Protein AF-0000000084731916 (afdb_homodimer)

Nearest PDB structures (foldseek):
  2a6p-assembly1_B  TM=9.399E-01  e=3.608E-23  Mycobacterium tuberculosis H37Rv
  6e4b-assembly2_C  TM=8.642E-01  e=6.699E-19  Escherichia coli K-12
  6s2q-assembly2_D  TM=8.798E-01  e=7.312E-17  Mycobacterium tuberculosis H37Rv
  6s2q-assembly2_C  TM=8.637E-01  e=5.325E-17  Mycobacterium tuberculosis H37Rv
  6m1x-assembly1_B  TM=8.097E-01  e=1.379E-16  Entamoeba histolytica

Structure (mmCIF, N/CA/C/O backbone):
data_AF-0000000084731916-model_v1
#
loop_
_entity.id
_entity.type
_entity.pdbx_description
1 polymer 'Phosphoglycerate mutase'
#
loop_
_atom_site.group_PDB
_atom_site.id
_atom_site.type_symbol
_atom_site.label_atom_id
_atom_site.label_alt_id
_atom_site.label_comp_id
_atom_site.label_asym_id
_atom_site.label_entity_id
_atom_site.label_seq_id
_atom_site.pdbx_PDB_ins_code
_atom_site.Cartn_x
_atom_site.Cartn_y
_atom_site.Cartn_z
_atom_site.occupancy
_atom_site.B_iso_or_equiv
_atom_site.auth_seq_id
_atom_site.auth_comp_id
_atom_site.auth_asym_id
_atom_site.auth_atom_id
_atom_site.pdbx_PDB_model_num
ATOM 1 N N . MET A 1 1 ? 16.797 2.232 -1.563 1 70.31 1 MET A N 1
ATOM 2 C CA . MET A 1 1 ? 16.812 1.4 -2.762 1 70.31 1 MET A CA 1
ATOM 3 C C . MET A 1 1 ? 15.508 0.626 -2.91 1 70.31 1 MET A C 1
ATOM 5 O O . MET A 1 1 ? 15.117 -0.116 -2.008 1 70.31 1 MET A O 1
ATOM 9 N N . PRO A 1 2 ? 14.758 0.867 -3.924 1 88.5 2 PRO A N 1
ATOM 10 C CA . PRO A 1 2 ? 13.445 0.218 -3.895 1 88.5 2 PRO A CA 1
ATOM 11 C C . PRO A 1 2 ? 13.477 -1.208 -4.441 1 88.5 2 PRO A C 1
ATOM 13 O O . PRO A 1 2 ? 14.359 -1.546 -5.238 1 88.5 2 PRO A O 1
ATOM 16 N N . ILE A 1 3 ? 12.75 -2.066 -3.93 1 97 3 ILE A N 1
ATOM 17 C CA . ILE A 1 3 ? 12.367 -3.369 -4.461 1 97 3 ILE A CA 1
ATOM 18 C C . ILE A 1 3 ? 11.023 -3.258 -5.184 1 97 3 ILE A C 1
ATOM 20 O O . ILE A 1 3 ? 10.031 -2.809 -4.602 1 97 3 ILE A O 1
ATOM 24 N N . VAL A 1 4 ? 11.047 -3.637 -6.453 1 98.25 4 VAL A N 1
ATOM 25 C CA . VAL A 1 4 ? 9.812 -3.59 -7.23 1 98.25 4 VAL A CA 1
ATOM 26 C C . VAL A 1 4 ? 9.234 -4.996 -7.375 1 98.25 4 VAL A C 1
ATOM 28 O O . VAL A 1 4 ? 9.906 -5.898 -7.891 1 98.25 4 VAL A O 1
ATOM 31 N N . LEU A 1 5 ? 8.094 -5.18 -6.855 1 98.75 5 LEU A N 1
ATOM 32 C CA . LEU A 1 5 ? 7.34 -6.422 -7.008 1 98.75 5 LEU A CA 1
ATOM 33 C C . LEU A 1 5 ? 6.312 -6.305 -8.133 1 98.75 5 LEU A C 1
ATOM 35 O O . LEU A 1 5 ? 5.594 -5.305 -8.219 1 98.75 5 LEU A O 1
ATOM 39 N N . VAL A 1 6 ? 6.207 -7.363 -8.961 1 98.88 6 VAL A N 1
ATOM 40 C CA . VAL A 1 6 ? 5.238 -7.391 -10.047 1 98.88 6 VAL A CA 1
ATOM 41 C C . VAL A 1 6 ? 4.453 -8.703 -10.008 1 98.88 6 VAL A C 1
ATOM 43 O O . VAL A 1 6 ? 5.031 -9.781 -10.141 1 98.88 6 VAL A O 1
ATOM 46 N N . ARG A 1 7 ? 3.184 -8.594 -9.828 1 98.88 7 ARG A N 1
ATOM 47 C CA . ARG A 1 7 ? 2.34 -9.758 -10.078 1 98.88 7 ARG A CA 1
ATOM 48 C C . ARG A 1 7 ? 2.199 -10.023 -11.57 1 98.88 7 ARG A C 1
ATOM 50 O O . ARG A 1 7 ? 2.076 -9.086 -12.367 1 98.88 7 ARG A O 1
ATOM 57 N N . HIS A 1 8 ? 2.166 -11.188 -11.922 1 98.94 8 HIS A N 1
ATOM 58 C CA . HIS A 1 8 ? 2.051 -11.547 -13.336 1 98.94 8 HIS A CA 1
ATOM 59 C C . HIS A 1 8 ? 0.778 -10.969 -13.945 1 98.94 8 HIS A C 1
ATOM 61 O O . HIS A 1 8 ? -0.124 -10.547 -13.219 1 98.94 8 HIS A O 1
ATOM 67 N N . GLY A 1 9 ? 0.708 -11.023 -15.289 1 98.81 9 GLY A N 1
ATOM 68 C CA . GLY A 1 9 ? -0.481 -10.594 -16 1 98.81 9 GLY A CA 1
ATOM 69 C C . GLY A 1 9 ? -1.643 -11.562 -15.867 1 98.81 9 GLY A C 1
ATOM 70 O O . GLY A 1 9 ? -1.483 -12.656 -15.32 1 98.81 9 GLY A O 1
ATOM 71 N N . ALA A 1 10 ? -2.73 -11.148 -16.5 1 98.69 10 ALA A N 1
ATOM 72 C CA . ALA A 1 10 ? -3.979 -11.891 -16.328 1 98.69 10 ALA A CA 1
ATOM 73 C C . ALA A 1 10 ? -3.896 -13.266 -17 1 98.69 10 ALA A C 1
ATOM 75 O O . ALA A 1 10 ? -3.332 -13.398 -18.078 1 98.69 10 ALA A O 1
ATOM 76 N N . THR A 1 11 ? -4.375 -14.227 -16.328 1 98.5 11 THR A N 1
ATOM 77 C CA . THR A 1 11 ? -4.637 -15.562 -16.828 1 98.5 11 THR A CA 1
ATOM 78 C C . THR A 1 11 ? -6.129 -15.875 -16.797 1 98.5 11 THR A C 1
ATOM 80 O O . THR A 1 11 ? -6.91 -15.133 -16.203 1 98.5 11 THR A O 1
ATOM 83 N N . LEU A 1 12 ? -6.5 -16.969 -17.406 1 97.5 12 LEU A N 1
ATOM 84 C CA . LEU A 1 12 ? -7.906 -17.359 -17.375 1 97.5 12 LEU A CA 1
ATOM 85 C C . LEU A 1 12 ? -8.391 -17.516 -15.938 1 97.5 12 LEU A C 1
ATOM 87 O O . LEU A 1 12 ? -9.492 -17.078 -15.602 1 97.5 12 LEU A O 1
ATOM 91 N N . TRP A 1 13 ? -7.605 -18.031 -15.07 1 96.38 13 TRP A N 1
ATOM 92 C CA . TRP A 1 13 ? -8.031 -18.312 -13.711 1 96.38 13 TRP A CA 1
ATOM 93 C C . TRP A 1 13 ? -7.91 -17.078 -12.828 1 96.38 13 TRP A C 1
ATOM 95 O O . TRP A 1 13 ? -8.664 -16.906 -11.867 1 96.38 13 TRP A O 1
ATOM 105 N N . SER A 1 14 ? -6.914 -16.109 -13.062 1 95.62 14 SER A N 1
ATOM 106 C CA . SER A 1 14 ? -6.883 -14.859 -12.312 1 95.62 14 SER A CA 1
ATOM 107 C C . SER A 1 14 ? -8.117 -14.008 -12.602 1 95.62 14 SER A C 1
ATOM 109 O O . SER A 1 14 ? -8.602 -13.297 -11.719 1 95.62 14 SER A O 1
ATOM 111 N N . GLU A 1 15 ? -8.656 -14.109 -13.75 1 95.5 15 GLU A N 1
ATOM 112 C CA . GLU A 1 15 ? -9.844 -13.352 -14.141 1 95.5 15 GLU A CA 1
ATOM 113 C C . GLU A 1 15 ? -11.102 -13.938 -13.5 1 95.5 15 GLU A C 1
ATOM 115 O O . GLU A 1 15 ? -12.031 -13.195 -13.18 1 95.5 15 GLU A O 1
ATOM 120 N N . SER A 1 16 ? -11.094 -15.219 -13.281 1 95.81 16 SER A N 1
ATOM 121 C CA . SER A 1 16 ? -12.273 -15.859 -12.727 1 95.81 16 SER A CA 1
ATOM 122 C C . SER A 1 16 ? -12.148 -16.047 -11.219 1 95.81 16 SER A C 1
ATOM 124 O O . SER A 1 16 ? -13.047 -16.594 -10.578 1 95.81 16 SER A O 1
ATOM 126 N N . GLY A 1 17 ? -11.039 -15.648 -10.633 1 96.31 17 GLY A N 1
ATOM 127 C CA . GLY A 1 17 ? -10.859 -15.664 -9.188 1 96.31 17 GLY A CA 1
ATOM 128 C C . GLY A 1 17 ? -10.5 -17.031 -8.648 1 96.31 17 GLY A C 1
ATOM 129 O O . GLY A 1 17 ? -10.727 -17.328 -7.473 1 96.31 17 GLY A O 1
ATOM 130 N N . ARG A 1 18 ? -10.016 -17.969 -9.539 1 97.81 18 ARG A N 1
ATOM 131 C CA . ARG A 1 18 ? -9.602 -19.297 -9.117 1 97.81 18 ARG A CA 1
ATOM 132 C C . ARG A 1 18 ? -8.195 -19.266 -8.531 1 97.81 18 ARG A C 1
ATOM 134 O O . ARG A 1 18 ? -7.316 -18.578 -9.039 1 97.81 18 ARG A O 1
ATOM 141 N N . HIS A 1 19 ? -8.023 -20.047 -7.473 1 98.31 19 HIS A N 1
ATOM 142 C CA . HIS A 1 19 ? -6.688 -20.234 -6.914 1 98.31 19 HIS A CA 1
ATOM 143 C C . HIS A 1 19 ? -5.781 -20.984 -7.883 1 98.31 19 HIS A C 1
ATOM 145 O O . HIS A 1 19 ? -6.066 -22.125 -8.242 1 98.31 19 HIS A O 1
ATOM 151 N N . THR A 1 20 ? -4.754 -20.312 -8.297 1 97.62 20 THR A N 1
ATOM 152 C CA . THR A 1 20 ? -3.816 -20.875 -9.258 1 97.62 20 THR A CA 1
ATOM 153 C C . THR A 1 20 ? -2.414 -20.953 -8.664 1 97.62 20 THR A C 1
ATOM 155 O O . THR A 1 20 ? -1.644 -20 -8.742 1 97.62 20 THR A O 1
ATOM 158 N N . GLY A 1 21 ? -2.08 -22.141 -8.188 1 97.94 21 GLY A N 1
ATOM 159 C CA . GLY A 1 21 ? -0.788 -22.359 -7.559 1 97.94 21 GLY A CA 1
ATOM 160 C C . GLY A 1 21 ? 0.239 -22.953 -8.5 1 97.94 21 GLY A C 1
ATOM 161 O O . GLY A 1 21 ? 0.947 -22.219 -9.195 1 97.94 21 GLY A O 1
ATOM 162 N N . ARG A 1 22 ? 0.123 -24.234 -8.75 1 96.88 22 ARG A N 1
ATOM 163 C CA . ARG A 1 22 ? 1.144 -24.938 -9.523 1 96.88 22 ARG A CA 1
ATOM 164 C C . ARG A 1 22 ? 0.688 -25.172 -10.961 1 96.88 22 ARG A C 1
ATOM 166 O O . ARG A 1 22 ? 1.503 -25.469 -11.836 1 96.88 22 ARG A O 1
ATOM 173 N N . THR A 1 23 ? -0.604 -25.062 -11.211 1 97.81 23 THR A N 1
ATOM 174 C CA . THR A 1 23 ? -1.06 -25.125 -12.594 1 97.81 23 THR A CA 1
ATOM 175 C C . THR A 1 23 ? -0.413 -24.016 -13.43 1 97.81 23 THR A C 1
ATOM 177 O O . THR A 1 23 ? -0.525 -22.828 -13.094 1 97.81 23 THR A O 1
ATOM 180 N N . ASP A 1 24 ? 0.22 -24.406 -14.461 1 98.31 24 ASP A N 1
ATOM 181 C CA . ASP A 1 24 ? 1.093 -23.5 -15.195 1 98.31 24 ASP A CA 1
ATOM 182 C C . ASP A 1 24 ? 0.376 -22.906 -16.406 1 98.31 24 ASP A C 1
ATOM 184 O O . ASP A 1 24 ? 0.715 -23.219 -17.547 1 98.31 24 ASP A O 1
ATOM 188 N N . LEU A 1 25 ? -0.467 -22 -16.25 1 98.06 25 LEU A N 1
ATOM 189 C CA . LEU A 1 25 ? -1.324 -21.406 -17.281 1 98.06 25 LEU A CA 1
ATOM 190 C C . LEU A 1 25 ? -0.589 -20.297 -18.016 1 98.06 25 LEU A C 1
ATOM 192 O O . LEU A 1 25 ? 0.195 -19.562 -17.422 1 98.06 25 LEU A O 1
ATOM 196 N N . PRO A 1 26 ? -0.911 -20.125 -19.25 1 98.5 26 PRO A N 1
ATOM 197 C CA . PRO A 1 26 ? -0.39 -18.953 -19.984 1 98.5 26 PRO A CA 1
ATOM 198 C C . PRO A 1 26 ? -1.155 -17.672 -19.672 1 98.5 26 PRO A C 1
ATOM 200 O O . PRO A 1 26 ? -2.248 -17.719 -19.094 1 98.5 26 PRO A O 1
ATOM 203 N N . LEU A 1 27 ? -0.604 -16.562 -20 1 98.81 27 LEU A N 1
ATOM 204 C CA . LEU A 1 27 ? -1.312 -15.297 -19.969 1 98.81 27 LEU A CA 1
ATOM 205 C C . LEU A 1 27 ? -2.443 -15.281 -21 1 98.81 27 LEU A C 1
ATOM 207 O O . LEU A 1 27 ? -2.324 -15.883 -22.062 1 98.81 27 LEU A O 1
ATOM 211 N N . THR A 1 28 ? -3.527 -14.617 -20.703 1 98.69 28 THR A N 1
ATOM 212 C CA . THR A 1 28 ? -4.539 -14.289 -21.703 1 98.69 28 THR A CA 1
ATOM 213 C C . THR A 1 28 ? -4.07 -13.141 -22.594 1 98.69 28 THR A C 1
ATOM 215 O O . THR A 1 28 ? -2.994 -12.578 -22.375 1 98.69 28 THR A O 1
ATOM 218 N N . GLU A 1 29 ? -4.836 -12.797 -23.562 1 98.56 29 GLU A N 1
ATOM 219 C CA . GLU A 1 29 ? -4.527 -11.633 -24.375 1 98.56 29 GLU A CA 1
ATOM 220 C C . GLU A 1 29 ? -4.441 -10.367 -23.531 1 98.56 29 GLU A C 1
ATOM 222 O O . GLU A 1 29 ? -3.539 -9.547 -23.719 1 98.56 29 GLU A O 1
ATOM 227 N N . LEU A 1 30 ? -5.371 -10.25 -22.641 1 98.31 30 LEU A N 1
ATOM 228 C CA . LEU A 1 30 ? -5.332 -9.133 -21.719 1 98.31 30 LEU A CA 1
ATOM 229 C C . LEU A 1 30 ? -4.047 -9.148 -20.891 1 98.31 30 LEU A C 1
ATOM 231 O O . LEU A 1 30 ? -3.418 -8.102 -20.703 1 98.31 30 LEU A O 1
ATOM 235 N N . GLY A 1 31 ? -3.705 -10.312 -20.391 1 98.69 31 GLY A N 1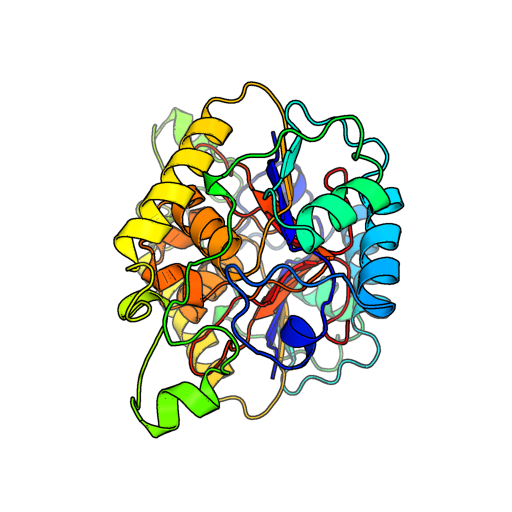
ATOM 236 C CA . GLY A 1 31 ? -2.479 -10.453 -19.625 1 98.69 31 GLY A CA 1
ATOM 237 C C . GLY A 1 31 ? -1.238 -10.047 -20.406 1 98.69 31 GLY A C 1
ATOM 238 O O . GLY A 1 31 ? -0.32 -9.445 -19.844 1 98.69 31 GLY A O 1
ATOM 239 N N . ILE A 1 32 ? -1.227 -10.414 -21.641 1 98.81 32 ILE A N 1
ATOM 240 C CA . ILE A 1 32 ? -0.112 -10.047 -22.5 1 98.81 32 ILE A CA 1
ATOM 241 C C . ILE A 1 32 ? -0.056 -8.531 -22.656 1 98.81 32 ILE A C 1
ATOM 243 O O . ILE A 1 32 ? 1.011 -7.926 -22.531 1 98.81 32 ILE A O 1
ATOM 247 N N . GLU A 1 33 ? -1.173 -7.941 -22.938 1 98.62 33 GLU A N 1
ATOM 248 C CA . GLU A 1 33 ? -1.242 -6.488 -23.078 1 98.62 33 GLU A CA 1
ATOM 249 C C . GLU A 1 33 ? -0.786 -5.793 -21.797 1 98.62 33 GLU A C 1
ATOM 251 O O . GLU A 1 33 ? -0.027 -4.824 -21.844 1 98.62 33 GLU A O 1
ATOM 256 N N . GLN A 1 34 ? -1.243 -6.277 -20.688 1 98.19 34 GLN A N 1
ATOM 257 C CA . GLN A 1 34 ? -0.871 -5.734 -19.391 1 98.19 34 GLN A CA 1
ATOM 258 C C . GLN A 1 34 ? 0.637 -5.816 -19.172 1 98.19 34 GLN A C 1
ATOM 260 O O . GLN A 1 34 ? 1.26 -4.844 -18.734 1 98.19 34 GLN A O 1
ATOM 265 N N . ALA A 1 35 ? 1.159 -6.957 -19.438 1 98.62 35 ALA A N 1
ATOM 266 C CA . ALA A 1 35 ? 2.588 -7.191 -19.234 1 98.62 35 ALA A CA 1
ATOM 267 C C . ALA A 1 35 ? 3.422 -6.27 -20.125 1 98.62 35 ALA A C 1
ATOM 269 O O . ALA A 1 35 ? 4.434 -5.719 -19.688 1 98.62 35 ALA A O 1
ATOM 270 N N . GLN A 1 36 ? 3.016 -6.133 -21.344 1 98.62 36 GLN A N 1
ATOM 271 C CA . GLN A 1 36 ? 3.721 -5.262 -22.281 1 98.62 36 GLN A CA 1
ATOM 272 C C . GLN A 1 36 ? 3.693 -3.812 -21.812 1 98.62 36 GLN A C 1
ATOM 274 O O . GLN A 1 36 ? 4.652 -3.064 -22.031 1 98.62 36 GLN A O 1
ATOM 279 N N . ALA A 1 37 ? 2.637 -3.445 -21.172 1 98 37 ALA A N 1
ATOM 280 C CA . ALA A 1 37 ? 2.465 -2.076 -20.703 1 98 37 ALA A CA 1
ATOM 281 C C . ALA A 1 37 ? 3.42 -1.771 -19.547 1 98 37 ALA A C 1
ATOM 283 O O . ALA A 1 37 ? 3.609 -0.609 -19.188 1 98 37 ALA A O 1
ATOM 284 N N . LEU A 1 38 ? 4.055 -2.785 -18.984 1 98.06 38 LEU A N 1
ATOM 285 C CA . LEU A 1 38 ? 4.992 -2.594 -17.891 1 98.06 38 LEU A CA 1
ATOM 286 C C . LEU A 1 38 ? 6.316 -2.037 -18.391 1 98.06 38 LEU A C 1
ATOM 288 O O . LEU A 1 38 ? 7.035 -1.358 -17.656 1 98.06 38 LEU A O 1
ATOM 292 N N . ALA A 1 39 ? 6.695 -2.352 -19.594 1 97.38 39 ALA A N 1
ATOM 293 C CA . ALA A 1 39 ? 8.008 -2.012 -20.141 1 97.38 39 ALA A CA 1
ATOM 294 C C . ALA A 1 39 ? 8.258 -0.509 -20.062 1 97.38 39 ALA A C 1
ATOM 296 O O . ALA A 1 39 ? 9.281 -0.074 -19.531 1 97.38 39 ALA A O 1
ATOM 297 N N . PRO A 1 40 ? 7.297 0.316 -20.547 1 96.5 40 PRO A N 1
ATOM 298 C CA . PRO A 1 40 ? 7.559 1.754 -20.453 1 96.5 40 PRO A CA 1
ATOM 299 C C . PRO A 1 40 ? 7.629 2.24 -19 1 96.5 40 PRO A C 1
ATOM 301 O O . PRO A 1 40 ? 8.352 3.197 -18.703 1 96.5 40 PRO A O 1
ATOM 304 N N . LEU A 1 41 ? 6.891 1.654 -18.062 1 95.19 41 LEU A N 1
ATOM 305 C CA . LEU A 1 41 ? 6.922 2.039 -16.656 1 95.19 41 LEU A CA 1
ATOM 306 C C . LEU A 1 41 ? 8.289 1.755 -16.047 1 95.19 41 LEU A C 1
ATOM 308 O O . LEU A 1 41 ? 8.734 2.465 -15.148 1 95.19 41 LEU A O 1
ATOM 312 N N . LEU A 1 42 ? 8.867 0.704 -16.516 1 96.12 42 LEU A N 1
ATOM 313 C CA . LEU A 1 42 ? 10.125 0.241 -15.938 1 96.12 42 LEU A CA 1
ATOM 314 C C . LEU A 1 42 ? 11.312 0.706 -16.766 1 96.12 42 LEU A C 1
ATOM 316 O O . LEU A 1 42 ? 12.445 0.269 -16.531 1 96.12 42 LEU A O 1
ATOM 320 N N . LYS A 1 43 ? 10.977 1.532 -17.688 1 92.19 43 LYS A N 1
ATOM 321 C CA . LYS A 1 43 ? 12.039 2.062 -18.531 1 92.19 43 LYS A CA 1
ATOM 322 C C . LYS A 1 43 ? 13.062 2.836 -17.703 1 92.19 43 LYS A C 1
ATOM 324 O O . LYS A 1 43 ? 12.695 3.672 -16.875 1 92.19 43 LYS A O 1
ATOM 329 N N . GLY A 1 44 ? 14.297 2.58 -17.781 1 88.94 44 GLY A N 1
ATOM 330 C CA . GLY A 1 44 ? 15.352 3.285 -17.078 1 88.94 44 GLY A CA 1
ATOM 331 C C . GLY A 1 44 ? 15.656 2.693 -15.719 1 88.94 44 GLY A C 1
ATOM 332 O O . GLY A 1 44 ? 16.641 3.062 -15.078 1 88.94 44 GLY A O 1
ATOM 333 N N . PHE A 1 45 ? 14.719 1.87 -15.266 1 91.06 45 PHE A N 1
ATOM 334 C CA . PHE A 1 45 ? 14.984 1.159 -14.023 1 91.06 45 PHE A CA 1
ATOM 335 C C . PHE A 1 45 ? 16.031 0.077 -14.234 1 91.06 45 PHE A C 1
ATOM 337 O O . PHE A 1 45 ? 15.891 -0.781 -15.109 1 91.06 45 PHE A O 1
ATOM 344 N N . SER A 1 46 ? 17.156 0.187 -13.508 1 90.38 46 SER A N 1
ATOM 345 C CA . SER A 1 46 ? 18.25 -0.768 -13.656 1 90.38 46 SER A CA 1
ATOM 346 C C . SER A 1 46 ? 18.484 -1.55 -12.367 1 90.38 46 SER A C 1
ATOM 348 O O . SER A 1 46 ? 19.453 -1.298 -11.641 1 90.38 46 SER A O 1
ATOM 350 N N . PRO A 1 47 ? 17.656 -2.492 -12.156 1 92.69 47 PRO A N 1
ATOM 351 C CA . PRO A 1 47 ? 17.797 -3.311 -10.953 1 92.69 47 PRO A CA 1
ATOM 352 C C . PRO A 1 47 ? 19.016 -4.23 -11 1 92.69 47 PRO A C 1
ATOM 354 O O . PRO A 1 47 ? 19.5 -4.574 -12.086 1 92.69 47 PRO A O 1
ATOM 357 N N . GLY A 1 48 ? 19.516 -4.492 -9.82 1 92.5 48 GLY A N 1
ATOM 358 C CA . GLY A 1 48 ? 20.484 -5.578 -9.758 1 92.5 48 GLY A CA 1
ATOM 359 C C . GLY A 1 48 ? 19.875 -6.926 -10.109 1 92.5 48 GLY A C 1
ATOM 360 O O . GLY A 1 48 ? 19.703 -7.242 -11.289 1 92.5 48 GLY A O 1
ATOM 361 N N . PRO A 1 49 ? 19.422 -7.582 -9.133 1 94.5 49 PRO A N 1
ATOM 362 C CA . PRO A 1 49 ? 18.797 -8.867 -9.461 1 94.5 49 PRO A CA 1
ATOM 363 C C . PRO A 1 49 ? 17.406 -8.703 -10.055 1 94.5 49 PRO A C 1
ATOM 365 O O . PRO A 1 49 ? 16.641 -7.828 -9.625 1 94.5 49 PRO A O 1
ATOM 368 N N . VAL A 1 50 ? 17.125 -9.477 -11.055 1 97.38 50 VAL A N 1
ATOM 369 C CA . VAL A 1 50 ? 15.789 -9.688 -11.586 1 97.38 50 VAL A CA 1
ATOM 370 C C . VAL A 1 50 ? 15.352 -11.125 -11.336 1 97.38 50 VAL A C 1
ATOM 372 O O . VAL A 1 50 ? 15.891 -12.062 -11.93 1 97.38 50 VAL A O 1
ATOM 375 N N . LEU A 1 51 ? 14.406 -11.242 -10.43 1 98.5 51 LEU A N 1
ATOM 376 C CA . LEU A 1 51 ? 13.961 -12.562 -10 1 98.5 51 LEU A CA 1
ATOM 377 C C . LEU A 1 51 ? 12.562 -12.859 -10.523 1 98.5 51 LEU A C 1
ATOM 379 O O . LEU A 1 51 ? 11.734 -11.953 -10.641 1 98.5 51 LEU A O 1
ATOM 383 N N . SER A 1 52 ? 12.32 -14.148 -10.805 1 98.81 52 SER A N 1
ATOM 384 C CA . SER A 1 52 ? 10.977 -14.547 -11.219 1 98.81 52 SER A CA 1
ATOM 385 C C . SER A 1 52 ? 10.617 -15.93 -10.688 1 98.81 52 SER A C 1
ATOM 387 O O . SER A 1 52 ? 11.484 -16.781 -10.523 1 98.81 52 SER A O 1
ATOM 389 N N . SER A 1 53 ? 9.344 -16.047 -10.406 1 98.88 53 SER A N 1
ATOM 390 C CA . SER A 1 53 ? 8.812 -17.391 -10.305 1 98.88 53 SER A CA 1
ATOM 391 C C . SER A 1 53 ? 9.102 -18.203 -11.57 1 98.88 53 SER A C 1
ATOM 393 O O . SER A 1 53 ? 9.086 -17.656 -12.68 1 98.88 53 SER A O 1
ATOM 395 N N . PRO A 1 54 ? 9.312 -19.5 -11.453 1 98.69 54 PRO A N 1
ATOM 396 C CA . PRO A 1 54 ? 9.578 -20.312 -12.641 1 98.69 54 PRO A CA 1
ATOM 397 C C . PRO A 1 54 ? 8.32 -20.562 -13.469 1 98.69 54 PRO A C 1
ATOM 399 O O . PRO A 1 54 ? 8.414 -21.078 -14.586 1 98.69 54 PRO A O 1
ATOM 402 N N . LEU A 1 55 ? 7.176 -20.297 -12.992 1 98.81 55 LEU A N 1
ATOM 403 C CA . LEU A 1 55 ? 5.949 -20.594 -13.719 1 98.81 55 LEU A CA 1
ATOM 404 C C . LEU A 1 55 ? 5.812 -19.688 -14.938 1 98.81 55 LEU A C 1
ATOM 406 O O . LEU A 1 55 ? 6.219 -18.516 -14.898 1 98.81 55 LEU A O 1
ATOM 410 N N . LEU A 1 56 ? 5.152 -20.109 -15.898 1 98.69 56 LEU A N 1
ATOM 411 C CA . LEU A 1 56 ? 5.066 -19.5 -17.219 1 98.69 56 LEU A CA 1
ATOM 412 C C . LEU A 1 56 ? 4.508 -18.078 -17.125 1 98.69 56 LEU A C 1
ATOM 414 O O . LEU A 1 56 ? 5.035 -17.172 -17.766 1 98.69 56 LEU A O 1
ATOM 418 N N . ARG A 1 57 ? 3.463 -17.891 -16.453 1 98.81 57 ARG A N 1
ATOM 419 C CA . ARG A 1 57 ? 2.775 -16.594 -16.406 1 98.81 57 ARG A CA 1
ATOM 420 C C . ARG A 1 57 ? 3.688 -15.516 -15.859 1 98.81 57 ARG A C 1
ATOM 422 O O . ARG A 1 57 ? 3.668 -14.375 -16.328 1 98.81 57 ARG A O 1
ATOM 429 N N . ALA A 1 58 ? 4.508 -15.852 -14.867 1 98.88 58 ALA A N 1
ATOM 430 C CA . ALA A 1 58 ? 5.438 -14.875 -14.297 1 98.88 58 ALA A CA 1
ATOM 431 C C . ALA A 1 58 ? 6.621 -14.641 -15.227 1 98.88 58 ALA A C 1
ATOM 433 O O . ALA A 1 58 ? 6.996 -13.492 -15.484 1 98.88 58 ALA A O 1
ATOM 434 N N . ARG A 1 59 ? 7.199 -15.688 -15.789 1 98.62 59 ARG A N 1
ATOM 435 C CA . ARG A 1 59 ? 8.336 -15.578 -16.703 1 98.62 59 ARG A CA 1
ATOM 436 C C . ARG A 1 59 ? 7.961 -14.773 -17.938 1 98.62 59 ARG A C 1
ATOM 438 O O . ARG A 1 59 ? 8.727 -13.922 -18.391 1 98.62 59 ARG A O 1
ATOM 445 N N . LYS A 1 60 ? 6.82 -15.094 -18.469 1 98.81 60 LYS A N 1
ATOM 446 C CA . LYS A 1 60 ? 6.375 -14.406 -19.672 1 98.81 60 LYS A CA 1
ATOM 447 C C . LYS A 1 60 ? 6.117 -12.922 -19.391 1 98.81 60 LYS A C 1
ATOM 449 O O . LYS A 1 60 ? 6.387 -12.07 -20.234 1 98.81 60 LYS A O 1
ATOM 454 N N . THR A 1 61 ? 5.578 -12.641 -18.219 1 98.94 61 THR A N 1
ATOM 455 C CA . THR A 1 61 ? 5.398 -11.25 -17.828 1 98.94 61 THR A CA 1
ATOM 456 C C . THR A 1 61 ? 6.738 -10.523 -17.781 1 98.94 61 THR A C 1
ATOM 458 O O . THR A 1 61 ? 6.867 -9.406 -18.297 1 98.94 61 THR A O 1
ATOM 461 N N . ALA A 1 62 ? 7.715 -11.156 -17.188 1 98.75 62 ALA A N 1
ATOM 462 C CA . ALA A 1 62 ? 9.047 -10.562 -17.094 1 98.75 62 ALA A CA 1
ATOM 463 C C . ALA A 1 62 ? 9.633 -10.32 -18.484 1 98.75 62 ALA A C 1
ATOM 465 O O . ALA A 1 62 ? 10.227 -9.266 -18.734 1 98.75 62 ALA A O 1
ATOM 466 N N . GLU A 1 63 ? 9.484 -11.281 -19.344 1 98.62 63 GLU A N 1
ATOM 467 C CA . GLU A 1 63 ? 9.977 -11.172 -20.719 1 98.62 63 GLU A CA 1
ATOM 468 C C . GLU A 1 63 ? 9.328 -10.008 -21.453 1 98.62 63 GLU A C 1
ATOM 470 O O . GLU A 1 63 ? 10.016 -9.188 -22.062 1 98.62 63 GLU A O 1
ATOM 475 N N . LEU A 1 64 ? 8.008 -9.953 -21.391 1 98.69 64 LEU A N 1
ATOM 476 C CA . LEU A 1 64 ? 7.258 -8.922 -22.094 1 98.69 64 LEU A CA 1
ATOM 477 C C . LEU A 1 64 ? 7.531 -7.543 -21.5 1 98.69 64 LEU A C 1
ATOM 479 O O . LEU A 1 64 ? 7.414 -6.531 -22.203 1 98.69 64 LEU A O 1
ATOM 483 N N . ALA A 1 65 ? 7.918 -7.535 -20.234 1 98.25 65 ALA A N 1
ATOM 484 C CA . ALA A 1 65 ? 8.281 -6.281 -19.578 1 98.25 65 ALA A CA 1
ATOM 485 C C . ALA A 1 65 ? 9.688 -5.844 -19.969 1 98.25 65 ALA A C 1
ATOM 487 O O . ALA A 1 65 ? 10.125 -4.746 -19.625 1 98.25 65 ALA A O 1
ATOM 488 N N . GLY A 1 66 ? 10.43 -6.719 -20.609 1 97.38 66 GLY A N 1
ATOM 489 C CA . GLY A 1 66 ? 11.727 -6.332 -21.156 1 97.38 66 GLY A CA 1
ATOM 490 C C . GLY A 1 66 ? 12.898 -6.902 -20.391 1 97.38 66 GLY A C 1
ATOM 491 O O . GLY A 1 66 ? 14.031 -6.461 -20.562 1 97.38 66 GLY A O 1
ATOM 492 N N . PHE A 1 67 ? 12.617 -7.953 -19.578 1 97.69 67 PHE A N 1
ATOM 493 C CA . PHE A 1 67 ? 13.695 -8.398 -18.703 1 97.69 67 PHE A CA 1
ATOM 494 C C . PHE A 1 67 ? 13.969 -9.891 -18.906 1 97.69 67 PHE A C 1
ATOM 496 O O . PHE A 1 67 ? 14.602 -10.523 -18.062 1 97.69 67 PHE A O 1
ATOM 503 N N . GLY A 1 68 ? 13.531 -10.453 -19.938 1 95.81 68 GLY A N 1
ATOM 504 C CA . GLY A 1 68 ? 13.625 -11.875 -20.203 1 95.81 68 GLY A CA 1
ATOM 505 C C . GLY A 1 68 ? 15.047 -12.398 -20.141 1 95.81 68 GLY A C 1
ATOM 506 O O . GLY A 1 68 ? 15.289 -13.5 -19.641 1 95.81 68 GLY A O 1
ATOM 507 N N . ASP A 1 69 ? 16.031 -11.609 -20.531 1 94.56 69 ASP A N 1
ATOM 508 C CA . ASP A 1 69 ? 17.422 -12.062 -20.641 1 94.56 69 ASP A CA 1
ATOM 509 C C . ASP A 1 69 ? 18.141 -11.945 -19.312 1 94.56 69 ASP A C 1
ATOM 511 O O . ASP A 1 69 ? 19.25 -12.453 -19.156 1 94.56 69 ASP A O 1
ATOM 515 N N . ARG A 1 70 ? 17.5 -11.359 -18.391 1 95.62 70 ARG A N 1
ATOM 516 C CA . ARG A 1 70 ? 18.188 -11.062 -17.141 1 95.62 70 ARG A CA 1
ATOM 517 C C . ARG A 1 70 ? 17.562 -11.844 -15.977 1 95.62 70 ARG A C 1
ATOM 519 O O . ARG A 1 70 ? 18.094 -11.828 -14.867 1 95.62 70 ARG A O 1
ATOM 526 N N . ILE A 1 71 ? 16.5 -12.586 -16.25 1 97.25 71 ILE A N 1
ATOM 527 C CA . ILE A 1 71 ? 15.711 -13.148 -15.156 1 97.25 71 ILE A CA 1
ATOM 528 C C . ILE A 1 71 ? 16.453 -14.336 -14.555 1 97.25 71 ILE A C 1
ATOM 530 O O . ILE A 1 71 ? 17.047 -15.133 -15.273 1 97.25 71 ILE A O 1
ATOM 534 N N . THR A 1 72 ? 16.531 -14.398 -13.266 1 97.81 72 THR A N 1
ATOM 535 C CA . THR A 1 72 ? 16.875 -15.586 -12.5 1 97.81 72 THR A CA 1
ATOM 536 C C . THR A 1 72 ? 15.625 -16.219 -11.898 1 97.81 72 THR A C 1
ATOM 538 O O . THR A 1 72 ? 14.883 -15.57 -11.156 1 97.81 72 THR A O 1
ATOM 541 N N . LEU A 1 73 ? 15.422 -17.484 -12.242 1 98.44 73 LEU A N 1
ATOM 542 C CA . LEU A 1 73 ? 14.266 -18.188 -11.719 1 98.44 73 LEU A CA 1
ATOM 543 C C . LEU A 1 73 ? 14.5 -18.625 -10.273 1 98.44 73 LEU A C 1
ATOM 545 O O . LEU A 1 73 ? 15.555 -19.188 -9.953 1 98.44 73 LEU A O 1
ATOM 549 N N . ASP A 1 74 ? 13.586 -18.359 -9.398 1 98.38 74 ASP A N 1
ATOM 550 C CA . ASP A 1 74 ? 13.695 -18.672 -7.973 1 98.38 74 ASP A CA 1
ATOM 551 C C . ASP A 1 74 ? 12.492 -19.484 -7.496 1 98.38 74 ASP A C 1
ATOM 553 O O . ASP A 1 74 ? 11.375 -18.969 -7.426 1 98.38 74 ASP A O 1
ATOM 557 N N . PRO A 1 75 ? 12.664 -20.703 -7.051 1 98.5 75 PRO A N 1
ATOM 558 C CA . PRO A 1 75 ? 11.547 -21.562 -6.637 1 98.5 75 PRO A CA 1
ATOM 559 C C . PRO A 1 75 ? 10.82 -21.016 -5.402 1 98.5 75 PRO A C 1
ATOM 561 O O . PRO A 1 75 ? 9.672 -21.391 -5.152 1 98.5 75 PRO A O 1
ATOM 564 N N . ASP A 1 76 ? 11.453 -20.172 -4.59 1 98.75 76 ASP A N 1
ATOM 565 C CA . ASP A 1 76 ? 10.781 -19.594 -3.428 1 98.75 76 ASP A CA 1
ATOM 566 C C . ASP A 1 76 ? 9.688 -18.625 -3.857 1 98.75 76 ASP A C 1
ATOM 568 O O . ASP A 1 76 ? 8.836 -18.25 -3.051 1 98.75 76 ASP A O 1
ATOM 572 N N . LEU A 1 77 ? 9.664 -18.25 -5.137 1 98.81 77 LEU A N 1
ATOM 573 C CA . LEU A 1 77 ? 8.695 -17.297 -5.648 1 98.81 77 LEU A CA 1
ATOM 574 C C . LEU A 1 77 ? 7.496 -18.016 -6.27 1 98.81 77 LEU A C 1
ATOM 576 O O . LEU A 1 77 ? 6.574 -17.375 -6.77 1 98.81 77 LEU A O 1
ATOM 580 N N . LEU A 1 78 ? 7.516 -19.328 -6.211 1 98.88 78 LEU A N 1
ATOM 581 C CA . LEU A 1 78 ? 6.324 -20.047 -6.648 1 98.88 78 LEU A CA 1
ATOM 582 C C . LEU A 1 78 ? 5.094 -19.578 -5.883 1 98.88 78 LEU A C 1
ATOM 584 O O . LEU A 1 78 ? 5.191 -19.188 -4.715 1 98.88 78 LEU A O 1
ATOM 588 N N . GLU A 1 79 ? 3.971 -19.625 -6.551 1 98.88 79 GLU A N 1
ATOM 589 C CA . GLU A 1 79 ? 2.729 -19.312 -5.848 1 98.88 79 GLU A CA 1
ATOM 590 C C . GLU A 1 79 ? 2.426 -20.359 -4.777 1 98.88 79 GLU A C 1
ATOM 592 O O . GLU A 1 79 ? 2.992 -21.453 -4.789 1 98.88 79 GLU A O 1
ATOM 597 N N . TRP A 1 80 ? 1.585 -19.906 -3.842 1 98.81 80 TRP A N 1
ATOM 598 C CA . TRP A 1 80 ? 1.088 -20.812 -2.805 1 98.81 80 TRP A CA 1
ATOM 599 C C . TRP A 1 80 ? 0.661 -22.141 -3.398 1 98.81 80 TRP A C 1
ATOM 601 O O . TRP A 1 80 ? 0.015 -22.188 -4.449 1 98.81 80 TRP A O 1
ATOM 611 N N . ASN A 1 81 ? 1.161 -23.219 -2.836 1 98.75 81 ASN A N 1
ATOM 612 C CA . ASN A 1 81 ? 0.609 -24.516 -3.188 1 98.75 81 ASN A CA 1
ATOM 613 C C . ASN A 1 81 ? -0.779 -24.719 -2.588 1 98.75 81 ASN A C 1
ATOM 615 O O . ASN A 1 81 ? -0.912 -24.969 -1.389 1 98.75 81 ASN A O 1
ATOM 619 N N . TYR A 1 82 ? -1.799 -24.703 -3.41 1 98.69 82 TYR A N 1
ATOM 620 C CA . TYR A 1 82 ? -3.172 -24.719 -2.918 1 98.69 82 TYR A CA 1
ATOM 621 C C . TYR A 1 82 ? -3.648 -26.141 -2.688 1 98.69 82 TYR A C 1
ATOM 623 O O . TYR A 1 82 ? -4.754 -26.359 -2.188 1 98.69 82 TYR A O 1
ATOM 631 N N . GLY A 1 83 ? -2.852 -27.141 -3.156 1 98.44 83 GLY A N 1
ATOM 632 C CA . GLY A 1 83 ? -3.244 -28.531 -2.947 1 98.44 83 GLY A CA 1
ATOM 633 C C . GLY A 1 83 ? -4.629 -28.844 -3.475 1 98.44 83 GLY A C 1
ATOM 634 O O . GLY A 1 83 ? -4.93 -28.578 -4.641 1 98.44 83 GLY A O 1
ATOM 635 N N . ASP A 1 84 ? -5.5 -29.219 -2.602 1 98.19 84 ASP A N 1
ATOM 636 C CA . ASP A 1 84 ? -6.84 -29.672 -2.963 1 98.19 84 ASP A CA 1
ATOM 637 C C . ASP A 1 84 ? -7.691 -28.516 -3.465 1 98.19 84 ASP A C 1
ATOM 639 O O . ASP A 1 84 ? -8.758 -28.719 -4.047 1 98.19 84 ASP A O 1
ATOM 643 N N . TYR A 1 85 ? -7.277 -27.328 -3.248 1 98.5 85 TYR A N 1
ATOM 644 C CA . TYR A 1 85 ? -8.094 -26.156 -3.586 1 98.5 85 TYR A CA 1
ATOM 645 C C . TYR A 1 85 ? -7.664 -25.562 -4.922 1 98.5 85 TYR A C 1
ATOM 647 O O . TYR A 1 85 ? -8.242 -24.578 -5.379 1 98.5 85 TYR A O 1
ATOM 655 N N . GLU A 1 86 ? -6.605 -26.172 -5.574 1 98.5 86 GLU A N 1
ATOM 656 C CA . GLU A 1 86 ? -6.176 -25.734 -6.895 1 98.5 86 GLU A CA 1
ATOM 657 C C . GLU A 1 86 ? -7.355 -25.641 -7.859 1 98.5 86 GLU A C 1
ATOM 659 O O . GLU A 1 86 ? -8.133 -26.594 -7.988 1 98.5 86 GLU A O 1
ATOM 664 N N . GLY A 1 87 ? -7.539 -24.453 -8.406 1 98.38 87 GLY A N 1
ATOM 665 C CA . GLY A 1 87 ? -8.562 -24.281 -9.422 1 98.38 87 GLY A CA 1
ATOM 666 C C . GLY A 1 87 ? -9.914 -23.891 -8.859 1 98.38 87 GLY A C 1
ATOM 667 O O . GLY A 1 87 ? -10.852 -23.625 -9.602 1 98.38 87 GLY A O 1
ATOM 668 N N . LEU A 1 88 ? -10.031 -23.828 -7.559 1 98.5 88 LEU A N 1
ATOM 669 C CA . LEU A 1 88 ? -11.305 -23.469 -6.934 1 98.5 88 LEU A CA 1
ATOM 670 C C . LEU A 1 88 ? -11.32 -22 -6.52 1 98.5 88 LEU A C 1
ATOM 672 O O . LEU A 1 88 ? -10.273 -21.438 -6.203 1 98.5 88 LEU A O 1
ATOM 676 N N . THR A 1 89 ? -12.477 -21.438 -6.52 1 98 89 THR A N 1
ATOM 677 C CA . THR A 1 89 ? -12.656 -20.094 -5.977 1 98 89 THR A CA 1
ATOM 678 C C . THR A 1 89 ? -12.875 -20.141 -4.465 1 98 89 THR A C 1
ATOM 680 O O . THR A 1 89 ? -13.219 -21.188 -3.92 1 98 89 THR A O 1
ATOM 683 N N . THR A 1 90 ? -12.672 -19.047 -3.807 1 97.56 90 THR A N 1
ATOM 684 C CA . THR A 1 90 ? -12.953 -18.938 -2.379 1 97.56 90 THR A CA 1
ATOM 685 C C . THR A 1 90 ? -14.406 -19.312 -2.086 1 97.56 90 THR A C 1
ATOM 687 O O . THR A 1 90 ? -14.68 -20.031 -1.127 1 97.56 90 THR A O 1
ATOM 690 N N . ALA A 1 91 ? -15.312 -18.844 -2.92 1 97.12 91 ALA A N 1
ATOM 691 C CA . ALA A 1 91 ? -16.734 -19.125 -2.732 1 97.12 91 ALA A CA 1
ATOM 692 C C . ALA A 1 91 ? -17 -20.625 -2.787 1 97.12 91 ALA A C 1
ATOM 694 O O . ALA A 1 91 ? -17.75 -21.156 -1.968 1 97.12 91 ALA A O 1
ATOM 695 N N . GLU A 1 92 ? -16.391 -21.312 -3.738 1 98.19 92 GLU A N 1
ATOM 696 C CA . GLU A 1 92 ? -16.562 -22.766 -3.865 1 98.19 92 GLU A CA 1
ATOM 697 C C . GLU A 1 92 ? -16 -23.5 -2.648 1 98.19 92 GLU A C 1
ATOM 699 O O . GLU A 1 92 ? -16.609 -24.438 -2.143 1 98.19 92 GLU A O 1
ATOM 704 N N . ILE A 1 93 ? -14.82 -23.094 -2.189 1 98.25 93 ILE A N 1
ATOM 705 C CA . ILE A 1 93 ? -14.164 -23.703 -1.044 1 98.25 93 ILE A CA 1
ATOM 706 C C . ILE A 1 93 ? -15.039 -23.547 0.199 1 98.25 93 ILE A C 1
ATOM 708 O O . ILE A 1 93 ? -15.211 -24.5 0.967 1 98.25 93 ILE A O 1
ATOM 712 N N . ARG A 1 94 ? -15.594 -22.375 0.336 1 97.69 94 ARG A N 1
ATOM 713 C CA . ARG A 1 94 ? -16.312 -22.031 1.556 1 97.69 94 ARG A CA 1
ATOM 714 C C . ARG A 1 94 ? -17.672 -22.719 1.595 1 97.69 94 ARG A C 1
ATOM 716 O O . ARG A 1 94 ? -18.344 -22.734 2.635 1 97.69 94 ARG A O 1
ATOM 723 N N . LYS A 1 95 ? -18.188 -23.281 0.498 1 98.06 95 LYS A N 1
ATOM 724 C CA . LYS A 1 95 ? -19.391 -24.109 0.534 1 98.06 95 LYS A CA 1
ATOM 725 C C . LYS A 1 95 ? -19.219 -25.281 1.503 1 98.06 95 LYS A C 1
ATOM 727 O O . LYS A 1 95 ? -20.172 -25.672 2.186 1 98.06 95 LYS A O 1
ATOM 732 N N . ASN A 1 96 ? -18.016 -25.781 1.593 1 96.69 96 ASN A N 1
ATOM 733 C CA . ASN A 1 96 ? -17.766 -26.953 2.438 1 96.69 96 ASN A CA 1
ATOM 734 C C . ASN A 1 96 ? -16.938 -26.578 3.666 1 96.69 96 ASN A C 1
ATOM 736 O O . ASN A 1 96 ? -16.828 -27.375 4.602 1 96.69 96 ASN A O 1
ATOM 740 N N . ARG A 1 97 ? -16.359 -25.422 3.635 1 96.94 97 ARG A N 1
ATOM 741 C CA . ARG A 1 97 ? -15.57 -24.938 4.762 1 96.94 97 ARG A CA 1
ATOM 742 C C . ARG A 1 97 ? -15.875 -23.469 5.051 1 96.94 97 ARG A C 1
ATOM 744 O O . ARG A 1 97 ? -15.031 -22.609 4.828 1 96.94 97 ARG A O 1
ATOM 751 N N . PRO A 1 98 ? -17 -23.234 5.586 1 96.44 98 PRO A N 1
ATOM 752 C CA . PRO A 1 98 ? -17.359 -21.844 5.895 1 96.44 98 PRO A CA 1
ATOM 753 C C . PRO A 1 98 ? -16.312 -21.141 6.754 1 96.44 98 PRO A C 1
ATOM 755 O O . PRO A 1 98 ? -15.773 -21.734 7.695 1 96.44 98 PRO A O 1
ATOM 758 N N . GLY A 1 99 ? -15.906 -19.969 6.367 1 96 99 GLY A N 1
ATOM 759 C CA . GLY A 1 99 ? -14.977 -19.188 7.148 1 96 99 GLY A CA 1
ATOM 760 C C . GLY A 1 99 ? -13.523 -19.438 6.789 1 96 99 GLY A C 1
ATOM 761 O O . GLY A 1 99 ? -12.617 -18.875 7.398 1 96 99 GLY A O 1
ATOM 762 N N . TRP A 1 100 ? -13.336 -20.328 5.797 1 97.81 100 TRP A N 1
ATOM 763 C CA . TRP A 1 100 ? -11.977 -20.641 5.363 1 97.81 100 TRP A CA 1
ATOM 764 C C . TRP A 1 100 ? -11.25 -19.375 4.914 1 97.81 100 TRP A C 1
ATOM 766 O O . TRP A 1 100 ? -11.812 -18.547 4.195 1 97.81 100 TRP A O 1
ATOM 776 N N . ASP A 1 101 ? -10.07 -19.25 5.352 1 97.69 101 ASP A N 1
ATOM 777 C CA . ASP A 1 101 ? -9.156 -18.172 4.957 1 97.69 101 ASP A CA 1
ATOM 778 C C . ASP A 1 101 ? -7.762 -18.734 4.66 1 97.69 101 ASP A C 1
ATOM 780 O O . ASP A 1 101 ? -7.16 -19.406 5.5 1 97.69 101 ASP A O 1
ATOM 784 N N . LEU A 1 102 ? -7.2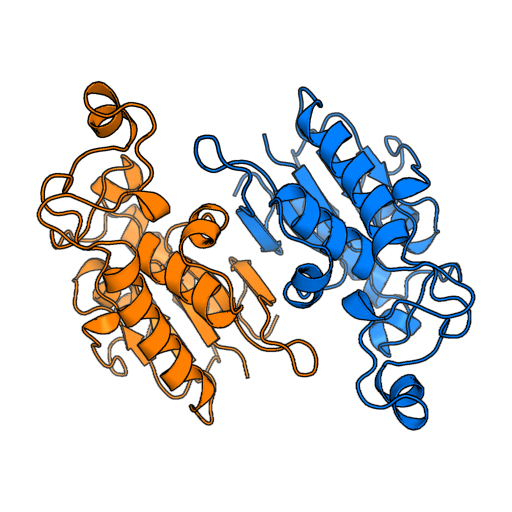62 -18.453 3.551 1 98.31 102 LEU A N 1
ATOM 785 C CA . LEU A 1 102 ? -6 -19.031 3.104 1 98.31 102 LEU A CA 1
ATOM 786 C C . LEU A 1 102 ? -4.879 -18.703 4.09 1 98.31 102 LEU A C 1
ATOM 788 O O . LEU A 1 102 ? -4.074 -19.578 4.426 1 98.31 102 LEU A O 1
ATOM 792 N N . PHE A 1 103 ? -4.848 -17.531 4.59 1 98.56 103 PHE A N 1
ATOM 793 C CA . PHE A 1 103 ? -3.713 -17.031 5.359 1 98.56 103 PHE A CA 1
ATOM 794 C C . PHE A 1 103 ? -3.75 -17.562 6.789 1 98.56 103 PHE A C 1
ATOM 796 O O . PHE A 1 103 ? -2.758 -17.469 7.516 1 98.56 103 PHE A O 1
ATOM 803 N N . THR A 1 104 ? -4.824 -18.047 7.215 1 97.88 104 THR A N 1
ATOM 804 C CA . THR A 1 104 ? -4.922 -18.625 8.547 1 97.88 104 THR A CA 1
ATOM 805 C C . THR A 1 104 ? -5.031 -20.141 8.469 1 97.88 104 THR A C 1
ATOM 807 O O . THR A 1 104 ? -4.461 -20.859 9.297 1 97.88 104 THR A O 1
ATOM 810 N N . ASP A 1 105 ? -5.672 -20.641 7.375 1 98.12 105 ASP A N 1
ATOM 811 C CA . ASP A 1 105 ? -6.035 -22.062 7.344 1 98.12 105 ASP A CA 1
ATOM 812 C C . ASP A 1 105 ? -5.145 -22.828 6.375 1 98.12 105 ASP A C 1
ATOM 814 O O . ASP A 1 105 ? -5.004 -24.047 6.492 1 98.12 105 ASP A O 1
ATOM 818 N N . GLY A 1 106 ? -4.59 -22.141 5.41 1 98.44 106 GLY A N 1
ATOM 819 C CA . GLY A 1 106 ? -3.818 -22.828 4.379 1 98.44 106 GLY A CA 1
ATOM 820 C C . GLY A 1 106 ? -4.668 -23.672 3.449 1 98.44 106 GLY A C 1
ATOM 821 O O . GLY A 1 106 ? -5.836 -23.344 3.215 1 98.44 106 GLY A O 1
ATOM 822 N N . ALA A 1 107 ? -4.027 -24.594 2.809 1 98.06 107 ALA A N 1
ATOM 823 C CA . ALA A 1 107 ? -4.719 -25.453 1.85 1 98.06 107 ALA A CA 1
ATOM 824 C C . ALA A 1 107 ? -4.383 -26.922 2.086 1 98.06 107 ALA A C 1
ATOM 826 O O . ALA A 1 107 ? -3.213 -27.297 2.059 1 98.06 107 ALA A O 1
ATOM 827 N N . PRO A 1 108 ? -5.402 -27.734 2.271 1 97.81 108 PRO A N 1
ATOM 828 C CA . PRO A 1 108 ? -5.137 -29.172 2.41 1 97.81 108 PRO A CA 1
ATOM 829 C C . PRO A 1 108 ? -4.402 -29.75 1.204 1 97.81 108 PRO A C 1
ATOM 831 O O . PRO A 1 108 ? -4.723 -29.422 0.061 1 97.81 108 PRO A O 1
ATOM 834 N N . GLY A 1 109 ? -3.406 -30.609 1.547 1 98.19 109 GLY A N 1
ATOM 835 C CA . GLY A 1 109 ? -2.633 -31.188 0.466 1 98.19 109 GLY A CA 1
ATOM 836 C C . GLY A 1 109 ? -1.638 -30.234 -0.152 1 98.19 109 GLY A C 1
ATOM 837 O O . GLY A 1 109 ? -0.925 -30.594 -1.093 1 98.19 109 GLY A O 1
ATOM 838 N N . GLY A 1 110 ? -1.606 -29.031 0.303 1 98.56 110 GLY A N 1
ATOM 839 C CA . GLY A 1 110 ? -0.687 -27.984 -0.145 1 98.56 110 GLY A CA 1
ATOM 840 C C . GLY A 1 110 ? 0.185 -27.453 0.97 1 98.56 110 GLY A C 1
ATOM 841 O O . GLY A 1 110 ? 0.822 -28.203 1.698 1 98.56 110 GLY A O 1
ATOM 842 N N . GLU A 1 111 ? 0.236 -26.141 1.038 1 98.75 111 GLU A N 1
ATOM 843 C CA . GLU A 1 111 ? 1.093 -25.484 2.021 1 98.75 111 GLU A CA 1
ATOM 844 C C . GLU A 1 111 ? 0.27 -24.875 3.158 1 98.75 111 GLU A C 1
ATOM 846 O O . GLU A 1 111 ? -0.814 -24.344 2.928 1 98.75 111 GLU A O 1
ATOM 851 N N . SER A 1 112 ? 0.829 -24.953 4.309 1 98.69 112 SER A N 1
ATOM 852 C CA . SER A 1 112 ? 0.337 -24.172 5.434 1 98.69 112 SER A CA 1
ATOM 853 C C . SER A 1 112 ? 0.772 -22.719 5.32 1 98.69 112 SER A C 1
ATOM 855 O O . SER A 1 112 ? 1.702 -22.391 4.578 1 98.69 112 SER A O 1
ATOM 857 N N . PRO A 1 113 ? 0.089 -21.859 6.047 1 98.69 113 PRO A N 1
ATOM 858 C CA . PRO A 1 113 ? 0.53 -20.469 6.059 1 98.69 113 PRO A CA 1
ATOM 859 C C . PRO A 1 113 ? 1.988 -20.312 6.484 1 98.69 113 PRO A C 1
ATOM 861 O O . PRO A 1 113 ? 2.725 -19.516 5.898 1 98.69 113 PRO A O 1
ATOM 864 N N . ALA A 1 114 ? 2.414 -21.094 7.434 1 98.69 114 ALA A N 1
ATOM 865 C CA . ALA A 1 114 ? 3.787 -21.016 7.926 1 98.69 114 ALA A CA 1
ATOM 866 C C . ALA A 1 114 ? 4.785 -21.406 6.84 1 98.69 114 ALA A C 1
ATOM 868 O O . ALA A 1 114 ? 5.828 -20.766 6.684 1 98.69 114 ALA A O 1
ATOM 869 N N . GLN A 1 115 ? 4.469 -22.438 6.113 1 98.75 115 GLN A N 1
ATOM 870 C CA . GLN A 1 115 ? 5.352 -22.922 5.055 1 98.75 115 GLN A CA 1
ATOM 871 C C . GLN A 1 115 ? 5.492 -21.875 3.943 1 98.75 115 GLN A C 1
ATOM 873 O O . GLN A 1 115 ? 6.605 -21.578 3.502 1 98.75 115 GLN A O 1
ATOM 878 N N . ALA A 1 116 ? 4.391 -21.391 3.494 1 98.81 116 ALA A N 1
ATOM 879 C CA . ALA A 1 116 ? 4.414 -20.375 2.449 1 98.81 116 ALA A CA 1
ATOM 880 C C . ALA A 1 116 ? 5.121 -19.109 2.934 1 98.81 116 ALA A C 1
ATOM 882 O O . ALA A 1 116 ? 5.891 -18.5 2.188 1 98.81 116 ALA A O 1
ATOM 883 N N . PHE A 1 117 ? 4.852 -18.75 4.215 1 98.94 117 PHE A N 1
ATOM 884 C CA . PHE A 1 117 ? 5.453 -17.547 4.773 1 98.94 117 PHE A CA 1
ATOM 885 C C . PHE A 1 117 ? 6.965 -17.703 4.902 1 98.94 117 PHE A C 1
ATOM 887 O O . PHE A 1 117 ? 7.711 -16.75 4.723 1 98.94 117 PHE A O 1
ATOM 894 N N . ASP A 1 118 ? 7.391 -18.859 5.203 1 98.81 118 ASP A N 1
ATOM 895 C CA . ASP A 1 118 ? 8.82 -19.141 5.305 1 98.81 118 ASP A CA 1
ATOM 896 C C . ASP A 1 118 ? 9.531 -18.859 3.982 1 98.81 118 ASP A C 1
ATOM 898 O O . ASP A 1 118 ? 10.633 -18.297 3.967 1 98.81 118 ASP A O 1
ATOM 902 N N . ARG A 1 119 ? 8.938 -19.234 2.91 1 98.69 119 ARG A N 1
ATOM 903 C CA . ARG A 1 119 ? 9.516 -18.953 1.604 1 98.69 119 ARG A CA 1
ATOM 904 C C . ARG A 1 119 ? 9.57 -17.453 1.348 1 98.69 119 ARG A C 1
ATOM 906 O O . ARG A 1 119 ? 10.594 -16.922 0.906 1 98.69 119 ARG A O 1
ATOM 913 N N . ALA A 1 120 ? 8.484 -16.781 1.639 1 98.75 120 ALA A N 1
ATOM 914 C CA . ALA A 1 120 ? 8.438 -15.336 1.461 1 98.75 120 ALA A CA 1
ATOM 915 C C . ALA A 1 120 ? 9.492 -14.641 2.324 1 98.75 120 ALA A C 1
ATOM 917 O O . ALA A 1 120 ? 10.133 -13.688 1.884 1 98.75 120 ALA A O 1
ATOM 918 N N . ASN A 1 121 ? 9.633 -15.141 3.514 1 98.62 121 ASN A N 1
ATOM 919 C CA . ASN A 1 121 ? 10.609 -14.57 4.438 1 98.62 121 ASN A CA 1
ATOM 920 C C . ASN A 1 121 ? 12.039 -14.75 3.92 1 98.62 121 ASN A C 1
ATOM 922 O O . ASN A 1 121 ? 12.867 -13.852 4.07 1 98.62 121 ASN A O 1
ATOM 926 N N . ARG A 1 122 ? 12.32 -15.867 3.342 1 98.5 122 ARG A N 1
ATOM 927 C CA . ARG A 1 122 ? 13.641 -16.094 2.758 1 98.5 122 ARG A CA 1
ATOM 928 C C . ARG A 1 122 ? 13.922 -15.086 1.646 1 98.5 122 ARG A C 1
ATOM 930 O O . ARG A 1 122 ? 15.023 -14.547 1.561 1 98.5 122 ARG A O 1
ATOM 937 N N . ILE A 1 123 ? 12.945 -14.852 0.827 1 98.19 123 ILE A N 1
ATOM 938 C CA . ILE A 1 123 ? 13.102 -13.875 -0.252 1 98.19 123 ILE A CA 1
ATOM 939 C C . ILE A 1 123 ? 13.328 -12.484 0.334 1 98.19 123 ILE A C 1
ATOM 941 O O . ILE A 1 123 ? 14.234 -11.766 -0.093 1 98.19 123 ILE A O 1
ATOM 945 N N . ALA A 1 124 ? 12.523 -12.102 1.32 1 98.12 124 ALA A N 1
ATOM 946 C CA . ALA A 1 124 ? 12.641 -10.789 1.949 1 98.12 124 ALA A CA 1
ATOM 947 C C . ALA A 1 124 ? 14.031 -10.578 2.535 1 98.12 124 ALA A C 1
ATOM 949 O O . ALA A 1 124 ? 14.625 -9.508 2.379 1 98.12 124 ALA A O 1
ATOM 950 N N . GLU A 1 125 ? 14.531 -11.609 3.172 1 97.31 125 GLU A N 1
ATOM 951 C CA . GLU A 1 125 ? 15.852 -11.531 3.785 1 97.31 125 GLU A CA 1
ATOM 952 C C . GLU A 1 125 ? 16.938 -11.352 2.729 1 97.31 125 GLU A C 1
ATOM 954 O O . GLU A 1 125 ? 17.875 -10.57 2.922 1 97.31 125 GLU A O 1
ATOM 959 N N . ARG A 1 126 ? 16.797 -12.047 1.68 1 96.38 126 ARG A N 1
ATOM 960 C CA . ARG A 1 126 ? 17.75 -11.914 0.583 1 96.38 126 ARG A CA 1
ATOM 961 C C . ARG A 1 126 ? 17.719 -10.508 -0.007 1 96.38 126 ARG A C 1
ATOM 963 O O . ARG A 1 126 ? 18.766 -9.922 -0.288 1 96.38 126 ARG A O 1
ATOM 970 N N . LEU A 1 127 ? 16.562 -10.023 -0.176 1 96.56 127 LEU A N 1
ATOM 971 C CA . LEU A 1 127 ? 16.406 -8.695 -0.766 1 96.56 127 LEU A CA 1
ATOM 972 C C . LEU A 1 127 ? 16.938 -7.617 0.164 1 96.56 127 LEU A C 1
ATOM 974 O O . LEU A 1 127 ? 17.484 -6.613 -0.297 1 96.56 127 LEU A O 1
ATOM 978 N N . ARG A 1 128 ? 16.844 -7.773 1.447 1 94.62 128 ARG A N 1
ATOM 979 C CA . ARG A 1 128 ? 17.359 -6.824 2.426 1 94.62 128 ARG A CA 1
ATOM 980 C C . ARG A 1 128 ? 18.891 -6.742 2.352 1 94.62 128 ARG A C 1
ATOM 982 O O . ARG A 1 128 ? 19.469 -5.691 2.623 1 94.62 128 ARG A O 1
ATOM 989 N N . ARG A 1 129 ? 19.469 -7.809 1.96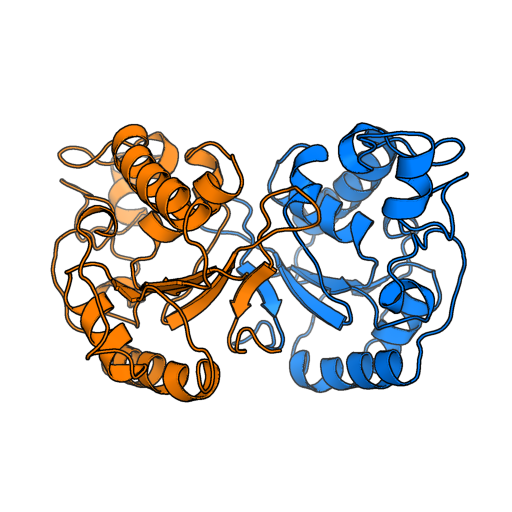1 1 91.38 129 ARG A N 1
ATOM 990 C CA . ARG A 1 129 ? 20.922 -7.898 1.926 1 91.38 129 ARG A CA 1
ATOM 991 C C . ARG A 1 129 ? 21.469 -7.469 0.565 1 91.38 129 ARG A C 1
ATOM 993 O O . ARG A 1 129 ? 22.672 -7.312 0.395 1 91.38 129 ARG A O 1
ATOM 1000 N N . ALA A 1 130 ? 20.531 -7.336 -0.355 1 85.69 130 ALA A N 1
ATOM 1001 C CA . ALA A 1 130 ? 20.984 -6.98 -1.696 1 85.69 130 ALA A CA 1
ATOM 1002 C C . ALA A 1 130 ? 21.5 -5.547 -1.733 1 85.69 130 ALA A C 1
ATOM 1004 O O . ALA A 1 130 ? 20.891 -4.637 -1.17 1 85.69 130 ALA A O 1
ATOM 1005 N N . PRO A 1 131 ? 22.594 -5.344 -2.277 1 82.25 131 PRO A N 1
ATOM 1006 C CA . PRO A 1 131 ? 23.219 -4.02 -2.301 1 82.25 131 PRO A CA 1
ATOM 1007 C C . PRO A 1 131 ? 22.594 -3.09 -3.342 1 82.25 131 PRO A C 1
ATOM 1009 O O . PRO A 1 131 ? 23.141 -2.023 -3.627 1 82.25 131 PRO A O 1
ATOM 1012 N N . SER A 1 132 ? 21.625 -3.576 -4.016 1 84.31 132 SER A N 1
ATOM 1013 C CA . SER A 1 132 ? 21.047 -2.824 -5.125 1 84.31 132 SER A CA 1
ATOM 1014 C C . SER A 1 132 ? 19.531 -2.977 -5.164 1 84.31 132 SER A C 1
ATOM 1016 O O . SER A 1 132 ? 18.953 -3.777 -4.422 1 84.31 132 SER A O 1
ATOM 1018 N N . ASP A 1 133 ? 18.906 -2.121 -6.047 1 92.62 133 ASP A N 1
ATOM 1019 C CA . ASP A 1 133 ? 17.5 -2.283 -6.375 1 92.62 133 ASP A CA 1
ATOM 1020 C C . ASP A 1 133 ? 17.219 -3.674 -6.945 1 92.62 133 ASP A C 1
ATOM 1022 O O . ASP A 1 133 ? 18.125 -4.328 -7.461 1 92.62 133 ASP A O 1
ATOM 1026 N N . ALA A 1 134 ? 16.062 -4.129 -6.789 1 97.06 134 ALA A N 1
ATOM 1027 C CA . ALA A 1 134 ? 15.68 -5.441 -7.305 1 97.06 134 ALA A CA 1
ATOM 1028 C C . ALA A 1 134 ? 14.312 -5.387 -7.977 1 97.06 134 ALA A C 1
ATOM 1030 O O . ALA A 1 134 ? 13.508 -4.496 -7.688 1 97.06 134 ALA A O 1
ATOM 1031 N N . LEU A 1 135 ? 14.125 -6.281 -8.883 1 97.81 135 LEU A N 1
ATOM 1032 C CA . LEU A 1 135 ? 12.859 -6.488 -9.586 1 97.81 135 LEU A CA 1
ATOM 1033 C C . LEU A 1 135 ? 12.398 -7.934 -9.453 1 97.81 135 LEU A C 1
ATOM 1035 O O . LEU A 1 135 ? 13.156 -8.859 -9.75 1 97.81 135 LEU A O 1
ATOM 1039 N N . VAL A 1 136 ? 11.156 -8.148 -8.945 1 98.81 136 VAL A N 1
ATOM 1040 C CA . VAL A 1 136 ? 10.656 -9.484 -8.633 1 98.81 136 VAL A CA 1
ATOM 1041 C C . VAL A 1 136 ? 9.32 -9.719 -9.336 1 98.81 136 VAL A C 1
ATOM 1043 O O . VAL A 1 136 ? 8.375 -8.953 -9.156 1 98.81 136 VAL A O 1
ATOM 1046 N N . PHE A 1 137 ? 9.211 -10.742 -10.156 1 98.94 137 PHE A N 1
ATOM 1047 C CA . PHE A 1 137 ? 7.98 -11.164 -10.812 1 98.94 137 PHE A CA 1
ATOM 1048 C C . PHE A 1 137 ? 7.426 -12.43 -10.172 1 98.94 137 PHE A C 1
ATOM 1050 O O . PHE A 1 137 ? 8.109 -13.453 -10.125 1 98.94 137 PHE A O 1
ATOM 1057 N N . ALA A 1 138 ? 6.191 -12.383 -9.734 1 98.88 138 ALA A N 1
ATOM 1058 C CA . ALA A 1 138 ? 5.625 -13.555 -9.078 1 98.88 138 ALA A CA 1
ATOM 1059 C C . ALA A 1 138 ? 4.098 -13.523 -9.117 1 98.88 138 ALA A C 1
ATOM 1061 O O . ALA A 1 138 ? 3.504 -13.242 -10.164 1 98.88 138 ALA A O 1
ATOM 1062 N N . HIS A 1 139 ? 3.482 -13.93 -7.984 1 98.88 139 HIS A N 1
ATOM 1063 C CA . HIS A 1 139 ? 2.055 -14.219 -8.008 1 98.88 139 HIS A CA 1
ATOM 1064 C C . HIS A 1 139 ? 1.322 -13.492 -6.887 1 98.88 139 HIS A C 1
ATOM 1066 O O . HIS A 1 139 ? 1.94 -12.766 -6.109 1 98.88 139 HIS A O 1
ATOM 1072 N N . GLY A 1 140 ? 0.04 -13.594 -6.91 1 98.62 140 GLY A N 1
ATOM 1073 C CA . GLY A 1 140 ? -0.815 -12.797 -6.043 1 98.62 140 GLY A CA 1
ATOM 1074 C C . GLY A 1 140 ? -0.594 -13.07 -4.57 1 98.62 140 GLY A C 1
ATOM 1075 O O . GLY A 1 140 ? -0.302 -12.148 -3.799 1 98.62 140 GLY A O 1
ATOM 1076 N N . HIS A 1 141 ? -0.662 -14.312 -4.164 1 98.81 141 HIS A N 1
ATOM 1077 C CA . HIS A 1 141 ? -0.638 -14.602 -2.734 1 98.81 141 HIS A CA 1
ATOM 1078 C C . HIS A 1 141 ? 0.789 -14.602 -2.195 1 98.81 141 HIS A C 1
ATOM 1080 O O . HIS A 1 141 ? 1.04 -14.109 -1.092 1 98.81 141 HIS A O 1
ATOM 1086 N N . ILE A 1 142 ? 1.763 -15.109 -2.943 1 98.94 142 ILE A N 1
ATOM 1087 C CA . ILE A 1 142 ? 3.131 -15.141 -2.441 1 98.94 142 ILE A CA 1
ATOM 1088 C C . ILE A 1 142 ? 3.664 -13.719 -2.309 1 98.94 142 ILE A C 1
ATOM 1090 O O . ILE A 1 142 ? 4.41 -13.414 -1.375 1 98.94 142 ILE A O 1
ATOM 1094 N N . LEU A 1 143 ? 3.295 -12.805 -3.213 1 98.94 143 LEU A N 1
ATOM 1095 C CA . LEU A 1 143 ? 3.758 -11.422 -3.119 1 98.94 143 LEU A CA 1
ATOM 1096 C C . LEU A 1 143 ? 3.107 -10.711 -1.936 1 98.94 143 LEU A C 1
ATOM 1098 O O . LEU A 1 143 ? 3.73 -9.859 -1.303 1 98.94 143 LEU A O 1
ATOM 1102 N N . ARG A 1 144 ? 1.85 -11.07 -1.651 1 98.94 144 ARG A N 1
ATOM 1103 C CA . ARG A 1 144 ? 1.212 -10.516 -0.46 1 98.94 144 ARG A CA 1
ATOM 1104 C C . ARG A 1 144 ? 1.947 -10.953 0.804 1 98.94 144 ARG A C 1
ATOM 1106 O O . ARG A 1 144 ? 2.143 -10.148 1.721 1 98.94 144 ARG A O 1
ATOM 1113 N N . LEU A 1 145 ? 2.375 -12.188 0.84 1 98.94 145 LEU A N 1
ATOM 1114 C CA . LEU A 1 145 ? 3.176 -12.68 1.956 1 98.94 145 LEU A CA 1
ATOM 1115 C C . LEU A 1 145 ? 4.523 -11.969 2.012 1 98.94 145 LEU A C 1
ATOM 1117 O O . LEU A 1 145 ? 5.035 -11.68 3.096 1 98.94 145 LEU A O 1
ATOM 1121 N N . LEU A 1 146 ? 5.098 -11.727 0.855 1 98.94 146 LEU A N 1
ATOM 1122 C CA . LEU A 1 146 ? 6.379 -11.031 0.793 1 98.94 146 LEU A CA 1
ATOM 1123 C C . LEU A 1 146 ? 6.254 -9.617 1.341 1 98.94 146 LEU A C 1
ATOM 1125 O O . LEU A 1 146 ? 7.137 -9.148 2.066 1 98.94 146 LEU A O 1
ATOM 1129 N N . VAL A 1 147 ? 5.176 -8.922 1.013 1 98.88 147 VAL A N 1
ATOM 1130 C CA . VAL A 1 147 ? 4.922 -7.598 1.562 1 98.88 147 VAL A CA 1
ATOM 1131 C C . VAL A 1 147 ? 4.836 -7.676 3.086 1 98.88 147 VAL A C 1
ATOM 1133 O O . VAL A 1 147 ? 5.48 -6.891 3.789 1 98.88 147 VAL A O 1
ATOM 1136 N N . ALA A 1 148 ? 4.059 -8.641 3.604 1 98.88 148 ALA A N 1
ATOM 1137 C CA . ALA A 1 148 ? 3.928 -8.805 5.047 1 98.88 148 ALA A CA 1
ATOM 1138 C C . ALA A 1 148 ? 5.285 -9.078 5.691 1 98.88 148 ALA A C 1
ATOM 1140 O O . ALA A 1 148 ? 5.633 -8.469 6.707 1 98.88 148 ALA A O 1
ATOM 1141 N N . ALA A 1 149 ? 6.023 -9.953 5.086 1 98.81 149 ALA A N 1
ATOM 1142 C CA . ALA A 1 149 ? 7.344 -10.305 5.602 1 98.81 149 ALA A CA 1
ATOM 1143 C C . ALA A 1 149 ? 8.266 -9.086 5.629 1 98.81 149 ALA A C 1
ATOM 1145 O O . ALA A 1 149 ? 8.969 -8.859 6.609 1 98.81 149 ALA A O 1
ATOM 1146 N N . TRP A 1 150 ? 8.25 -8.352 4.543 1 98.56 150 TRP A N 1
ATOM 1147 C CA . TRP A 1 150 ? 9.086 -7.156 4.449 1 98.56 150 TRP A CA 1
ATOM 1148 C C . TRP A 1 150 ? 8.758 -6.18 5.57 1 98.56 150 TRP A C 1
ATOM 1150 O O . TRP A 1 150 ? 9.664 -5.59 6.172 1 98.56 150 TRP A O 1
ATOM 1160 N N . LEU A 1 151 ? 7.508 -6.062 5.898 1 98.5 151 LEU A N 1
ATOM 1161 C CA . LEU A 1 151 ? 7.043 -5.074 6.863 1 98.5 151 LEU A CA 1
ATOM 1162 C C . LEU A 1 151 ? 7.105 -5.633 8.281 1 98.5 151 LEU A C 1
ATOM 1164 O O . LEU A 1 151 ? 6.754 -4.941 9.242 1 98.5 151 LEU A O 1
ATOM 1168 N N . GLY A 1 152 ? 7.457 -6.895 8.453 1 97.81 152 GLY A N 1
ATOM 1169 C CA . GLY A 1 152 ? 7.527 -7.523 9.766 1 97.81 152 GLY A CA 1
ATOM 1170 C C . GLY A 1 152 ? 6.164 -7.879 10.328 1 97.81 152 GLY A C 1
ATOM 1171 O O . GLY A 1 152 ? 5.969 -7.859 11.547 1 97.81 152 GLY A O 1
ATOM 1172 N N . LEU A 1 153 ? 5.23 -8.117 9.531 1 98.38 153 LEU A N 1
ATOM 1173 C CA . LEU A 1 153 ? 3.883 -8.508 9.93 1 98.38 153 LEU A CA 1
ATOM 1174 C C . LEU A 1 153 ? 3.725 -10.023 9.898 1 98.38 153 LEU A C 1
ATOM 1176 O O . LEU A 1 153 ? 4.414 -10.711 9.141 1 98.38 153 LEU A O 1
ATOM 1180 N N . PRO A 1 154 ? 2.848 -10.57 10.688 1 98 154 PRO A N 1
ATOM 1181 C CA . PRO A 1 154 ? 2.557 -12 10.578 1 98 154 PRO A CA 1
ATOM 1182 C C . PRO A 1 154 ? 1.824 -12.352 9.281 1 98 154 PRO A C 1
ATOM 1184 O O . PRO A 1 154 ? 1.251 -11.477 8.633 1 98 154 PRO A O 1
ATOM 1187 N N . PRO A 1 155 ? 1.826 -13.609 8.875 1 98.31 155 PRO A N 1
ATOM 1188 C CA . PRO A 1 155 ? 1.313 -14.008 7.562 1 98.31 155 PRO A CA 1
ATOM 1189 C C . PRO A 1 155 ? -0.171 -13.695 7.391 1 98.31 155 PRO A C 1
ATOM 1191 O O . PRO A 1 155 ? -0.619 -13.414 6.273 1 98.31 155 PRO A O 1
ATOM 1194 N N . GLU A 1 156 ? -0.935 -13.688 8.484 1 98.12 156 GLU A N 1
ATOM 1195 C CA . GLU A 1 156 ? -2.371 -13.469 8.352 1 98.12 156 GLU A CA 1
ATOM 1196 C C . GLU A 1 156 ? -2.676 -12.055 7.879 1 98.12 156 GLU A C 1
ATOM 1198 O O . GLU A 1 156 ? -3.723 -11.805 7.281 1 98.12 156 GLU A O 1
ATOM 1203 N N . ARG A 1 157 ? -1.736 -11.117 8.094 1 98.38 157 ARG A N 1
ATOM 1204 C CA . ARG A 1 157 ? -1.955 -9.727 7.715 1 98.38 157 ARG A CA 1
ATOM 1205 C C . ARG A 1 157 ? -1.801 -9.547 6.207 1 98.38 157 ARG A C 1
ATOM 1207 O O . ARG A 1 157 ? -2.223 -8.523 5.656 1 98.38 157 ARG A O 1
ATOM 1214 N N . ALA A 1 158 ? -1.273 -10.57 5.543 1 98.75 158 ALA A N 1
ATOM 1215 C CA . ALA A 1 158 ? -1.138 -10.508 4.09 1 98.75 158 ALA A CA 1
ATOM 1216 C C . ALA A 1 158 ? -2.502 -10.414 3.416 1 98.75 158 ALA A C 1
ATOM 1218 O O . ALA A 1 158 ? -2.607 -9.945 2.277 1 98.75 158 ALA A O 1
ATOM 1219 N N . ARG A 1 159 ? -3.564 -10.789 4.145 1 98.31 159 ARG A N 1
ATOM 1220 C CA . ARG A 1 159 ? -4.914 -10.789 3.592 1 98.31 159 ARG A CA 1
ATOM 1221 C C . ARG A 1 159 ? -5.383 -9.367 3.297 1 98.31 159 ARG A C 1
ATOM 1223 O O . ARG A 1 159 ? -6.367 -9.172 2.58 1 98.31 159 ARG A O 1
ATOM 1230 N N . HIS A 1 160 ? -4.656 -8.336 3.803 1 98.5 160 HIS A N 1
ATOM 1231 C CA . HIS A 1 160 ? -5.09 -6.949 3.707 1 98.5 160 HIS A CA 1
ATOM 1232 C C . HIS A 1 160 ? -4.5 -6.27 2.477 1 98.5 160 HIS A C 1
ATOM 1234 O O . HIS A 1 160 ? -4.879 -5.145 2.139 1 98.5 160 HIS A O 1
ATOM 1240 N N . PHE A 1 161 ? -3.578 -6.871 1.784 1 98.75 161 PHE A N 1
ATOM 1241 C CA . PHE A 1 161 ? -2.932 -6.277 0.618 1 98.75 161 PHE A CA 1
ATOM 1242 C C . PHE A 1 161 ? -3.479 -6.887 -0.669 1 98.75 161 PHE A C 1
ATOM 1244 O O . PHE A 1 161 ? -3.049 -7.965 -1.083 1 98.75 161 PHE A O 1
ATOM 1251 N N . ALA A 1 162 ? -4.387 -6.215 -1.317 1 98 162 ALA A N 1
ATOM 1252 C CA . ALA A 1 162 ? -4.996 -6.711 -2.549 1 98 162 ALA A CA 1
ATOM 1253 C C . ALA A 1 162 ? -4.172 -6.312 -3.77 1 98 162 ALA A C 1
ATOM 1255 O O . ALA A 1 162 ? -4.207 -5.156 -4.199 1 98 162 ALA A O 1
ATOM 1256 N N . LEU A 1 163 ? -3.51 -7.277 -4.355 1 98.25 163 LEU A N 1
ATOM 1257 C CA . LEU A 1 163 ? -2.625 -6.977 -5.477 1 98.25 163 LEU A CA 1
ATOM 1258 C C . LEU A 1 163 ? -3.303 -7.297 -6.805 1 98.25 163 LEU A C 1
ATOM 1260 O O . LEU A 1 163 ? -3.867 -8.383 -6.973 1 98.25 163 LEU A O 1
ATOM 1264 N N . LYS A 1 164 ? -3.213 -6.398 -7.707 1 97.44 164 LYS A N 1
ATOM 1265 C CA . LYS A 1 164 ? -3.77 -6.582 -9.047 1 97.44 164 LYS A CA 1
ATOM 1266 C C . LYS A 1 164 ? -2.723 -7.148 -10 1 97.44 164 LYS A C 1
ATOM 1268 O O . LYS A 1 164 ? -1.521 -6.992 -9.773 1 97.44 164 LYS A O 1
ATOM 1273 N N . THR A 1 165 ? -3.227 -7.785 -11.008 1 98.25 165 THR A N 1
ATOM 1274 C CA . THR A 1 165 ? -2.318 -8.328 -12.016 1 98.25 165 THR A CA 1
ATOM 1275 C C . THR A 1 165 ? -1.58 -7.203 -12.742 1 98.25 165 THR A C 1
ATOM 1277 O O . THR A 1 165 ? -2.146 -6.137 -12.984 1 98.25 165 THR A O 1
ATOM 1280 N N . ALA A 1 166 ? -0.312 -7.426 -13.008 1 98.06 166 ALA A N 1
ATOM 1281 C CA . ALA A 1 166 ? 0.563 -6.59 -13.82 1 98.06 166 ALA A CA 1
ATOM 1282 C C . ALA A 1 166 ? 0.611 -5.16 -13.289 1 98.06 166 ALA A C 1
ATOM 1284 O O . ALA A 1 166 ? 0.458 -4.199 -14.047 1 98.06 166 ALA A O 1
ATOM 1285 N N . THR A 1 167 ? 0.742 -4.957 -12.047 1 96.94 167 THR A N 1
ATOM 1286 C CA . THR A 1 167 ? 0.98 -3.68 -11.391 1 96.94 167 THR A CA 1
ATOM 1287 C C . THR A 1 167 ? 2.26 -3.727 -10.562 1 96.94 167 THR A C 1
ATOM 1289 O O . THR A 1 167 ? 2.799 -4.805 -10.305 1 96.94 167 THR A O 1
ATOM 1292 N N . LEU A 1 168 ? 2.713 -2.541 -10.25 1 97.88 168 LEU A N 1
ATOM 1293 C CA . LEU A 1 168 ? 3.957 -2.434 -9.492 1 97.88 168 LEU A CA 1
ATOM 1294 C C . LEU A 1 168 ? 3.674 -2.178 -8.016 1 97.88 168 LEU A C 1
ATOM 1296 O O . LEU A 1 168 ? 2.842 -1.335 -7.676 1 97.88 168 LEU A O 1
ATOM 1300 N N . THR A 1 169 ? 4.281 -2.939 -7.188 1 98.5 169 THR A N 1
ATOM 1301 C CA . THR A 1 169 ? 4.359 -2.662 -5.758 1 98.5 169 THR A CA 1
ATOM 1302 C C . THR A 1 169 ? 5.801 -2.393 -5.336 1 98.5 169 THR A C 1
ATOM 1304 O O . THR A 1 169 ? 6.699 -3.178 -5.648 1 98.5 169 THR A O 1
ATOM 1307 N N . LEU A 1 170 ? 6.02 -1.266 -4.695 1 97.81 170 LEU A N 1
ATOM 1308 C CA . LEU A 1 170 ? 7.371 -0.838 -4.348 1 97.81 170 LEU A CA 1
ATOM 1309 C C . LEU A 1 170 ? 7.609 -0.956 -2.846 1 97.81 170 LEU A C 1
ATOM 1311 O O . LEU A 1 170 ? 6.836 -0.421 -2.047 1 97.81 170 LEU A O 1
ATOM 1315 N N . LEU A 1 171 ? 8.672 -1.664 -2.49 1 97.94 171 LEU A N 1
ATOM 1316 C CA . LEU A 1 171 ? 9.148 -1.777 -1.113 1 97.94 171 LEU A CA 1
ATOM 1317 C C . LEU A 1 171 ? 10.438 -0.998 -0.916 1 97.94 171 LEU A C 1
ATOM 1319 O O . LEU A 1 171 ? 11.227 -0.842 -1.854 1 97.94 171 LEU A O 1
ATOM 1323 N N . GLY A 1 172 ? 10.672 -0.547 0.244 1 96.69 172 GLY A N 1
ATOM 1324 C CA . GLY A 1 172 ? 11.875 0.161 0.641 1 96.69 172 GLY A CA 1
ATOM 1325 C C . GLY A 1 172 ? 11.93 0.464 2.125 1 96.69 172 GLY A C 1
ATOM 1326 O O . GLY A 1 172 ? 11.672 -0.414 2.953 1 96.69 172 GLY A O 1
ATOM 1327 N N . SER A 1 173 ? 12.359 1.663 2.359 1 95.69 173 SER A N 1
ATOM 1328 C CA . SER A 1 173 ? 12.453 2.068 3.758 1 95.69 173 SER A CA 1
ATOM 1329 C C . SER A 1 173 ? 11.922 3.482 3.961 1 95.69 173 SER A C 1
ATOM 1331 O O . SER A 1 173 ? 11.93 4.293 3.031 1 95.69 173 SER A O 1
ATOM 1333 N N . GLU A 1 174 ? 11.367 3.75 5.035 1 94.81 174 GLU A N 1
ATOM 1334 C CA . GLU A 1 174 ? 11.094 5.059 5.617 1 94.81 174 GLU A CA 1
ATOM 1335 C C . GLU A 1 174 ? 11.906 5.277 6.895 1 94.81 174 GLU A C 1
ATOM 1337 O O . GLU A 1 174 ? 11.617 4.668 7.926 1 94.81 174 G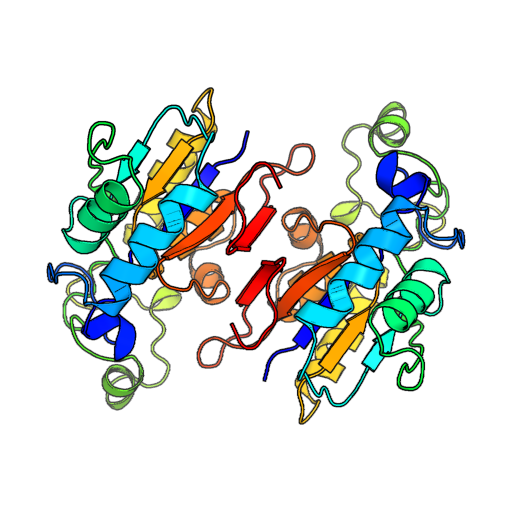LU A O 1
ATOM 1342 N N . HIS A 1 175 ? 12.859 6.117 6.777 1 92.25 175 HIS A N 1
ATOM 1343 C CA . HIS A 1 175 ? 13.906 6.164 7.793 1 92.25 175 HIS A CA 1
ATOM 1344 C C . HIS A 1 175 ? 14.539 4.789 7.992 1 92.25 175 HIS A C 1
ATOM 1346 O O . HIS A 1 175 ? 15.055 4.195 7.047 1 92.25 175 HIS A O 1
ATOM 1352 N N . GLU A 1 176 ? 14.555 4.223 9.148 1 93.81 176 GLU A N 1
ATOM 1353 C CA . GLU A 1 176 ? 15.211 2.941 9.398 1 93.81 176 GLU A CA 1
ATOM 1354 C C . GLU A 1 176 ? 14.219 1.787 9.289 1 93.81 176 GLU A C 1
ATOM 1356 O O . GLU A 1 176 ? 14.594 0.624 9.445 1 93.81 176 GLU A O 1
ATOM 1361 N N . TRP A 1 177 ? 13 2.072 8.984 1 96.12 177 TRP A N 1
ATOM 1362 C CA . TRP A 1 177 ? 11.961 1.049 9.023 1 96.12 177 TRP A CA 1
ATOM 1363 C C . TRP A 1 177 ? 11.633 0.553 7.617 1 96.12 177 TRP A C 1
ATOM 1365 O O . TRP A 1 177 ? 11.516 1.35 6.684 1 96.12 177 TRP A O 1
ATOM 1375 N N . PRO A 1 178 ? 11.492 -0.812 7.469 1 97.5 178 PRO A N 1
ATOM 1376 C CA . PRO A 1 178 ? 10.938 -1.294 6.203 1 97.5 178 PRO A CA 1
ATOM 1377 C C . PRO A 1 178 ? 9.586 -0.671 5.879 1 97.5 178 PRO A C 1
ATOM 1379 O O . PRO A 1 178 ? 8.766 -0.458 6.777 1 97.5 178 PRO A O 1
ATOM 1382 N N . ALA A 1 179 ? 9.359 -0.36 4.574 1 98.25 179 ALA A N 1
ATOM 1383 C CA . ALA A 1 179 ? 8.156 0.399 4.246 1 98.25 179 ALA A CA 1
ATOM 1384 C C . ALA A 1 179 ? 7.578 -0.04 2.906 1 98.25 179 ALA A C 1
ATOM 1386 O O . ALA A 1 179 ? 8.305 -0.513 2.033 1 98.25 179 ALA A O 1
ATOM 1387 N N . LEU A 1 180 ? 6.285 0.022 2.812 1 98.69 180 LEU A N 1
ATOM 1388 C CA . LEU A 1 180 ? 5.574 0.028 1.54 1 98.69 180 LEU A CA 1
ATOM 1389 C C . LEU A 1 180 ? 5.555 1.428 0.934 1 98.69 180 LEU A C 1
ATOM 1391 O O . LEU A 1 180 ? 5.062 2.371 1.556 1 98.69 180 LEU A O 1
ATOM 1395 N N . LEU A 1 181 ? 6.051 1.571 -0.273 1 97.88 181 LEU A N 1
ATOM 1396 C CA . LEU A 1 181 ? 6.234 2.885 -0.881 1 97.88 181 LEU A CA 1
ATOM 1397 C C . LEU A 1 181 ? 5.137 3.17 -1.9 1 97.88 181 LEU A C 1
ATOM 1399 O O . LEU A 1 181 ? 4.789 4.332 -2.133 1 97.88 181 LEU A O 1
ATOM 1403 N N . ALA A 1 182 ? 4.648 2.143 -2.506 1 98 182 ALA A N 1
ATOM 1404 C CA . ALA A 1 182 ? 3.541 2.188 -3.459 1 98 182 ALA A CA 1
ATOM 1405 C C . ALA A 1 182 ? 2.932 0.803 -3.658 1 98 182 ALA A C 1
ATOM 1407 O O . ALA A 1 182 ? 3.611 -0.212 -3.484 1 98 182 ALA A O 1
ATOM 1408 N N . MET A 1 183 ? 1.724 0.75 -3.957 1 98.31 183 MET A N 1
ATOM 1409 C CA . MET A 1 183 ? 1.05 -0.521 -4.211 1 98.31 183 MET A CA 1
ATOM 1410 C C . MET A 1 183 ? 0.06 -0.391 -5.363 1 98.31 183 MET A C 1
ATOM 1412 O O . MET A 1 183 ? -0.715 0.566 -5.418 1 98.31 183 MET A O 1
ATOM 14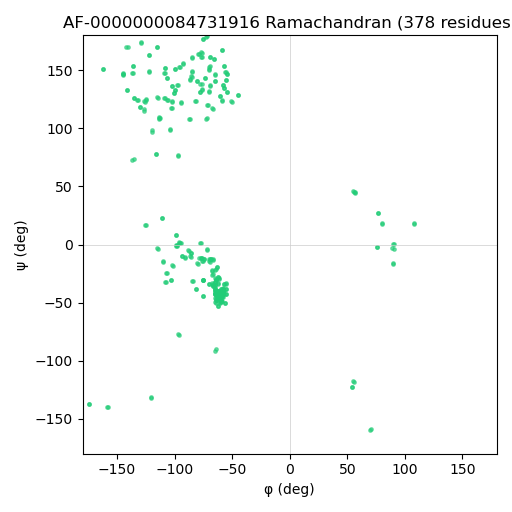16 N N . ASN A 1 184 ? 0.118 -1.39 -6.305 1 98 184 ASN A N 1
ATOM 1417 C CA . ASN A 1 184 ? -0.711 -1.409 -7.504 1 98 184 ASN A CA 1
ATOM 1418 C C . ASN A 1 184 ? -0.551 -0.128 -8.32 1 98 184 ASN A C 1
ATOM 1420 O O . ASN A 1 184 ? -1.541 0.486 -8.719 1 98 184 ASN A O 1
ATOM 1424 N N . SER A 1 185 ? 0.686 0.223 -8.469 1 95.88 185 SER A N 1
ATOM 1425 C CA . SER A 1 185 ? 1.049 1.439 -9.188 1 95.88 185 SER A CA 1
ATOM 1426 C C . SER A 1 185 ? 1.175 1.181 -10.688 1 95.88 185 SER A C 1
ATOM 1428 O O . SER A 1 185 ? 1.706 0.148 -11.102 1 95.88 185 SER A O 1
ATOM 1430 N N . LEU A 1 186 ? 0.747 2.111 -11.414 1 93.38 186 LEU A N 1
ATOM 1431 C CA . LEU A 1 186 ? 0.959 2.098 -12.859 1 93.38 186 LEU A CA 1
ATOM 1432 C C . LEU A 1 186 ? 1.938 3.193 -13.273 1 93.38 186 LEU A C 1
ATOM 1434 O O . LEU A 1 186 ? 1.876 3.691 -14.398 1 93.38 186 LEU A O 1
ATOM 1438 N N . SER A 1 187 ? 2.738 3.58 -12.273 1 89.44 187 SER A N 1
ATOM 1439 C CA . SER A 1 187 ? 3.861 4.488 -12.477 1 89.44 187 SER A CA 1
ATOM 1440 C C . SER A 1 187 ? 5.176 3.848 -12.031 1 89.44 187 SER A C 1
ATOM 1442 O O . SER A 1 187 ? 5.215 3.119 -11.039 1 89.44 187 SER A O 1
ATOM 1444 N N . GLY A 1 188 ? 6.207 4.203 -12.664 1 88.31 188 GLY A N 1
ATOM 1445 C CA . GLY A 1 188 ? 7.5 3.607 -12.383 1 88.31 188 GLY A CA 1
ATOM 1446 C C . GLY A 1 188 ? 8.141 4.133 -11.109 1 88.31 188 GLY A C 1
ATOM 1447 O O . GLY A 1 188 ? 7.613 5.051 -10.484 1 88.31 188 GLY A O 1
ATOM 1448 N N . PRO A 1 189 ? 9.156 3.461 -10.586 1 86.06 189 PRO A N 1
ATOM 1449 C CA . PRO A 1 189 ? 9.805 3.85 -9.336 1 86.06 189 PRO A CA 1
ATOM 1450 C C . PRO A 1 189 ? 10.453 5.23 -9.406 1 86.06 189 PRO A C 1
ATOM 1452 O O . PRO A 1 189 ? 10.812 5.809 -8.383 1 86.06 189 PRO A O 1
ATOM 1455 N N . ALA A 1 190 ? 10.891 5.785 -10.422 1 67.44 190 ALA A N 1
ATOM 1456 C CA . ALA A 1 190 ? 11.523 7.098 -10.547 1 67.44 190 ALA A CA 1
ATOM 1457 C C . ALA A 1 190 ? 10.5 8.219 -10.367 1 67.44 190 ALA A C 1
ATOM 1459 O O . ALA A 1 190 ? 10.875 9.383 -10.203 1 67.44 190 ALA A O 1
ATOM 1460 N N . HIS A 1 191 ? 9.195 7.895 -10.211 1 57.28 191 HIS A N 1
ATOM 1461 C CA . HIS A 1 191 ? 8.203 8.961 -10.203 1 57.28 191 HIS A CA 1
ATOM 1462 C C . HIS A 1 191 ? 7.504 9.055 -8.852 1 57.28 191 HIS A C 1
ATOM 1464 O O . HIS A 1 191 ? 7.379 8.055 -8.141 1 57.28 191 HIS A O 1
ATOM 1470 N N . MET B 1 1 ? -16.719 -0.8 -2.164 1 69.88 1 MET B N 1
ATOM 1471 C CA . MET B 1 1 ? -16.766 0.655 -2.275 1 69.88 1 MET B CA 1
ATOM 1472 C C . MET B 1 1 ? -15.445 1.278 -1.831 1 69.88 1 MET B C 1
ATOM 1474 O O . MET B 1 1 ? -14.992 1.055 -0.706 1 69.88 1 MET B O 1
ATOM 1478 N N . PRO B 1 2 ? -14.758 1.937 -2.688 1 88.38 2 PRO B N 1
ATOM 1479 C CA . PRO B 1 2 ? -13.43 2.346 -2.219 1 88.38 2 PRO B CA 1
ATOM 1480 C C . PRO B 1 2 ? -13.461 3.666 -1.451 1 88.38 2 PRO B C 1
ATOM 1482 O O . PRO B 1 2 ? -14.367 4.48 -1.649 1 88.38 2 PRO B O 1
ATOM 1485 N N . ILE B 1 3 ? -12.688 3.83 -0.485 1 96.94 3 ILE B N 1
ATOM 1486 C CA . ILE B 1 3 ? -12.297 5.066 0.182 1 96.94 3 ILE B CA 1
ATOM 1487 C C . ILE B 1 3 ? -10.992 5.586 -0.413 1 96.94 3 ILE B C 1
ATOM 1489 O O . ILE B 1 3 ? -9.984 4.871 -0.444 1 96.94 3 ILE B O 1
ATOM 1493 N N . VAL B 1 4 ? -11.055 6.809 -0.915 1 98.25 4 VAL B N 1
ATOM 1494 C CA . VAL B 1 4 ? -9.859 7.41 -1.489 1 98.25 4 VAL B CA 1
ATOM 1495 C C . VAL B 1 4 ? -9.258 8.414 -0.508 1 98.25 4 VAL B C 1
ATOM 1497 O O . VAL B 1 4 ? -9.93 9.367 -0.102 1 98.25 4 VAL B O 1
ATOM 1500 N N . LEU B 1 5 ? -8.086 8.156 -0.087 1 98.75 5 LEU B N 1
ATOM 1501 C CA . LEU B 1 5 ? -7.32 9.062 0.755 1 98.75 5 LEU B CA 1
ATOM 1502 C C . LEU B 1 5 ? -6.34 9.883 -0.081 1 98.75 5 LEU B C 1
ATOM 1504 O O . LEU B 1 5 ? -5.648 9.336 -0.944 1 98.75 5 LEU B O 1
ATOM 1508 N N . VAL B 1 6 ? -6.25 11.188 0.218 1 98.88 6 VAL B N 1
ATOM 1509 C CA . VAL B 1 6 ? -5.324 12.078 -0.482 1 98.88 6 VAL B CA 1
ATOM 1510 C C . VAL B 1 6 ? -4.516 12.883 0.53 1 98.88 6 VAL B C 1
ATOM 1512 O O . VAL B 1 6 ? -5.074 13.648 1.314 1 98.88 6 VAL B O 1
ATOM 1515 N N . ARG B 1 7 ? -3.244 12.703 0.513 1 98.88 7 ARG B N 1
ATOM 1516 C CA . ARG B 1 7 ? -2.391 13.648 1.229 1 98.88 7 ARG B CA 1
ATOM 1517 C C . ARG B 1 7 ? -2.305 14.977 0.49 1 98.88 7 ARG B C 1
ATOM 1519 O O . ARG B 1 7 ? -2.232 15.008 -0.74 1 98.88 7 ARG B O 1
ATOM 1526 N N . HIS B 1 8 ? -2.262 15.977 1.186 1 98.94 8 HIS B N 1
ATOM 1527 C CA . HIS B 1 8 ? -2.197 17.297 0.574 1 98.94 8 HIS B CA 1
ATOM 1528 C C . HIS B 1 8 ? -0.964 17.438 -0.311 1 98.94 8 HIS B C 1
ATOM 1530 O O . HIS B 1 8 ? -0.041 16.625 -0.228 1 98.94 8 HIS B O 1
ATOM 1536 N N . GLY B 1 9 ? -0.946 18.516 -1.121 1 98.81 9 GLY B N 1
ATOM 1537 C CA . GLY B 1 9 ? 0.204 18.828 -1.954 1 98.81 9 GLY B CA 1
ATOM 1538 C C . GLY B 1 9 ? 1.389 19.344 -1.161 1 98.81 9 GLY B C 1
ATOM 1539 O O . GLY B 1 9 ? 1.274 19.609 0.037 1 98.81 9 GLY B O 1
ATOM 1540 N N . ALA B 1 10 ? 2.443 19.609 -1.924 1 98.69 10 ALA B N 1
ATOM 1541 C CA . ALA B 1 10 ? 3.711 19.969 -1.296 1 98.69 10 ALA B CA 1
ATOM 1542 C C . ALA B 1 10 ? 3.629 21.344 -0.642 1 98.69 10 ALA B C 1
ATOM 1544 O O . ALA B 1 10 ? 3.021 22.266 -1.193 1 98.69 10 ALA B O 1
ATOM 1545 N N . THR B 1 11 ? 4.152 21.438 0.508 1 98.5 11 THR B N 1
ATOM 1546 C CA . THR B 1 11 ? 4.418 22.672 1.227 1 98.5 11 THR B CA 1
ATOM 1547 C C . THR B 1 11 ? 5.918 22.875 1.424 1 98.5 11 THR B C 1
ATOM 1549 O O . THR B 1 11 ? 6.707 21.953 1.183 1 98.5 11 THR B O 1
ATOM 1552 N N . LEU B 1 12 ? 6.285 24.047 1.877 1 97.44 12 LEU B N 1
ATOM 1553 C CA . LEU B 1 12 ? 7.703 24.297 2.135 1 97.44 12 LEU B CA 1
ATOM 1554 C C . LEU B 1 12 ? 8.25 23.281 3.139 1 97.44 12 LEU B C 1
ATOM 1556 O O . LEU B 1 12 ? 9.352 22.766 2.967 1 97.44 12 LEU B O 1
ATOM 1560 N N . TRP B 1 13 ? 7.504 22.906 4.117 1 96.38 13 TRP B N 1
ATOM 1561 C CA . TRP B 1 13 ? 7.992 22.047 5.176 1 96.38 13 TRP B CA 1
ATOM 1562 C C . TRP B 1 13 ? 7.883 20.578 4.773 1 96.38 13 TRP B C 1
ATOM 1564 O O . TRP B 1 13 ? 8.672 19.734 5.211 1 96.38 13 TRP B O 1
ATOM 1574 N N . SER B 1 14 ? 6.859 20.125 3.914 1 95.62 14 SER B N 1
ATOM 1575 C CA . SER B 1 14 ? 6.836 18.75 3.416 1 95.62 14 SER B CA 1
ATOM 1576 C C . SER B 1 14 ? 8.039 18.469 2.525 1 95.62 14 SER B C 1
ATOM 1578 O O . SER B 1 14 ? 8.547 17.344 2.504 1 95.62 14 SER B O 1
ATOM 1580 N N . GLU B 1 15 ? 8.523 19.438 1.854 1 95.5 15 GLU B N 1
ATOM 1581 C CA . GLU B 1 15 ? 9.68 19.281 0.975 1 95.5 15 GLU B CA 1
ATOM 1582 C C . GLU B 1 15 ? 10.977 19.172 1.776 1 95.5 15 GLU B C 1
ATOM 1584 O O . GLU B 1 15 ? 11.914 18.484 1.366 1 95.5 15 GLU B O 1
ATOM 1589 N N . SER B 1 16 ? 11 19.812 2.912 1 95.75 16 SER B N 1
ATOM 1590 C CA . SER B 1 16 ? 12.219 19.812 3.715 1 95.75 16 SER B CA 1
ATOM 1591 C C . SER B 1 16 ? 12.148 18.75 4.812 1 95.75 16 SER B C 1
ATOM 1593 O O . SER B 1 16 ? 13.086 18.625 5.613 1 95.75 16 SER B O 1
ATOM 1595 N N . GLY B 1 17 ? 11.07 18.016 4.914 1 96.31 17 GLY B N 1
ATOM 1596 C CA . GLY B 1 17 ? 10.945 16.906 5.844 1 96.31 17 GLY B CA 1
ATOM 1597 C C . GLY B 1 17 ? 10.633 17.344 7.262 1 96.31 17 GLY B C 1
ATOM 1598 O O . GLY B 1 17 ? 10.898 16.609 8.219 1 96.31 17 GLY B O 1
ATOM 1599 N N . ARG B 1 18 ? 10.141 18.609 7.449 1 97.88 18 ARG B N 1
ATOM 1600 C CA . ARG B 1 18 ? 9.766 19.109 8.766 1 97.88 18 ARG B CA 1
ATOM 1601 C C . ARG B 1 18 ? 8.383 18.609 9.172 1 97.88 18 ARG B C 1
ATOM 1603 O O . ARG B 1 18 ? 7.473 18.547 8.344 1 97.88 18 ARG B O 1
ATOM 1610 N N . HIS B 1 19 ? 8.266 18.281 10.438 1 98.38 19 HIS B N 1
ATOM 1611 C CA . HIS B 1 19 ? 6.957 17.922 10.984 1 98.38 19 HIS B CA 1
ATOM 1612 C C . HIS B 1 19 ? 6.027 19.141 10.992 1 98.38 19 HIS B C 1
ATOM 1614 O O . HIS B 1 19 ? 6.316 20.141 11.648 1 98.38 19 HIS B O 1
ATOM 1620 N N . THR B 1 20 ? 4.969 19.016 10.258 1 97.62 20 THR B N 1
ATOM 1621 C CA . THR B 1 20 ? 4.008 20.094 10.125 1 97.62 20 THR B CA 1
ATOM 1622 C C . THR B 1 20 ? 2.629 19.672 10.617 1 97.62 20 THR B C 1
ATOM 1624 O O . THR B 1 20 ? 1.836 19.109 9.852 1 97.62 20 THR B O 1
ATOM 1627 N N . GLY B 1 21 ? 2.355 20.031 11.852 1 97.94 21 GLY B N 1
ATOM 1628 C CA . GLY B 1 21 ? 1.097 19.656 12.477 1 97.94 21 GLY B CA 1
ATOM 1629 C C . GLY B 1 21 ? 0.043 20.75 12.391 1 97.94 21 GLY B C 1
ATOM 1630 O O . GLY B 1 21 ? -0.711 20.812 11.414 1 97.94 21 GLY B O 1
ATOM 1631 N N . ARG B 1 22 ? 0.161 21.75 13.234 1 96.81 22 ARG B N 1
ATOM 1632 C CA . ARG B 1 22 ? -0.873 22.766 13.344 1 96.81 22 ARG B CA 1
ATOM 1633 C C . ARG B 1 22 ? -0.47 24.031 12.594 1 96.81 22 ARG B C 1
ATOM 1635 O O . ARG B 1 22 ? -1.312 24.891 12.305 1 96.81 22 ARG B O 1
ATOM 1642 N N . THR B 1 23 ? 0.812 24.188 12.305 1 97.81 23 THR B N 1
ATOM 1643 C CA . THR B 1 23 ? 1.215 25.312 11.461 1 97.81 23 THR B CA 1
ATOM 1644 C C . THR B 1 23 ? 0.513 25.25 10.109 1 97.81 23 THR B C 1
ATOM 1646 O O . THR B 1 23 ? 0.62 24.25 9.391 1 97.81 23 THR B O 1
ATOM 1649 N N . ASP B 1 24 ? -0.165 26.281 9.805 1 98.31 24 ASP B N 1
ATOM 1650 C CA . ASP B 1 24 ? -1.081 26.266 8.664 1 98.31 24 ASP B CA 1
ATOM 1651 C C . ASP B 1 24 ? -0.422 26.859 7.418 1 98.31 24 ASP B C 1
ATOM 1653 O O . ASP B 1 24 ? -0.79 27.938 6.969 1 98.31 24 ASP B O 1
ATOM 1657 N N . LEU B 1 25 ? 0.402 26.172 6.777 1 98.06 25 LEU B N 1
ATOM 1658 C CA . LEU B 1 25 ? 1.205 26.609 5.637 1 98.06 25 LEU B CA 1
ATOM 1659 C C . LEU B 1 25 ? 0.418 26.484 4.34 1 98.06 25 LEU B C 1
ATOM 1661 O O . LEU B 1 25 ? -0.353 25.531 4.168 1 98.06 25 LEU B O 1
ATOM 1665 N N . PRO B 1 26 ? 0.683 27.344 3.418 1 98.5 26 PRO B N 1
ATOM 1666 C CA . PRO B 1 26 ? 0.11 27.172 2.08 1 98.5 26 PRO B CA 1
ATOM 1667 C C . PRO B 1 26 ? 0.863 26.141 1.24 1 98.5 26 PRO B C 1
ATOM 1669 O O . PRO B 1 26 ? 1.981 25.75 1.59 1 98.5 26 PRO B O 1
ATOM 1672 N N . LEU B 1 27 ? 0.273 25.688 0.187 1 98.81 27 LEU B N 1
ATOM 1673 C CA . LEU B 1 27 ? 0.956 24.891 -0.819 1 98.81 27 LEU B CA 1
ATOM 1674 C C . LEU B 1 27 ? 2.043 25.703 -1.518 1 98.81 27 LEU B C 1
ATOM 1676 O O . LEU B 1 27 ? 1.893 26.906 -1.718 1 98.81 27 LEU B O 1
ATOM 1680 N N . THR B 1 28 ? 3.131 25.078 -1.887 1 98.69 28 THR B N 1
ATOM 1681 C CA . THR B 1 28 ? 4.094 25.672 -2.807 1 98.69 28 THR B CA 1
ATOM 1682 C C . THR B 1 28 ? 3.568 25.625 -4.238 1 98.69 28 THR B C 1
ATOM 1684 O O . THR B 1 28 ? 2.496 25.078 -4.496 1 98.69 28 THR B O 1
ATOM 1687 N N . GLU B 1 29 ? 4.289 26.172 -5.145 1 98.56 29 GLU B N 1
ATOM 1688 C CA . GLU B 1 29 ? 3.924 26.078 -6.555 1 98.56 29 GLU B CA 1
ATOM 1689 C C . GLU B 1 29 ? 3.852 24.625 -7.004 1 98.56 29 GLU B C 1
ATOM 1691 O O . GLU B 1 29 ? 2.926 24.234 -7.719 1 98.56 29 GLU B O 1
ATOM 1696 N N . LEU B 1 30 ? 4.812 23.891 -6.578 1 98.31 30 LEU B N 1
ATOM 1697 C CA . LEU B 1 30 ? 4.789 22.453 -6.867 1 98.31 30 LEU B CA 1
ATOM 1698 C C . LEU B 1 30 ? 3.539 21.797 -6.289 1 98.31 30 LEU B C 1
ATOM 1700 O O . LEU B 1 30 ? 2.9 20.984 -6.953 1 98.31 30 LEU B O 1
ATOM 1704 N N . GLY B 1 31 ? 3.238 22.141 -5.059 1 98.69 31 GLY B N 1
ATOM 1705 C CA . GLY B 1 31 ? 2.047 21.609 -4.418 1 98.69 31 GLY B CA 1
ATOM 1706 C C . GLY B 1 31 ? 0.769 21.938 -5.168 1 98.69 31 GLY B C 1
ATOM 1707 O O . GLY B 1 31 ? -0.138 21.109 -5.25 1 98.69 31 GLY B O 1
ATOM 1708 N N . ILE B 1 32 ? 0.719 23.109 -5.652 1 98.81 32 ILE B N 1
ATOM 1709 C CA . ILE B 1 32 ? -0.436 23.547 -6.438 1 98.81 32 ILE B CA 1
ATOM 1710 C C . ILE B 1 32 ? -0.528 22.719 -7.715 1 98.81 32 ILE B C 1
ATOM 1712 O O . ILE B 1 32 ? -1.6 22.203 -8.062 1 98.81 32 ILE B O 1
ATOM 1716 N N . GLU B 1 33 ? 0.56 22.578 -8.383 1 98.62 33 GLU B N 1
ATOM 1717 C CA . GLU B 1 33 ? 0.596 21.766 -9.602 1 98.62 33 GLU B CA 1
ATOM 1718 C C . GLU B 1 33 ? 0.18 20.328 -9.32 1 98.62 33 GLU B C 1
ATOM 1720 O O . GLU B 1 33 ? -0.598 19.75 -10.078 1 98.62 33 GLU B O 1
ATOM 1725 N N . GLN B 1 34 ? 0.692 19.781 -8.281 1 98.25 34 GLN B N 1
ATOM 1726 C CA . GLN B 1 34 ? 0.365 18.422 -7.875 1 98.25 34 GLN B CA 1
ATOM 1727 C C . GLN B 1 34 ? -1.13 18.281 -7.609 1 98.25 34 GLN B C 1
ATOM 1729 O O . GLN B 1 34 ? -1.752 17.312 -8.062 1 98.25 34 GLN B O 1
ATOM 1734 N N . ALA B 1 35 ? -1.648 19.188 -6.867 1 98.62 35 ALA B N 1
ATOM 1735 C CA . ALA B 1 35 ? -3.062 19.156 -6.504 1 98.62 35 ALA B CA 1
ATOM 1736 C C . ALA B 1 35 ? -3.949 19.25 -7.742 1 98.62 35 ALA B C 1
ATOM 1738 O O . ALA B 1 35 ? -4.949 18.531 -7.852 1 98.62 35 ALA B O 1
ATOM 1739 N N . GLN B 1 36 ? -3.596 20.125 -8.633 1 98.62 36 GLN B N 1
ATOM 1740 C CA . GLN B 1 36 ? -4.352 20.281 -9.867 1 98.62 36 GLN B CA 1
ATOM 1741 C C . GLN B 1 36 ? -4.332 19 -10.703 1 98.62 36 GLN B C 1
ATOM 1743 O O . GLN B 1 36 ? -5.309 18.688 -11.383 1 98.62 36 GLN B O 1
ATOM 1748 N N . ALA B 1 37 ? -3.254 18.312 -10.641 1 98 37 ALA B N 1
ATOM 1749 C CA . ALA B 1 37 ? -3.084 17.094 -11.414 1 98 37 ALA B CA 1
ATOM 1750 C C . ALA B 1 37 ? -3.996 15.977 -10.891 1 98 37 ALA B C 1
ATOM 1752 O O . ALA B 1 37 ? -4.195 14.961 -11.562 1 98 37 ALA B O 1
ATOM 1753 N N . LEU B 1 38 ? -4.586 16.156 -9.719 1 98.06 38 LEU B N 1
ATOM 1754 C CA . LEU B 1 38 ? -5.484 15.156 -9.141 1 98.06 38 LEU B CA 1
ATOM 1755 C C . LEU B 1 38 ? -6.836 15.18 -9.844 1 98.06 38 LEU B C 1
ATOM 1757 O O . LEU B 1 38 ? -7.539 14.164 -9.875 1 98.06 38 LEU B O 1
ATOM 1761 N N . ALA B 1 39 ? -7.258 16.312 -10.336 1 97.44 39 ALA B N 1
ATOM 1762 C CA . ALA B 1 39 ? -8.594 16.5 -10.891 1 97.44 39 ALA B CA 1
ATOM 1763 C C . ALA B 1 39 ? -8.875 15.5 -12 1 97.44 39 ALA B C 1
ATOM 1765 O O . ALA B 1 39 ? -9.883 14.789 -11.961 1 97.44 39 ALA B O 1
ATOM 1766 N N . PRO B 1 40 ? -7.957 15.375 -12.992 1 96.5 40 PRO B N 1
ATOM 1767 C CA . PRO B 1 40 ? -8.242 14.391 -14.039 1 96.5 40 PRO B CA 1
ATOM 1768 C C . PRO B 1 40 ? -8.266 12.961 -13.508 1 96.5 40 PRO B C 1
ATOM 1770 O O . PRO B 1 40 ? -8.992 12.117 -14.031 1 96.5 40 PRO B O 1
ATOM 1773 N N . LEU B 1 41 ? -7.477 12.602 -12.492 1 95.25 41 LEU B N 1
ATOM 1774 C CA . LEU B 1 41 ? -7.457 11.266 -11.906 1 95.25 41 LEU B CA 1
ATOM 1775 C C . LEU B 1 41 ? -8.797 10.945 -11.242 1 95.25 41 LEU B C 1
ATOM 1777 O O . LEU B 1 41 ? -9.211 9.789 -11.211 1 95.25 41 LEU B O 1
ATOM 1781 N N . LEU B 1 42 ? -9.375 11.961 -10.695 1 96.06 42 LEU B N 1
ATOM 1782 C CA . LEU B 1 42 ? -10.594 11.773 -9.914 1 96.06 42 LEU B CA 1
ATOM 1783 C C . LEU B 1 42 ? -11.828 12.109 -10.75 1 96.06 42 LEU B C 1
ATOM 1785 O O . LEU B 1 42 ? -12.938 12.18 -10.219 1 96.06 42 LEU B O 1
ATOM 1789 N N . LYS B 1 43 ? -11.547 12.32 -11.984 1 92.19 43 LYS B N 1
ATOM 1790 C CA . LYS B 1 43 ? -12.664 12.625 -12.883 1 92.19 43 LYS B CA 1
ATOM 1791 C C . LYS B 1 43 ? -13.664 11.477 -12.922 1 92.19 43 LYS B C 1
ATOM 1793 O O . LYS B 1 43 ? -13.289 10.312 -13.07 1 92.19 43 LYS B O 1
ATOM 1798 N N . GLY B 1 44 ? -14.906 11.688 -12.711 1 89 44 GLY B N 1
ATOM 1799 C CA . GLY B 1 44 ? -15.945 10.68 -12.773 1 89 44 GLY B CA 1
ATOM 1800 C C . GLY B 1 44 ? -16.188 9.984 -11.445 1 89 44 GLY B C 1
ATOM 1801 O O . GLY B 1 44 ? -17.156 9.242 -11.289 1 89 44 GLY B O 1
ATOM 1802 N N . PHE B 1 45 ? -15.203 10.156 -10.57 1 91.12 45 PHE B N 1
ATOM 1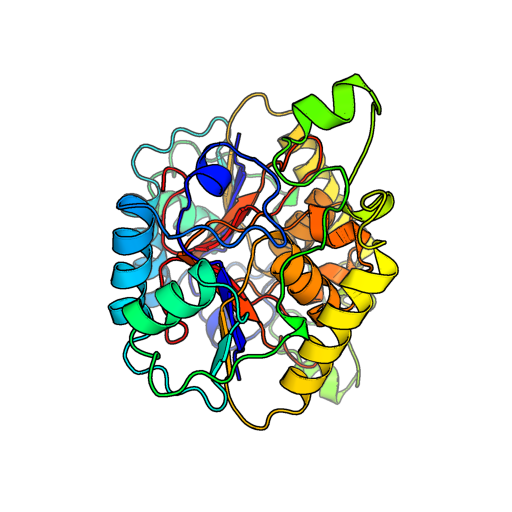803 C CA . PHE B 1 45 ? -15.406 9.633 -9.227 1 91.12 45 PHE B CA 1
ATOM 1804 C C . PH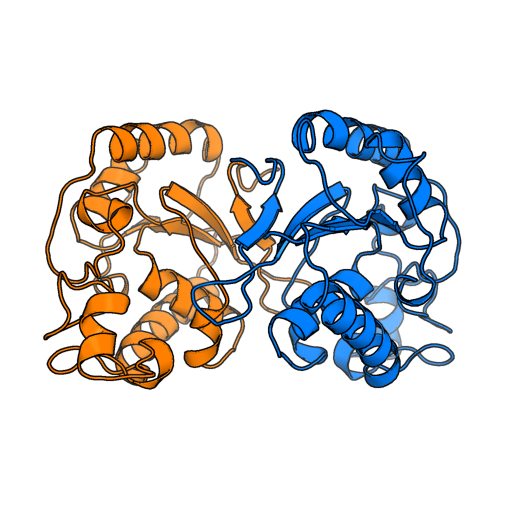E B 1 45 ? -16.438 10.453 -8.469 1 91.12 45 PHE B C 1
ATOM 1806 O O . PHE B 1 45 ? -16.297 11.672 -8.352 1 91.12 45 PHE B O 1
ATOM 1813 N N . SER B 1 46 ? -17.531 9.789 -8.047 1 90.31 46 SER B N 1
ATOM 1814 C CA . SER B 1 46 ? -18.609 10.484 -7.352 1 90.31 46 SER B CA 1
ATOM 1815 C C . SER B 1 46 ? -18.766 9.969 -5.926 1 90.31 46 SER B C 1
ATOM 1817 O O . SER B 1 46 ? -19.719 9.227 -5.629 1 90.31 46 SER B O 1
ATOM 1819 N N . PRO B 1 47 ? -17.922 10.398 -5.109 1 92.56 47 PRO B N 1
ATOM 1820 C CA . PRO B 1 47 ? -17.984 9.977 -3.709 1 92.56 47 PRO B CA 1
ATOM 1821 C C . PRO B 1 47 ? -19.188 10.562 -2.971 1 92.56 47 PRO B C 1
ATOM 1823 O O . PRO B 1 47 ? -19.703 11.617 -3.361 1 92.56 47 PRO B O 1
ATOM 1826 N N . GLY B 1 48 ? -19.641 9.797 -2.01 1 92.38 48 GLY B N 1
ATOM 1827 C CA . GLY B 1 48 ? -20.578 10.406 -1.084 1 92.38 48 GLY B CA 1
ATOM 1828 C C . GLY B 1 48 ? -19.984 11.539 -0.281 1 92.38 48 GLY B C 1
ATOM 1829 O O . GLY B 1 48 ? -19.859 12.664 -0.777 1 92.38 48 GLY B O 1
ATOM 1830 N N . PRO B 1 49 ? -19.453 11.195 0.814 1 94.44 49 PRO B N 1
ATOM 1831 C CA . PRO B 1 49 ? -18.828 12.273 1.578 1 94.44 49 PRO B CA 1
ATOM 1832 C C . PRO B 1 49 ? -17.453 12.664 1.027 1 94.44 49 PRO B C 1
ATOM 1834 O O . PRO B 1 49 ? -16.688 11.797 0.582 1 94.44 49 PRO B O 1
ATOM 1837 N N . VAL B 1 50 ? -17.203 13.93 0.986 1 97.31 50 VAL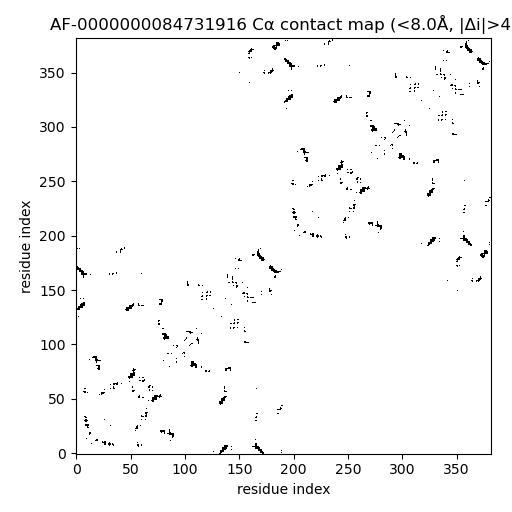 B N 1
ATOM 1838 C CA . VAL B 1 50 ? -15.891 14.508 0.761 1 97.31 50 VAL B CA 1
ATOM 1839 C C . VAL B 1 50 ? -15.414 15.227 2.025 1 97.31 50 VAL B C 1
ATOM 1841 O O . VAL B 1 50 ? -15.961 16.266 2.4 1 97.31 50 VAL B O 1
ATOM 1844 N N . LEU B 1 51 ? -14.438 14.609 2.65 1 98.5 51 LEU B N 1
ATOM 1845 C CA . LEU B 1 51 ? -13.945 15.125 3.928 1 98.5 51 LEU B CA 1
ATOM 1846 C C . LEU B 1 51 ? -12.562 15.742 3.775 1 98.5 51 LEU B C 1
ATOM 1848 O O . LEU B 1 51 ? -11.758 15.289 2.959 1 98.5 51 LEU B O 1
ATOM 1852 N N . SER B 1 52 ? -12.305 16.766 4.59 1 98.81 52 SER B N 1
ATOM 1853 C CA . SER B 1 52 ? -10.977 17.359 4.578 1 98.81 52 SER B CA 1
ATOM 1854 C C . SER B 1 52 ? -10.562 17.828 5.973 1 98.81 52 SER B C 1
ATOM 1856 O O . SER B 1 52 ? -11.414 18.219 6.777 1 98.81 52 SER B O 1
ATOM 1858 N N . SER B 1 53 ? -9.281 17.703 6.195 1 98.88 53 SER B N 1
ATOM 1859 C CA . SER B 1 53 ? -8.719 18.484 7.289 1 98.88 53 SER B CA 1
ATOM 1860 C C . SER B 1 53 ? -9.047 19.969 7.137 1 98.88 53 SER B C 1
ATOM 1862 O O . SER B 1 53 ? -9.086 20.484 6.02 1 98.88 53 SER B O 1
ATOM 1864 N N . PRO B 1 54 ? -9.234 20.688 8.227 1 98.69 54 PRO B N 1
ATOM 1865 C CA . PRO B 1 54 ? -9.523 22.125 8.133 1 98.69 54 PRO B CA 1
ATOM 1866 C C . PRO B 1 54 ? -8.305 22.953 7.762 1 98.69 54 PRO B C 1
ATOM 1868 O O . PRO B 1 54 ? -8.43 24.141 7.469 1 98.69 54 PRO B O 1
ATOM 1871 N N . LEU B 1 55 ? -7.137 22.422 7.801 1 98.81 55 LEU B N 1
ATOM 1872 C CA . LEU B 1 55 ? -5.934 23.203 7.523 1 98.81 55 LEU B CA 1
ATOM 1873 C C . LEU B 1 55 ? -5.863 23.578 6.047 1 98.81 55 LEU B C 1
ATOM 1875 O O . LEU B 1 55 ? -6.293 22.812 5.184 1 98.81 55 LEU B O 1
ATOM 1879 N N . LEU B 1 56 ? -5.242 24.625 5.754 1 98.69 56 LEU B N 1
ATOM 1880 C CA . LEU B 1 56 ? -5.223 25.266 4.449 1 98.69 56 LEU B CA 1
ATOM 1881 C C . LEU B 1 56 ? -4.688 24.312 3.381 1 98.69 56 LEU B C 1
ATOM 1883 O O . LEU B 1 56 ? -5.258 24.219 2.291 1 98.69 56 LEU B O 1
ATOM 1887 N N . ARG B 1 57 ? -3.617 23.688 3.604 1 98.81 57 ARG B N 1
ATOM 1888 C CA . ARG B 1 57 ? -2.953 22.859 2.602 1 98.81 57 ARG B CA 1
ATOM 1889 C C . ARG B 1 57 ? -3.863 21.734 2.143 1 98.81 57 ARG B C 1
ATOM 1891 O O . ARG B 1 57 ? -3.887 21.391 0.959 1 98.81 57 ARG B O 1
ATOM 1898 N N . ALA B 1 58 ? -4.629 21.156 3.055 1 98.88 58 ALA B N 1
ATOM 1899 C CA . ALA B 1 58 ? -5.551 20.078 2.693 1 98.88 58 ALA B CA 1
ATOM 1900 C C . ALA B 1 58 ? -6.777 20.625 1.973 1 98.88 58 ALA B C 1
ATOM 1902 O O . ALA B 1 58 ? -7.184 20.094 0.934 1 98.88 58 ALA B O 1
ATOM 1903 N N . ARG B 1 59 ? -7.363 21.719 2.465 1 98.62 59 ARG B N 1
ATOM 1904 C CA . ARG B 1 59 ? -8.539 22.328 1.854 1 98.62 59 ARG B CA 1
ATOM 1905 C C . ARG B 1 59 ? -8.234 22.797 0.436 1 98.62 59 ARG B C 1
ATOM 1907 O O . ARG B 1 59 ? -9.031 22.594 -0.478 1 98.62 59 ARG B O 1
ATOM 1914 N N . LYS B 1 60 ? -7.105 23.438 0.312 1 98.81 60 LYS B N 1
ATOM 1915 C CA . LYS B 1 60 ? -6.723 23.938 -1.001 1 98.81 60 LYS B CA 1
ATOM 1916 C C . LYS B 1 60 ? -6.484 22.797 -1.987 1 98.81 60 LYS B C 1
ATOM 1918 O O . LYS B 1 60 ? -6.801 22.922 -3.172 1 98.81 60 LYS B O 1
ATOM 1923 N N . THR B 1 61 ? -5.902 21.719 -1.503 1 98.94 61 THR B N 1
ATOM 1924 C CA . THR B 1 61 ? -5.73 20.547 -2.352 1 98.94 61 THR B CA 1
ATOM 1925 C C . THR B 1 61 ? -7.082 20.016 -2.83 1 98.94 61 THR B C 1
ATOM 1927 O O . THR B 1 61 ? -7.254 19.719 -4.012 1 98.94 61 THR B O 1
ATOM 1930 N N . ALA B 1 62 ? -8.023 19.953 -1.928 1 98.75 62 ALA B N 1
ATOM 1931 C CA . ALA B 1 62 ? -9.359 19.484 -2.275 1 98.75 62 ALA B CA 1
ATOM 1932 C C . ALA B 1 62 ? -10.008 20.391 -3.311 1 98.75 62 ALA B C 1
ATOM 1934 O O . ALA B 1 62 ? -10.625 19.922 -4.27 1 98.75 62 ALA B O 1
ATOM 1935 N N . GLU B 1 63 ? -9.883 21.672 -3.111 1 98.62 63 GLU B N 1
ATOM 1936 C CA . GLU B 1 63 ? -10.438 22.656 -4.031 1 98.62 63 GLU B CA 1
ATOM 1937 C C . GLU B 1 63 ? -9.836 22.516 -5.426 1 98.62 63 GLU B C 1
ATOM 1939 O O . GLU B 1 63 ? -10.562 22.453 -6.418 1 98.62 63 GLU B O 1
ATOM 1944 N N . LEU B 1 64 ? -8.516 22.453 -5.488 1 98.69 64 LEU B N 1
ATOM 1945 C CA . LEU B 1 64 ? -7.812 22.375 -6.766 1 98.69 64 LEU B CA 1
ATOM 1946 C C . LEU B 1 64 ? -8.086 21.047 -7.457 1 98.69 64 LEU B C 1
ATOM 1948 O O . LEU B 1 64 ? -8.023 20.953 -8.688 1 98.69 64 LEU B O 1
ATOM 1952 N N . ALA B 1 65 ? -8.406 20.031 -6.645 1 98.25 65 ALA B N 1
ATOM 1953 C CA . ALA B 1 65 ? -8.766 18.734 -7.199 1 98.25 65 ALA B CA 1
ATOM 1954 C C . ALA B 1 65 ? -10.195 18.734 -7.738 1 98.25 65 ALA B C 1
ATOM 1956 O O . ALA B 1 65 ? -10.641 17.766 -8.352 1 98.25 65 ALA B O 1
ATOM 1957 N N . GLY B 1 66 ? -10.953 19.766 -7.426 1 97.38 66 GLY B N 1
ATOM 1958 C CA . GLY B 1 66 ? -12.273 19.922 -8.023 1 97.38 66 GLY B CA 1
ATOM 1959 C C . GLY B 1 66 ? -13.406 19.656 -7.051 1 97.38 66 GLY B C 1
ATOM 1960 O O . GLY B 1 66 ? -14.555 19.5 -7.457 1 97.38 66 GLY B O 1
ATOM 1961 N N . PHE B 1 67 ? -13.078 19.703 -5.738 1 97.69 67 PHE B N 1
ATOM 1962 C CA . PHE B 1 67 ? -14.109 19.281 -4.797 1 97.69 67 PHE B CA 1
ATOM 1963 C C . PHE B 1 67 ? -14.359 20.375 -3.754 1 97.69 67 PHE B C 1
ATOM 1965 O O . PHE B 1 67 ? -14.938 20.094 -2.699 1 97.69 67 PHE B O 1
ATOM 1972 N N . GLY B 1 68 ? -13.953 21.531 -3.977 1 95.69 68 GLY B N 1
ATOM 1973 C CA . GLY B 1 68 ? -14.031 22.625 -3.031 1 95.69 68 GLY B CA 1
ATOM 1974 C C . GLY B 1 68 ? -15.438 22.891 -2.525 1 95.69 68 GLY B C 1
ATOM 1975 O O . GLY B 1 68 ? -15.633 23.188 -1.347 1 95.69 68 GLY B O 1
ATOM 1976 N N . ASP B 1 69 ? -16.453 22.688 -3.346 1 94.56 69 ASP B N 1
ATOM 1977 C CA . ASP B 1 69 ? -17.828 23.031 -3.002 1 94.56 69 ASP B CA 1
ATOM 1978 C C . ASP B 1 69 ? -18.5 21.891 -2.221 1 94.56 69 ASP B C 1
ATOM 1980 O O . ASP B 1 69 ? -19.594 22.078 -1.686 1 94.56 69 ASP B O 1
ATOM 1984 N N . ARG B 1 70 ? -17.844 20.828 -2.133 1 95.62 70 ARG B N 1
ATOM 1985 C CA . ARG B 1 70 ? -18.484 19.656 -1.551 1 95.62 70 ARG B CA 1
ATOM 1986 C C . ARG B 1 70 ? -17.812 19.25 -0.241 1 95.62 70 ARG B C 1
ATOM 1988 O O . ARG B 1 70 ? -18.281 18.359 0.464 1 95.62 70 ARG B O 1
ATOM 1995 N N . ILE B 1 71 ? -16.734 19.953 0.122 1 97.25 71 ILE B N 1
ATOM 1996 C CA . ILE B 1 71 ? -15.891 19.469 1.214 1 97.25 71 ILE B CA 1
ATOM 1997 C C . ILE B 1 71 ? -16.578 19.734 2.549 1 97.25 71 ILE B C 1
ATOM 1999 O O . ILE B 1 71 ? -17.188 20.797 2.744 1 97.25 71 ILE B O 1
ATOM 2003 N N . THR B 1 72 ? -16.609 18.766 3.404 1 97.81 72 THR B N 1
ATOM 2004 C CA . THR B 1 72 ? -16.906 18.922 4.828 1 97.81 72 THR B CA 1
ATOM 2005 C C . THR B 1 72 ? -15.617 18.875 5.652 1 97.81 72 THR B C 1
ATOM 2007 O O . THR B 1 72 ? -14.859 17.906 5.574 1 97.81 72 THR B O 1
ATOM 2010 N N . LEU B 1 73 ? -15.406 19.922 6.406 1 98.44 73 LEU B N 1
ATOM 2011 C CA . LEU B 1 73 ? -14.211 19.984 7.238 1 98.44 73 LEU B CA 1
ATOM 2012 C C . LEU B 1 73 ? -14.383 19.125 8.492 1 98.44 73 LEU B C 1
ATOM 2014 O O . LEU B 1 73 ? -15.414 19.203 9.164 1 98.44 73 LEU B O 1
ATOM 2018 N N . ASP B 1 74 ? -13.43 18.297 8.805 1 98.38 74 ASP B N 1
ATOM 2019 C CA . ASP B 1 74 ? -13.477 17.375 9.938 1 98.38 74 ASP B CA 1
ATOM 2020 C C . ASP B 1 74 ? -12.242 17.531 10.828 1 98.38 74 ASP B C 1
ATOM 2022 O O . ASP B 1 74 ? -11.133 17.188 10.422 1 98.38 74 ASP B O 1
ATOM 2026 N N . PRO B 1 75 ? -12.375 17.969 12.07 1 98.5 75 PRO B N 1
ATOM 2027 C CA . PRO B 1 75 ? -11.219 18.188 12.945 1 98.5 75 PRO B CA 1
ATOM 2028 C C . PRO B 1 75 ? -10.453 16.906 13.266 1 98.5 75 PRO B C 1
ATOM 2030 O O . PRO B 1 75 ? -9.289 16.969 13.664 1 98.5 75 PRO B O 1
ATOM 2033 N N . ASP B 1 76 ? -11.062 15.734 13.141 1 98.75 76 ASP B N 1
ATOM 2034 C CA . ASP B 1 76 ? -10.359 14.484 13.391 1 98.75 76 ASP B CA 1
ATOM 2035 C C . ASP B 1 76 ? -9.305 14.227 12.32 1 98.75 76 ASP B C 1
ATOM 2037 O O . ASP B 1 76 ? -8.43 13.375 12.492 1 98.75 76 ASP B O 1
ATOM 2041 N N . LEU B 1 77 ? -9.344 14.984 11.234 1 98.81 77 LEU B N 1
ATOM 2042 C CA . LEU B 1 77 ? -8.414 14.805 10.125 1 98.81 77 LEU B CA 1
ATOM 2043 C C . LEU B 1 77 ? -7.234 15.758 10.242 1 98.81 77 LEU B C 1
ATOM 2045 O O . LEU B 1 77 ? -6.344 15.766 9.391 1 98.81 77 LEU B O 1
ATOM 2049 N N . LEU B 1 78 ? -7.219 16.547 11.305 1 98.88 78 LEU B N 1
ATOM 2050 C CA . LEU B 1 78 ? -6.031 17.359 11.539 1 98.88 78 LEU B CA 1
ATOM 2051 C C . LEU B 1 78 ? -4.781 16.484 11.609 1 98.88 78 LEU B C 1
ATOM 2053 O O . LEU B 1 78 ? -4.84 15.336 12.055 1 98.88 78 LEU B O 1
ATOM 2057 N N . GLU B 1 79 ? -3.684 17.047 11.188 1 98.88 79 GLU B N 1
ATOM 2058 C CA . GLU B 1 79 ? -2.422 16.328 11.336 1 98.88 79 GLU B CA 1
ATOM 2059 C C . GLU B 1 79 ? -2.055 16.156 12.805 1 98.88 79 GLU B C 1
ATOM 2061 O O . GLU B 1 79 ? -2.598 16.844 13.672 1 98.88 79 GLU B O 1
ATOM 2066 N N . TRP B 1 80 ? -1.189 15.164 13.008 1 98.81 80 TRP B N 1
ATOM 2067 C CA . TRP B 1 80 ? -0.632 14.93 14.336 1 98.81 80 TRP B CA 1
ATOM 2068 C C . TRP B 1 80 ? -0.204 16.25 14.984 1 98.81 80 TRP B C 1
ATOM 2070 O O . TRP B 1 80 ? 0.397 17.094 14.336 1 98.81 80 TRP B O 1
ATOM 2080 N N . ASN B 1 81 ? -0.659 16.469 16.188 1 98.75 81 ASN B N 1
ATOM 2081 C CA . ASN B 1 81 ? -0.095 17.562 16.953 1 98.75 81 ASN B CA 1
ATOM 2082 C C . ASN B 1 81 ? 1.321 17.25 17.438 1 98.75 81 ASN B C 1
ATOM 2084 O O . ASN B 1 81 ? 1.508 16.484 18.375 1 98.75 81 ASN B O 1
ATOM 2088 N N . TYR B 1 82 ? 2.301 17.891 16.859 1 98.69 82 TYR B N 1
ATOM 2089 C CA . TYR B 1 82 ? 3.693 17.547 17.125 1 98.69 82 TYR B CA 1
ATOM 2090 C C . TYR B 1 82 ? 4.207 18.266 18.359 1 98.69 82 TYR B C 1
ATOM 2092 O O . TYR B 1 82 ? 5.34 18.047 18.797 1 98.69 82 TYR B O 1
ATOM 2100 N N . GLY B 1 83 ? 3.418 19.25 18.875 1 98.44 83 GLY B N 1
ATOM 2101 C CA . GLY B 1 83 ? 3.844 19.969 20.078 1 98.44 83 GLY B CA 1
ATOM 2102 C C . GLY B 1 83 ? 5.215 20.609 19.922 1 98.44 83 GLY B C 1
ATOM 2103 O O . GLY B 1 83 ? 5.461 21.359 18.984 1 98.44 83 GLY B O 1
ATOM 2104 N N . ASP B 1 84 ? 6.117 20.172 20.75 1 98.19 84 ASP B N 1
ATOM 2105 C CA . ASP B 1 84 ? 7.449 20.766 20.812 1 98.19 84 ASP B CA 1
ATOM 2106 C C . ASP B 1 84 ? 8.258 20.453 19.562 1 98.19 84 ASP B C 1
ATOM 2108 O O . ASP B 1 84 ? 9.305 21.062 19.312 1 98.19 84 ASP B O 1
ATOM 2112 N N . TYR B 1 85 ? 7.832 19.516 18.781 1 98.5 85 TYR B N 1
ATOM 2113 C CA . TYR B 1 85 ? 8.609 19.078 17.641 1 98.5 85 TYR B CA 1
ATOM 2114 C C . TYR B 1 85 ? 8.117 19.734 16.359 1 98.5 85 TYR B C 1
ATOM 2116 O O . TYR B 1 85 ? 8.648 19.469 15.273 1 98.5 85 TYR B O 1
ATOM 2124 N N . GLU B 1 86 ? 7.043 20.609 16.453 1 98.5 86 GLU B N 1
ATOM 2125 C CA . GLU B 1 86 ? 6.547 21.344 15.305 1 98.5 86 GLU B CA 1
ATOM 2126 C C . GLU B 1 86 ? 7.684 22.062 14.586 1 98.5 86 GLU B C 1
ATOM 2128 O O . GLU B 1 86 ? 8.477 22.766 15.211 1 98.5 86 GLU B O 1
ATOM 2133 N N . GLY B 1 87 ? 7.832 21.766 13.305 1 98.38 87 GLY B N 1
ATOM 2134 C CA . GLY B 1 87 ? 8.805 22.453 12.484 1 98.38 87 GLY B CA 1
ATOM 2135 C C . GLY B 1 87 ? 10.172 21.797 12.492 1 98.38 87 GLY B C 1
ATOM 2136 O O . GLY B 1 87 ? 11.078 22.234 11.773 1 98.38 87 GLY B O 1
ATOM 2137 N N . LEU B 1 88 ? 10.344 20.75 13.25 1 98.5 88 LEU B N 1
ATOM 2138 C CA . LEU B 1 88 ? 11.625 20.078 13.32 1 98.5 88 LEU B CA 1
ATOM 2139 C C . LEU B 1 88 ? 11.633 18.828 12.43 1 98.5 88 LEU B C 1
ATOM 2141 O O . LEU B 1 88 ? 10.586 18.203 12.227 1 98.5 88 LEU B O 1
ATOM 2145 N N . THR B 1 89 ? 12.773 18.484 11.938 1 98 89 THR B N 1
ATOM 2146 C CA . THR B 1 89 ? 12.953 17.219 11.227 1 98 89 THR B CA 1
ATOM 2147 C C . THR B 1 89 ? 13.234 16.094 12.203 1 98 89 THR B C 1
ATOM 2149 O O . THR B 1 89 ? 13.625 16.328 13.352 1 98 89 THR B O 1
ATOM 2152 N N . THR B 1 90 ? 13.031 14.875 11.773 1 97.56 90 THR B N 1
ATOM 2153 C CA . THR B 1 90 ? 13.375 13.711 12.578 1 97.56 90 THR B CA 1
ATOM 2154 C C . THR B 1 90 ? 14.844 13.742 12.992 1 97.56 90 THR B C 1
ATOM 2156 O O . THR B 1 90 ? 15.18 13.453 14.141 1 97.56 90 THR B O 1
ATOM 2159 N N . ALA B 1 91 ? 15.703 14.109 12.055 1 97.12 91 ALA B N 1
ATOM 2160 C CA . ALA B 1 91 ? 17.125 14.172 12.336 1 97.12 91 ALA B CA 1
ATOM 2161 C C . ALA B 1 91 ? 17.422 15.164 13.453 1 97.12 91 ALA B C 1
ATOM 2163 O O . ALA B 1 91 ? 18.234 14.875 14.352 1 97.12 91 ALA B O 1
ATOM 2164 N N . GLU B 1 92 ? 16.797 16.328 13.43 1 98.19 92 GLU B N 1
ATOM 2165 C CA . GLU B 1 92 ? 17 17.328 14.469 1 98.19 92 GLU B CA 1
ATOM 2166 C C . GLU B 1 92 ? 16.5 16.828 15.82 1 98.19 92 GLU B C 1
ATOM 2168 O O . GLU B 1 92 ? 17.156 17.047 16.844 1 98.19 92 GLU B O 1
ATOM 2173 N N . ILE B 1 93 ? 15.336 16.188 15.844 1 98.25 93 ILE B N 1
ATOM 2174 C CA . ILE B 1 93 ? 14.742 15.68 17.078 1 98.25 93 ILE B CA 1
ATOM 2175 C C . ILE B 1 93 ? 15.656 14.625 17.688 1 98.25 93 ILE B C 1
ATOM 2177 O O . ILE B 1 93 ? 15.891 14.625 18.906 1 98.25 93 ILE B O 1
ATOM 2181 N N . ARG B 1 94 ? 16.203 13.805 16.844 1 97.69 94 ARG B N 1
ATOM 2182 C CA . ARG B 1 94 ? 16.969 12.648 17.297 1 97.69 94 ARG B CA 1
ATOM 2183 C C . ARG B 1 94 ? 18.344 13.078 17.797 1 97.69 94 ARG B C 1
ATOM 2185 O O . ARG B 1 94 ? 19.047 12.289 18.438 1 97.69 94 ARG B O 1
ATOM 2192 N N . LYS B 1 95 ? 18.812 14.289 17.531 1 98.06 95 LYS B N 1
ATOM 2193 C CA . LYS B 1 95 ? 20.031 14.812 18.156 1 98.06 95 LYS B CA 1
ATOM 2194 C C . LYS B 1 95 ? 19.922 14.789 19.672 1 98.06 95 LYS B C 1
ATOM 2196 O O . LYS B 1 95 ? 20.906 14.523 20.375 1 98.06 95 LYS B O 1
ATOM 2201 N N . ASN B 1 96 ? 18.734 15.008 20.172 1 96.69 96 ASN B N 1
ATOM 2202 C CA . ASN B 1 96 ? 18.547 15.078 21.625 1 96.69 96 ASN B CA 1
ATOM 2203 C C . ASN B 1 96 ? 17.766 13.875 22.141 1 96.69 96 ASN B C 1
ATOM 2205 O O . ASN B 1 96 ? 17.703 13.641 23.359 1 96.69 96 ASN B O 1
ATOM 2209 N N . ARG B 1 97 ? 17.141 13.164 21.25 1 96.94 97 ARG B N 1
ATOM 2210 C CA . ARG B 1 97 ? 16.391 11.961 21.609 1 96.94 97 ARG B CA 1
ATOM 2211 C C . ARG B 1 97 ? 16.688 10.828 20.625 1 96.94 97 ARG B C 1
ATOM 2213 O O . ARG B 1 97 ? 15.805 10.438 19.859 1 96.94 97 ARG B O 1
ATOM 2220 N N . PRO B 1 98 ? 17.828 10.273 20.734 1 96.38 98 PRO B N 1
ATOM 2221 C CA . PRO B 1 98 ? 18.172 9.172 19.844 1 96.38 98 PRO B CA 1
ATOM 2222 C C . PRO B 1 98 ? 17.141 8.039 19.875 1 96.38 98 PRO B C 1
ATOM 2224 O O . PRO B 1 98 ? 16.672 7.676 20.953 1 96.38 98 PRO B O 1
ATOM 2227 N N . GLY B 1 99 ? 16.719 7.598 18.75 1 96 99 GLY B N 1
ATOM 2228 C CA . GLY B 1 99 ? 15.797 6.473 18.672 1 96 99 GLY B CA 1
ATOM 2229 C C . GLY B 1 99 ? 14.336 6.887 18.703 1 96 99 GLY B C 1
ATOM 2230 O O . GLY B 1 99 ? 13.445 6.035 18.672 1 96 99 GLY B O 1
ATOM 2231 N N . TRP B 1 100 ? 14.117 8.219 18.781 1 97.81 100 TRP B N 1
ATOM 2232 C CA . TRP B 1 100 ? 12.742 8.719 18.797 1 97.81 100 TRP B CA 1
ATOM 2233 C C . TRP B 1 100 ? 11.977 8.258 17.562 1 97.81 100 TRP B C 1
ATOM 2235 O O . TRP B 1 100 ? 12.5 8.305 16.438 1 97.81 100 TRP B O 1
ATOM 2245 N N . ASP B 1 101 ? 10.812 7.816 17.781 1 97.69 101 ASP B N 1
ATOM 2246 C CA . ASP B 1 101 ? 9.867 7.434 16.734 1 97.69 101 ASP B CA 1
ATOM 2247 C C . ASP B 1 101 ? 8.477 7.988 17.031 1 97.69 101 ASP B C 1
ATOM 2249 O O . ASP B 1 101 ? 7.918 7.742 18.109 1 97.69 101 ASP B O 1
ATOM 2253 N N . LEU B 1 102 ? 7.93 8.664 16.141 1 98.31 102 LEU B N 1
ATOM 2254 C CA . LEU B 1 102 ? 6.66 9.352 16.359 1 98.31 102 LEU B CA 1
ATOM 2255 C C . LEU B 1 102 ? 5.574 8.367 16.766 1 98.31 102 LEU B C 1
ATOM 2257 O O . LEU B 1 102 ? 4.801 8.641 17.688 1 98.31 102 LEU B O 1
ATOM 2261 N N . PHE B 1 103 ? 5.547 7.23 16.172 1 98.5 103 PHE B N 1
ATOM 2262 C CA . PHE B 1 103 ? 4.434 6.301 16.312 1 98.5 103 PHE B CA 1
ATOM 2263 C C . PHE B 1 103 ? 4.539 5.52 17.609 1 98.5 103 PHE B C 1
ATOM 2265 O O . PHE B 1 103 ? 3.576 4.875 18.031 1 98.5 103 PHE B O 1
ATOM 2272 N N . THR B 1 104 ? 5.645 5.516 18.219 1 97.88 104 THR B N 1
ATOM 2273 C CA . THR B 1 104 ? 5.805 4.848 19.5 1 97.88 104 THR B CA 1
ATOM 2274 C C . THR B 1 104 ? 5.938 5.867 20.625 1 97.88 104 THR B C 1
ATOM 2276 O O . THR B 1 104 ? 5.418 5.66 21.719 1 97.88 104 THR B O 1
ATOM 2279 N N . ASP B 1 105 ? 6.543 7.031 20.312 1 98.12 105 ASP B N 1
ATOM 2280 C CA . ASP B 1 105 ? 6.93 7.953 21.375 1 98.12 105 ASP B CA 1
ATOM 2281 C C . ASP B 1 105 ? 6.012 9.172 21.406 1 98.12 105 ASP B C 1
ATOM 2283 O O . ASP B 1 105 ? 5.891 9.836 22.438 1 98.12 105 ASP B O 1
ATOM 2287 N N . GLY B 1 106 ? 5.398 9.492 20.281 1 98.44 106 GLY B N 1
ATOM 2288 C CA . GLY B 1 106 ? 4.598 10.703 20.203 1 98.44 106 GLY B CA 1
ATOM 2289 C C . GLY B 1 106 ? 5.43 11.969 20.234 1 98.44 106 GLY B C 1
ATOM 2290 O O . GLY B 1 106 ? 6.582 11.977 19.797 1 98.44 106 GLY B O 1
ATOM 2291 N N . ALA B 1 107 ? 4.773 13.031 20.594 1 98.06 107 ALA B N 1
ATOM 2292 C CA . ALA B 1 107 ? 5.441 14.328 20.625 1 98.06 107 ALA B CA 1
ATOM 2293 C C . ALA B 1 107 ? 5.145 15.062 21.938 1 98.06 107 ALA B C 1
ATOM 2295 O O . ALA B 1 107 ? 3.98 15.305 22.266 1 98.06 107 ALA B O 1
ATOM 2296 N N . PRO B 1 108 ? 6.188 15.445 22.656 1 97.81 108 PRO B N 1
ATOM 2297 C CA . PRO B 1 108 ? 5.949 16.234 23.875 1 97.81 108 PRO B CA 1
ATOM 2298 C C . PRO B 1 108 ? 5.184 17.516 23.594 1 97.81 108 PRO B C 1
ATOM 2300 O O . PRO B 1 108 ? 5.457 18.203 22.609 1 97.81 108 PRO B O 1
ATOM 2303 N N . GLY B 1 109 ? 4.215 17.766 24.516 1 98.19 109 GLY B N 1
ATOM 2304 C CA . GLY B 1 109 ? 3.414 18.969 24.328 1 98.19 109 GLY B CA 1
ATOM 2305 C C . GLY B 1 109 ? 2.377 18.828 23.234 1 98.19 109 GLY B C 1
ATOM 2306 O O . GLY B 1 109 ? 1.631 19.766 22.953 1 98.19 109 GLY B O 1
ATOM 2307 N N . GLY B 1 110 ? 2.344 17.719 22.578 1 98.56 110 GLY B N 1
ATOM 2308 C CA . GLY B 1 110 ? 1.389 17.406 21.531 1 98.56 110 GLY B CA 1
ATOM 2309 C C . GLY B 1 110 ? 0.552 16.172 21.828 1 98.56 110 GLY B C 1
ATOM 2310 O O . GLY B 1 110 ? -0.038 16.078 22.906 1 98.56 110 GLY B O 1
ATOM 2311 N N . GLU B 1 111 ? 0.485 15.32 20.859 1 98.75 111 GLU B N 1
ATOM 2312 C CA . GLU B 1 111 ? -0.344 14.125 21 1 98.75 111 GLU B CA 1
ATOM 2313 C C . GLU B 1 111 ? 0.513 12.883 21.203 1 98.75 111 GLU B C 1
ATOM 2315 O O . GLU B 1 111 ? 1.579 12.742 20.609 1 98.75 111 GLU B O 1
ATOM 2320 N N . SER B 1 112 ? -0.001 12.016 22.016 1 98.69 112 SER B N 1
ATOM 2321 C CA . SER B 1 112 ? 0.521 10.656 22.078 1 98.69 112 SER B CA 1
ATOM 2322 C C . SER B 1 112 ? 0.052 9.82 20.906 1 98.69 112 SER B C 1
ATOM 2324 O O . SER B 1 112 ? -0.913 10.18 20.219 1 98.69 112 SER B O 1
ATOM 2326 N N . PRO B 1 113 ? 0.749 8.734 20.672 1 98.69 113 PRO B N 1
ATOM 2327 C CA . PRO B 1 113 ? 0.281 7.836 19.609 1 98.69 113 PRO B CA 1
ATOM 2328 C C . PRO B 1 113 ? -1.162 7.379 19.812 1 98.69 113 PRO B C 1
ATOM 2330 O O . PRO B 1 113 ? -1.937 7.32 18.844 1 98.69 113 PRO B O 1
ATOM 2333 N N . ALA B 1 114 ? -1.537 7.125 21.031 1 98.69 114 ALA B N 1
ATOM 2334 C CA . ALA B 1 114 ? -2.893 6.664 21.328 1 98.69 114 ALA B CA 1
ATOM 2335 C C . ALA B 1 114 ? -3.922 7.742 20.984 1 98.69 114 ALA B C 1
ATOM 2337 O O . ALA B 1 114 ? -4.984 7.445 20.438 1 98.69 114 ALA B O 1
ATOM 2338 N N . GLN B 1 115 ? -3.617 8.961 21.328 1 98.75 115 GLN B N 1
ATOM 2339 C CA . GLN B 1 115 ? -4.531 10.07 21.078 1 98.75 115 GLN B CA 1
ATOM 2340 C C . GLN B 1 115 ? -4.738 10.281 19.578 1 98.75 115 GLN B C 1
ATOM 2342 O O . GLN B 1 115 ? -5.871 10.414 19.109 1 98.75 115 GLN B O 1
ATOM 2347 N N . ALA B 1 116 ? -3.664 10.352 18.875 1 98.81 116 ALA B N 1
ATOM 2348 C CA . ALA B 1 116 ? -3.75 10.523 17.422 1 98.81 116 ALA B CA 1
ATOM 2349 C C . ALA B 1 116 ? -4.461 9.336 16.766 1 98.81 116 ALA B C 1
ATOM 2351 O O . ALA B 1 116 ? -5.27 9.516 15.859 1 98.81 116 ALA B O 1
ATOM 2352 N N . PHE B 1 117 ? -4.145 8.125 17.281 1 98.94 117 PHE B N 1
ATOM 2353 C CA . PHE B 1 117 ? -4.746 6.922 16.719 1 98.94 117 PHE B CA 1
ATOM 2354 C C . PHE B 1 117 ? -6.246 6.891 16.984 1 98.94 117 PHE B C 1
ATOM 2356 O O . PHE B 1 117 ? -7.02 6.414 16.156 1 98.94 117 PHE B O 1
ATOM 2363 N N . ASP B 1 118 ? -6.645 7.379 18.094 1 98.81 118 ASP B N 1
ATOM 2364 C CA . ASP B 1 118 ? -8.062 7.441 18.438 1 98.81 118 ASP B CA 1
ATOM 2365 C C . ASP B 1 118 ? -8.828 8.281 17.406 1 98.81 118 ASP B C 1
ATOM 2367 O O . ASP B 1 118 ? -9.938 7.926 17.016 1 98.81 118 ASP B O 1
ATOM 2371 N N . ARG B 1 119 ? -8.266 9.367 17.016 1 98.69 119 ARG B N 1
ATOM 2372 C CA . ARG B 1 119 ? -8.906 10.188 15.992 1 98.69 119 ARG B CA 1
ATOM 2373 C C . ARG B 1 119 ? -9 9.445 14.664 1 98.69 119 ARG B C 1
ATOM 2375 O O . ARG B 1 119 ? -10.055 9.445 14.023 1 98.69 119 ARG B O 1
ATOM 2382 N N . ALA B 1 120 ? -7.91 8.82 14.281 1 98.75 120 ALA B N 1
ATOM 2383 C CA . ALA B 1 120 ? -7.902 8.055 13.039 1 98.75 120 ALA B CA 1
ATOM 2384 C C . ALA B 1 120 ? -8.93 6.93 13.086 1 98.75 120 ALA B C 1
ATOM 2386 O O . ALA B 1 120 ? -9.609 6.66 12.094 1 98.75 120 ALA B O 1
ATOM 2387 N N . ASN B 1 121 ? -9.008 6.312 14.219 1 98.62 121 ASN B N 1
ATOM 2388 C CA . ASN B 1 121 ? -9.961 5.219 14.398 1 98.62 121 ASN B CA 1
ATOM 2389 C C . ASN B 1 121 ? -11.406 5.707 14.266 1 98.62 121 ASN B C 1
ATOM 2391 O O . ASN B 1 121 ? -12.25 5.012 13.703 1 98.62 121 ASN B O 1
ATOM 2395 N N . ARG B 1 122 ? -11.695 6.844 14.797 1 98.5 122 ARG B N 1
ATOM 2396 C CA . ARG B 1 122 ? -13.031 7.414 14.656 1 98.5 122 ARG B CA 1
ATOM 2397 C C . ARG B 1 122 ? -13.383 7.645 13.195 1 98.5 122 ARG B C 1
ATOM 2399 O O . ARG B 1 122 ? -14.5 7.352 12.758 1 98.5 122 ARG B O 1
ATOM 2406 N N . ILE B 1 123 ? -12.453 8.156 12.445 1 98.19 123 ILE B N 1
ATOM 2407 C CA . ILE B 1 123 ? -12.664 8.383 11.023 1 98.19 123 ILE B CA 1
ATOM 2408 C C . ILE B 1 123 ? -12.898 7.051 10.32 1 98.19 123 ILE B C 1
ATOM 2410 O O . ILE B 1 123 ? -13.828 6.91 9.523 1 98.19 123 ILE B O 1
ATOM 2414 N N . ALA B 1 124 ? -12.047 6.059 10.594 1 98.12 124 ALA B N 1
ATOM 2415 C CA . ALA B 1 124 ? -12.164 4.742 9.977 1 98.12 124 ALA B CA 1
ATOM 2416 C C . ALA B 1 124 ? -13.539 4.129 10.242 1 98.12 124 ALA B C 1
ATOM 2418 O O . ALA B 1 124 ? -14.156 3.568 9.336 1 98.12 124 ALA B O 1
ATOM 2419 N N . GLU B 1 125 ? -13.992 4.277 11.461 1 97.31 125 GLU B N 1
ATOM 2420 C CA . GLU B 1 125 ? -15.289 3.727 11.844 1 97.31 125 GLU B CA 1
ATOM 2421 C C . GLU B 1 125 ? -16.422 4.414 11.078 1 97.31 125 GLU B C 1
ATOM 2423 O O . GLU B 1 125 ? -17.359 3.756 10.633 1 97.31 125 GLU B O 1
ATOM 2428 N N . ARG B 1 126 ? -16.312 5.664 10.961 1 96.31 126 ARG B N 1
ATOM 2429 C CA . ARG B 1 126 ? -17.312 6.414 10.203 1 96.31 126 ARG B CA 1
ATOM 2430 C C . ARG B 1 126 ? -17.328 5.988 8.742 1 96.31 126 ARG B C 1
ATOM 2432 O O . ARG B 1 126 ? -18.391 5.816 8.148 1 96.31 126 ARG B O 1
ATOM 2439 N N . LEU B 1 127 ? -16.188 5.84 8.211 1 96.5 127 LEU B N 1
ATOM 2440 C CA . LEU B 1 127 ? -16.078 5.469 6.801 1 96.5 127 LEU B CA 1
ATOM 2441 C C . LEU B 1 127 ? -16.609 4.059 6.57 1 96.5 127 LEU B C 1
ATOM 2443 O O . LEU B 1 127 ? -17.188 3.775 5.52 1 96.5 127 LEU B O 1
ATOM 2447 N N . ARG B 1 128 ? -16.453 3.158 7.488 1 94.62 128 ARG B N 1
ATOM 2448 C CA . ARG B 1 128 ? -16.953 1.794 7.387 1 94.62 128 ARG B CA 1
ATOM 2449 C C . ARG B 1 128 ? -18.469 1.775 7.336 1 94.62 128 ARG B C 1
ATOM 2451 O O . ARG B 1 128 ? -19.062 0.897 6.707 1 94.62 128 ARG B O 1
ATOM 2458 N N . ARG B 1 129 ? -19.062 2.736 7.949 1 91.31 129 ARG B N 1
ATOM 2459 C CA . ARG B 1 129 ? -20.516 2.795 8.055 1 91.31 129 ARG B CA 1
ATOM 2460 C C . ARG B 1 129 ? -21.109 3.574 6.891 1 91.31 129 ARG B C 1
ATOM 2462 O O . ARG B 1 129 ? -22.328 3.588 6.715 1 91.31 129 ARG B O 1
ATOM 2469 N N . ALA B 1 130 ? -20.219 4.219 6.176 1 85.31 130 ALA B N 1
ATOM 2470 C CA . ALA B 1 130 ? -20.734 5.031 5.074 1 85.31 130 ALA B CA 1
ATOM 2471 C C . ALA B 1 130 ? -21.281 4.152 3.959 1 85.31 130 ALA B C 1
ATOM 2473 O O . ALA B 1 130 ? -20.672 3.152 3.582 1 85.31 130 ALA B O 1
ATOM 2474 N N . PRO B 1 131 ? -22.391 4.422 3.512 1 81.5 131 PRO B N 1
ATOM 2475 C CA . PRO B 1 131 ? -23.062 3.596 2.496 1 81.5 131 PRO B CA 1
ATOM 2476 C C . PRO B 1 131 ? -22.5 3.828 1.094 1 81.5 131 PRO B C 1
ATOM 2478 O O . PRO B 1 131 ? -23.078 3.377 0.108 1 81.5 131 PRO B O 1
ATOM 2481 N N . SER B 1 132 ? -21.531 4.668 0.999 1 84 132 SER B N 1
ATOM 2482 C CA . SER B 1 132 ? -21 5.062 -0.308 1 84 132 SER B CA 1
ATOM 2483 C C . SER B 1 132 ? -19.484 5.223 -0.276 1 84 132 SER B C 1
ATOM 2485 O O . SER B 1 132 ? -18.875 5.16 0.792 1 84 132 SER B O 1
ATOM 2487 N N . ASP B 1 133 ? -18.922 5.383 -1.523 1 92.69 133 ASP B N 1
ATOM 2488 C CA . ASP B 1 133 ? -17.531 5.77 -1.66 1 92.69 133 ASP B CA 1
ATOM 2489 C C . ASP B 1 133 ? -17.25 7.09 -0.947 1 92.69 133 ASP B C 1
ATOM 2491 O O . ASP B 1 133 ? -18.172 7.887 -0.722 1 92.69 133 ASP B O 1
ATOM 2495 N N . ALA B 1 134 ? -16.094 7.281 -0.548 1 97 134 ALA B N 1
ATOM 2496 C CA . ALA B 1 134 ? -15.695 8.516 0.134 1 97 134 ALA B CA 1
ATOM 2497 C C . ALA B 1 134 ? -14.359 9.023 -0.384 1 97 134 ALA B C 1
ATOM 2499 O O . ALA B 1 134 ? -13.562 8.258 -0.931 1 97 134 ALA B O 1
ATOM 2500 N N . LEU B 1 135 ? -14.188 10.297 -0.26 1 97.75 135 LEU B N 1
ATOM 2501 C CA . LEU B 1 135 ? -12.945 11 -0.586 1 97.75 135 LEU B CA 1
ATOM 2502 C C . LEU B 1 135 ? -12.453 11.812 0.604 1 97.75 135 LEU B C 1
ATOM 2504 O O . LEU B 1 135 ? -13.203 12.609 1.174 1 97.75 135 LEU B O 1
ATOM 2508 N N . VAL B 1 136 ? -11.18 11.578 1.038 1 98.81 136 VAL B N 1
ATOM 2509 C CA . VAL B 1 136 ? -10.641 12.188 2.254 1 98.81 136 VAL B CA 1
ATOM 2510 C C . VAL B 1 136 ? -9.336 12.906 1.939 1 98.81 136 VAL B C 1
ATOM 2512 O O . VAL B 1 136 ? -8.398 12.305 1.418 1 98.81 136 VAL B O 1
ATOM 2515 N N . PHE B 1 137 ? -9.234 14.188 2.227 1 98.94 137 PHE B N 1
ATOM 2516 C CA . PHE B 1 137 ? -8.023 14.984 2.09 1 98.94 137 PHE B CA 1
ATOM 2517 C C . PHE B 1 137 ? -7.418 15.297 3.455 1 98.94 137 PHE B C 1
ATOM 2519 O O . PHE B 1 137 ? -8.078 15.891 4.312 1 98.94 137 PHE B O 1
ATOM 2526 N N . ALA B 1 138 ? -6.172 14.945 3.641 1 98.88 138 ALA B N 1
ATOM 2527 C CA . ALA B 1 138 ? -5.555 15.18 4.941 1 98.88 138 ALA B CA 1
ATOM 2528 C C . ALA B 1 138 ? -4.035 15.219 4.832 1 98.88 138 ALA B C 1
ATOM 2530 O O . ALA B 1 138 ? -3.486 15.867 3.936 1 98.88 138 ALA B O 1
ATOM 2531 N N . HIS B 1 139 ? -3.359 14.609 5.824 1 98.88 139 HIS B N 1
ATOM 2532 C CA . HIS B 1 139 ? -1.928 14.836 5.984 1 98.88 139 HIS B CA 1
ATOM 2533 C C . HIS B 1 139 ? -1.165 13.523 6.09 1 98.88 139 HIS B C 1
ATOM 2535 O O . HIS B 1 139 ? -1.764 12.445 6.031 1 98.88 139 HIS B O 1
ATOM 2541 N N . GLY B 1 140 ? 0.124 13.625 6.098 1 98.62 140 GLY B N 1
ATOM 2542 C CA . GLY B 1 140 ? 1 12.469 5.984 1 98.62 140 GLY B CA 1
ATOM 2543 C C . GLY B 1 140 ? 0.848 11.492 7.133 1 98.62 140 GLY B C 1
ATOM 2544 O O . GLY B 1 140 ? 0.583 10.305 6.914 1 98.62 140 GLY B O 1
ATOM 2545 N N . HIS B 1 141 ? 0.957 11.953 8.359 1 98.81 141 HIS B N 1
ATOM 2546 C CA . HIS B 1 141 ? 0.997 11.023 9.484 1 98.81 141 HIS B CA 1
ATOM 2547 C C . HIS B 1 141 ? -0.406 10.578 9.875 1 98.81 141 HIS B C 1
ATOM 2549 O O . HIS B 1 141 ? -0.622 9.406 10.195 1 98.81 141 HIS B O 1
ATOM 2555 N N . ILE B 1 142 ? -1.405 11.461 9.844 1 98.94 142 ILE B N 1
ATOM 2556 C CA . ILE B 1 142 ? -2.752 11.062 10.234 1 98.94 142 ILE B CA 1
ATOM 2557 C C . ILE B 1 142 ? -3.307 10.055 9.234 1 98.94 142 ILE B C 1
ATOM 2559 O O . ILE B 1 142 ? -4.02 9.125 9.609 1 98.94 142 ILE B O 1
ATOM 2563 N N . LEU B 1 143 ? -2.998 10.195 7.941 1 98.94 143 LEU B N 1
ATOM 2564 C CA . LEU B 1 143 ? -3.484 9.242 6.945 1 98.94 143 LEU B CA 1
ATOM 2565 C C . LEU B 1 143 ? -2.803 7.891 7.109 1 98.94 143 LEU B C 1
ATOM 2567 O O . LEU B 1 143 ? -3.414 6.848 6.867 1 98.94 143 LEU B O 1
ATOM 2571 N N . ARG B 1 144 ? -1.521 7.91 7.512 1 98.94 144 ARG B N 1
ATOM 2572 C CA . ARG B 1 144 ? -0.847 6.648 7.805 1 98.94 144 ARG B CA 1
ATOM 2573 C C . ARG B 1 144 ? -1.522 5.922 8.961 1 98.94 144 ARG B C 1
ATOM 2575 O O . ARG B 1 144 ? -1.696 4.703 8.922 1 98.94 144 ARG B O 1
ATOM 2582 N N . LEU B 1 145 ? -1.926 6.676 9.969 1 98.94 145 LEU B N 1
ATOM 2583 C CA . LEU B 1 145 ? -2.676 6.098 11.078 1 98.94 145 LEU B CA 1
ATOM 2584 C C . LEU B 1 145 ? -4.031 5.578 10.609 1 98.94 145 LEU B C 1
ATOM 2586 O O . LEU B 1 145 ? -4.504 4.543 11.086 1 98.94 145 LEU B O 1
ATOM 2590 N N . LEU B 1 146 ? -4.656 6.312 9.727 1 98.94 146 LEU B N 1
ATOM 2591 C CA . LEU B 1 146 ? -5.953 5.902 9.195 1 98.94 146 LEU B CA 1
ATOM 2592 C C . LEU B 1 146 ? -5.836 4.586 8.438 1 98.94 146 LEU B C 1
ATOM 2594 O O . LEU B 1 146 ? -6.695 3.713 8.562 1 98.94 146 LEU B O 1
ATOM 2598 N N . VAL B 1 147 ? -4.785 4.43 7.652 1 98.88 147 VAL B N 1
ATOM 2599 C CA . VAL B 1 147 ? -4.535 3.172 6.953 1 98.88 147 VAL B CA 1
ATOM 2600 C C . VAL B 1 147 ? -4.391 2.039 7.965 1 98.88 147 VAL B C 1
ATOM 2602 O O . VAL B 1 147 ? -5.02 0.987 7.824 1 98.88 147 VAL B O 1
ATOM 2605 N N . ALA B 1 148 ? -3.555 2.256 9 1 98.88 148 ALA B N 1
ATOM 2606 C CA . ALA B 1 148 ? -3.365 1.237 10.031 1 98.88 148 ALA B CA 1
ATOM 2607 C C . ALA B 1 148 ? -4.691 0.882 10.703 1 98.88 148 ALA B C 1
ATOM 2609 O O . ALA B 1 148 ? -5.008 -0.297 10.875 1 98.88 148 ALA B O 1
ATOM 2610 N N . ALA B 1 149 ? -5.441 1.89 11.039 1 98.81 149 ALA B N 1
ATOM 2611 C CA . ALA B 1 149 ? -6.734 1.684 11.688 1 98.81 149 ALA B CA 1
ATOM 2612 C C . ALA B 1 149 ? -7.676 0.884 10.789 1 98.81 149 ALA B C 1
ATOM 2614 O O . ALA B 1 149 ? -8.352 -0.035 11.25 1 98.81 149 ALA B O 1
ATOM 2615 N N . TRP B 1 150 ? -7.727 1.269 9.539 1 98.56 150 TRP B N 1
ATOM 2616 C CA . TRP B 1 150 ? -8.586 0.576 8.586 1 98.56 150 TRP B CA 1
ATOM 2617 C C . TRP B 1 150 ? -8.242 -0.907 8.516 1 98.56 150 TRP B C 1
ATOM 2619 O O . TRP B 1 150 ? -9.133 -1.759 8.469 1 98.56 150 TRP B O 1
ATOM 2629 N N . LEU B 1 151 ? -6.973 -1.212 8.57 1 98.5 151 LEU B N 1
ATOM 2630 C CA . LEU B 1 151 ? -6.488 -2.576 8.391 1 98.5 151 LEU B CA 1
ATOM 2631 C C . LEU B 1 151 ? -6.488 -3.334 9.719 1 98.5 151 LEU B C 1
ATOM 2633 O O . LEU B 1 151 ? -6.121 -4.508 9.766 1 98.5 151 LEU B O 1
ATOM 2637 N N . GLY B 1 152 ? -6.797 -2.676 10.82 1 97.81 152 GLY B N 1
ATOM 2638 C CA . GLY B 1 152 ? -6.805 -3.301 12.133 1 97.81 152 GLY B CA 1
ATOM 2639 C C . GLY B 1 152 ? -5.414 -3.496 12.711 1 97.81 152 GLY B C 1
ATOM 2640 O O . GLY B 1 152 ? -5.168 -4.453 13.445 1 97.81 152 GLY B O 1
ATOM 2641 N N . LEU B 1 153 ? -4.508 -2.715 12.359 1 98.38 153 LEU B N 1
ATOM 2642 C CA . LEU B 1 153 ? -3.139 -2.756 12.859 1 98.38 153 LEU B CA 1
ATOM 2643 C C . LEU B 1 153 ? -2.953 -1.774 14.016 1 98.38 153 LEU B C 1
ATOM 2645 O O . LEU B 1 153 ? -3.662 -0.769 14.102 1 98.38 153 LEU B O 1
ATOM 2649 N N . PRO B 1 154 ? -2.031 -2.035 14.898 1 98 154 PRO B N 1
ATOM 2650 C CA . PRO B 1 154 ? -1.719 -1.042 15.93 1 98 154 PRO B CA 1
ATOM 2651 C C . PRO B 1 154 ? -1.034 0.2 15.359 1 98 154 PRO B C 1
ATOM 2653 O O . PRO B 1 154 ? -0.502 0.163 14.25 1 98 154 PRO B O 1
ATOM 2656 N N . PRO B 1 155 ? -1.033 1.298 16.078 1 98.31 155 PRO B N 1
ATOM 2657 C CA . PRO B 1 155 ? -0.568 2.582 15.555 1 98.31 155 PRO B CA 1
ATOM 2658 C C . PRO B 1 155 ? 0.901 2.553 15.141 1 98.31 155 PRO B C 1
ATOM 2660 O O . PRO B 1 155 ? 1.298 3.252 14.203 1 98.31 155 PRO B O 1
ATOM 2663 N N . GLU B 1 156 ? 1.708 1.714 15.797 1 98.12 156 GLU B N 1
ATOM 2664 C CA . GLU B 1 156 ? 3.135 1.713 15.484 1 98.12 156 GLU B CA 1
ATOM 2665 C C . GLU B 1 156 ? 3.393 1.192 14.07 1 98.12 156 GLU B C 1
ATOM 2667 O O . GLU B 1 156 ? 4.41 1.52 13.461 1 98.12 156 GLU B O 1
ATOM 2672 N N . ARG B 1 157 ? 2.447 0.43 13.516 1 98.38 157 ARG B N 1
ATOM 2673 C CA . ARG B 1 157 ? 2.625 -0.142 12.188 1 98.38 157 ARG B CA 1
ATOM 2674 C C . ARG B 1 157 ? 2.406 0.91 11.102 1 98.38 157 ARG B C 1
ATOM 2676 O O . ARG B 1 157 ? 2.787 0.708 9.945 1 98.38 157 ARG B O 1
ATOM 2683 N N . ALA B 1 158 ? 1.87 2.059 11.508 1 98.75 158 ALA B N 1
ATOM 2684 C CA . ALA B 1 158 ? 1.674 3.146 10.555 1 98.75 158 ALA B CA 1
ATOM 2685 C C . ALA B 1 158 ? 3.008 3.637 9.992 1 98.75 158 ALA B C 1
ATOM 2687 O O . ALA B 1 158 ? 3.057 4.234 8.914 1 98.75 158 ALA B O 1
ATOM 2688 N N . ARG B 1 159 ? 4.098 3.322 10.711 1 98.25 159 ARG B N 1
ATOM 2689 C CA . ARG B 1 159 ? 5.426 3.775 10.305 1 98.25 159 ARG B CA 1
ATOM 2690 C C . ARG B 1 159 ? 5.852 3.123 8.992 1 98.25 159 ARG B C 1
ATOM 2692 O O . ARG B 1 159 ? 6.797 3.578 8.344 1 98.25 159 ARG B O 1
ATOM 2699 N N . HIS B 1 160 ? 5.133 2.068 8.539 1 98.5 160 HIS B N 1
ATOM 2700 C CA . HIS B 1 160 ? 5.535 1.28 7.379 1 98.5 160 HIS B CA 1
ATOM 2701 C C . HIS B 1 160 ? 4.883 1.804 6.105 1 98.5 160 HIS B C 1
ATOM 2703 O O . HIS B 1 160 ? 5.227 1.369 5.004 1 98.5 160 HIS B O 1
ATOM 2709 N N . PHE B 1 161 ? 3.945 2.705 6.176 1 98.75 161 PHE B N 1
ATOM 2710 C CA . PHE B 1 161 ? 3.24 3.229 5.012 1 98.75 161 PHE B CA 1
ATOM 2711 C C . PHE B 1 161 ? 3.744 4.621 4.652 1 98.75 161 PHE B C 1
ATOM 2713 O O . PHE B 1 161 ? 3.316 5.613 5.246 1 98.75 161 PHE B O 1
ATOM 2720 N N . ALA B 1 162 ? 4.617 4.719 3.691 1 98 162 ALA B N 1
ATOM 2721 C CA . ALA B 1 162 ? 5.191 6 3.279 1 98 162 ALA B CA 1
ATOM 2722 C C . ALA B 1 162 ? 4.309 6.684 2.236 1 98 162 ALA B C 1
ATOM 2724 O O . ALA B 1 162 ? 4.305 6.293 1.067 1 98 162 ALA B O 1
ATOM 2725 N N . LEU B 1 163 ? 3.641 7.734 2.648 1 98.31 163 LEU B N 1
ATOM 2726 C CA . LEU B 1 163 ? 2.705 8.406 1.75 1 98.31 163 LEU B CA 1
ATOM 2727 C C . LEU B 1 163 ? 3.336 9.656 1.14 1 98.31 163 LEU B C 1
ATOM 2729 O O . LEU B 1 163 ? 3.918 10.469 1.854 1 98.31 163 LEU B O 1
ATOM 2733 N N . LYS B 1 164 ? 3.193 9.789 -0.119 1 97.44 164 LYS B N 1
ATOM 2734 C CA . LYS B 1 164 ? 3.697 10.961 -0.833 1 97.44 164 LYS B CA 1
ATOM 2735 C C . LYS B 1 164 ? 2.623 12.039 -0.95 1 97.44 164 LYS B C 1
ATOM 2737 O O . LYS B 1 164 ? 1.428 11.742 -0.882 1 97.44 164 LYS B O 1
ATOM 2742 N N . THR B 1 165 ? 3.098 13.234 -1.111 1 98.25 165 THR B N 1
ATOM 2743 C CA . THR B 1 165 ? 2.16 14.336 -1.285 1 98.25 165 THR B CA 1
ATOM 2744 C C . THR B 1 165 ? 1.376 14.18 -2.584 1 98.25 165 THR B C 1
ATOM 2746 O O . THR B 1 165 ? 1.916 13.711 -3.59 1 98.25 165 THR B O 1
ATOM 2749 N N . ALA B 1 166 ? 0.104 14.508 -2.533 1 98.06 166 ALA B N 1
ATOM 2750 C CA . ALA B 1 166 ? -0.816 14.602 -3.666 1 98.06 166 ALA B CA 1
ATOM 2751 C C . ALA B 1 166 ? -0.868 13.289 -4.438 1 98.06 166 ALA B C 1
ATOM 2753 O O . ALA B 1 166 ? -0.765 13.281 -5.668 1 98.06 166 ALA B O 1
ATOM 2754 N N . THR B 1 167 ? -0.953 12.195 -3.809 1 97 167 THR B N 1
ATOM 2755 C CA . THR B 1 167 ? -1.19 10.875 -4.383 1 97 167 THR B CA 1
ATOM 2756 C C . THR B 1 167 ? -2.438 10.242 -3.777 1 97 167 THR B C 1
ATOM 2758 O O . THR B 1 167 ? -2.947 10.711 -2.756 1 97 167 THR B O 1
ATOM 2761 N N . LEU B 1 168 ? -2.896 9.242 -4.48 1 97.88 168 LEU B N 1
ATOM 2762 C CA . LEU B 1 168 ? -4.109 8.562 -4.039 1 97.88 168 LEU B CA 1
ATOM 2763 C C . LEU B 1 168 ? -3.775 7.258 -3.322 1 97.88 168 LEU B C 1
ATOM 2765 O O . LEU B 1 168 ? -2.945 6.48 -3.795 1 97.88 168 LEU B O 1
ATOM 2769 N N . THR B 1 169 ? -4.336 7.074 -2.195 1 98.5 169 THR B N 1
ATOM 2770 C CA . THR B 1 169 ? -4.363 5.785 -1.513 1 98.5 169 THR B CA 1
ATOM 2771 C C . THR B 1 169 ? -5.793 5.262 -1.407 1 98.5 169 THR B C 1
ATOM 2773 O O . THR B 1 169 ? -6.691 5.977 -0.959 1 98.5 169 THR B O 1
ATOM 2776 N N . LEU B 1 170 ? -6.008 4.055 -1.853 1 97.81 170 LEU B N 1
ATOM 2777 C CA . LEU B 1 170 ? -7.352 3.488 -1.916 1 97.81 170 LEU B CA 1
ATOM 2778 C C . LEU B 1 170 ? -7.527 2.391 -0.873 1 97.81 170 LEU B C 1
ATOM 2780 O O . LEU B 1 170 ? -6.734 1.448 -0.818 1 97.81 170 LEU B O 1
ATOM 2784 N N . LEU B 1 171 ? -8.562 2.535 -0.063 1 97.94 171 LEU B N 1
ATOM 2785 C CA . LEU B 1 171 ? -8.977 1.524 0.905 1 97.94 171 LEU B CA 1
ATOM 2786 C C . LEU B 1 171 ? -10.273 0.858 0.474 1 97.94 171 LEU B C 1
ATOM 2788 O O . LEU B 1 171 ? -11.102 1.477 -0.202 1 97.94 171 LEU B O 1
ATOM 2792 N N . GLY B 1 172 ? -10.469 -0.333 0.864 1 96.62 172 GLY B N 1
ATOM 2793 C CA . GLY B 1 172 ? -11.672 -1.108 0.607 1 96.62 172 GLY B CA 1
ATOM 2794 C C . GLY B 1 172 ? -11.672 -2.457 1.303 1 96.62 172 GLY B C 1
ATOM 2795 O O . GLY B 1 172 ? -11.375 -2.545 2.496 1 96.62 172 GLY B O 1
ATOM 2796 N N . SER B 1 173 ? -12.109 -3.404 0.534 1 95.69 173 SER B N 1
ATOM 2797 C CA . SER B 1 173 ? -12.148 -4.75 1.1 1 95.69 173 SER B CA 1
ATOM 2798 C C . SER B 1 173 ? -11.641 -5.785 0.104 1 95.69 173 SER B C 1
ATOM 2800 O O . SER B 1 173 ? -11.703 -5.574 -1.108 1 95.69 173 SER B O 1
ATOM 2802 N N . GLU B 1 174 ? -11.055 -6.777 0.543 1 94.81 174 GLU B N 1
ATOM 2803 C CA . GLU B 1 174 ? -10.781 -8.047 -0.123 1 94.81 174 GLU B CA 1
ATOM 2804 C C . GLU B 1 174 ? -11.547 -9.188 0.541 1 94.81 174 GLU B C 1
ATOM 2806 O O . GLU B 1 174 ? -11.203 -9.609 1.651 1 94.81 174 GLU B O 1
ATOM 2811 N N . HIS B 1 175 ? -12.516 -9.656 -0.142 1 92.25 175 HIS B N 1
ATOM 2812 C CA . HIS B 1 175 ? -13.523 -10.492 0.5 1 92.25 175 HIS B CA 1
ATOM 2813 C C . HIS B 1 175 ? -14.125 -9.797 1.718 1 92.25 175 HIS B C 1
ATOM 2815 O O . HIS B 1 175 ? -14.664 -8.703 1.604 1 92.25 175 HIS B O 1
ATOM 2821 N N . GLU B 1 176 ? -14.078 -10.344 2.883 1 93.94 176 GLU B N 1
ATOM 2822 C CA . GLU B 1 176 ? -14.703 -9.742 4.062 1 93.94 176 GLU B CA 1
ATOM 2823 C C . GLU B 1 176 ? -13.695 -8.922 4.855 1 93.94 176 GLU B C 1
ATOM 2825 O O . GLU B 1 176 ? -14.039 -8.32 5.879 1 93.94 176 GLU B O 1
ATOM 2830 N N . TRP B 1 177 ? -12.492 -8.836 4.395 1 96.19 177 TRP B N 1
ATOM 2831 C CA . TRP B 1 177 ? -11.43 -8.203 5.176 1 96.19 177 TRP B CA 1
ATOM 2832 C C . TRP B 1 177 ? -11.156 -6.789 4.668 1 96.19 177 TRP B C 1
ATOM 2834 O O . TRP B 1 177 ? -11.094 -6.559 3.457 1 96.19 177 TRP B O 1
ATOM 2844 N N . PRO B 1 178 ? -11 -5.816 5.629 1 97.5 178 PRO B N 1
ATOM 2845 C CA . PRO B 1 178 ? -10.492 -4.52 5.188 1 97.5 178 PRO B CA 1
ATOM 2846 C C . PRO B 1 178 ? -9.164 -4.629 4.441 1 97.5 178 PRO B C 1
ATOM 2848 O O . PRO B 1 178 ? -8.312 -5.445 4.809 1 97.5 178 PRO B O 1
ATOM 2851 N N . ALA B 1 179 ? -8.992 -3.809 3.377 1 98.25 179 ALA B N 1
ATOM 2852 C CA . ALA B 1 179 ? -7.816 -4.008 2.529 1 98.25 179 ALA B CA 1
ATOM 2853 C C . ALA B 1 179 ? -7.285 -2.676 2.01 1 98.25 179 ALA B C 1
ATOM 2855 O O . ALA B 1 179 ? -8.039 -1.713 1.86 1 98.25 179 ALA B O 1
ATOM 2856 N N . LEU B 1 180 ? -6.004 -2.615 1.848 1 98.62 180 LEU B N 1
ATOM 2857 C CA . LEU B 1 180 ? -5.344 -1.614 1.018 1 98.62 180 LEU B CA 1
ATOM 2858 C C . LEU B 1 180 ? -5.375 -2.02 -0.452 1 98.62 180 LEU B C 1
ATOM 2860 O O . LEU B 1 180 ? -4.879 -3.088 -0.816 1 98.62 180 LEU B O 1
ATOM 2864 N N . LEU B 1 181 ? -5.914 -1.177 -1.297 1 97.81 181 LEU B N 1
ATOM 2865 C CA . LEU B 1 181 ? -6.152 -1.529 -2.693 1 97.81 181 LEU B CA 1
ATOM 2866 C C . LEU B 1 181 ? -5.102 -0.893 -3.598 1 97.81 181 LEU B C 1
ATOM 2868 O O . LEU B 1 181 ? -4.785 -1.43 -4.66 1 97.81 181 LEU B O 1
ATOM 2872 N N . ALA B 1 182 ? -4.613 0.234 -3.191 1 98 182 ALA B N 1
ATOM 2873 C CA . ALA B 1 182 ? -3.549 0.971 -3.865 1 98 182 ALA B CA 1
ATOM 2874 C C . ALA B 1 182 ? -2.92 2.002 -2.934 1 98 182 ALA B C 1
ATOM 2876 O O . ALA B 1 182 ? -3.572 2.488 -2.006 1 98 182 ALA B O 1
ATOM 2877 N N . MET B 1 183 ? -1.722 2.289 -3.131 1 98.31 183 MET B N 1
ATOM 2878 C CA . MET B 1 183 ? -1.032 3.295 -2.326 1 98.31 183 MET B CA 1
ATOM 2879 C C . MET B 1 183 ? -0.089 4.129 -3.188 1 98.31 183 MET B C 1
ATOM 2881 O O . MET B 1 183 ? 0.668 3.582 -3.992 1 98.31 183 MET B O 1
ATOM 2885 N N . ASN B 1 184 ? -0.171 5.488 -3 1 98 184 ASN B N 1
ATOM 2886 C CA . ASN B 1 184 ? 0.611 6.449 -3.77 1 98 184 ASN B CA 1
ATOM 2887 C C . ASN B 1 184 ? 0.394 6.277 -5.27 1 98 184 ASN B C 1
ATOM 2889 O O . ASN B 1 184 ? 1.355 6.227 -6.039 1 98 184 ASN B O 1
ATOM 2893 N N . SER B 1 185 ? -0.857 6.141 -5.59 1 95.88 185 SER B N 1
ATOM 2894 C CA . SER B 1 185 ? -1.271 5.93 -6.973 1 95.88 185 SER B CA 1
ATOM 2895 C C . SER B 1 185 ? -1.45 7.254 -7.707 1 95.88 185 SER B C 1
ATOM 2897 O O . SER B 1 185 ? -1.979 8.219 -7.141 1 95.88 185 SER B O 1
ATOM 2899 N N . LEU B 1 186 ? -1.071 7.246 -8.906 1 93.44 186 LEU B N 1
ATOM 2900 C CA . LEU B 1 186 ? -1.342 8.375 -9.789 1 93.44 186 LEU B CA 1
ATOM 2901 C C . LEU B 1 186 ? -2.357 7.988 -10.859 1 93.44 186 LEU B C 1
ATOM 2903 O O . LEU B 1 186 ? -2.35 8.547 -11.961 1 93.44 186 LEU B O 1
ATOM 2907 N N . SER B 1 187 ? -3.121 6.957 -10.5 1 89.44 187 SER B N 1
ATOM 2908 C CA . SER B 1 187 ? -4.27 6.52 -11.289 1 89.44 187 SER B CA 1
ATOM 2909 C C . SER B 1 187 ? -5.551 6.555 -10.469 1 89.44 187 SER B C 1
ATOM 2911 O O . SER B 1 187 ? -5.535 6.238 -9.273 1 89.44 187 SER B O 1
ATOM 2913 N N . GLY B 1 188 ? -6.609 6.797 -11.102 1 88.44 188 GLY B N 1
ATOM 2914 C CA . GLY B 1 188 ? -7.883 6.934 -10.406 1 88.44 188 GLY B CA 1
ATOM 2915 C C . GLY B 1 188 ? -8.477 5.602 -9.984 1 88.44 188 GLY B C 1
ATOM 2916 O O . GLY B 1 188 ? -7.949 4.543 -10.328 1 88.44 188 GLY B O 1
ATOM 2917 N N . PRO B 1 189 ? -9.477 5.617 -9.102 1 86.38 189 PRO B N 1
ATOM 2918 C CA . PRO B 1 189 ? -10.086 4.391 -8.578 1 86.38 189 PRO B CA 1
ATOM 2919 C C . PRO B 1 189 ? -10.742 3.549 -9.672 1 86.38 189 PRO B C 1
ATOM 2921 O O . PRO B 1 189 ? -11.055 2.377 -9.445 1 86.38 189 PRO B O 1
ATOM 2924 N N . ALA B 1 190 ? -11.211 3.965 -10.727 1 68.75 190 ALA B N 1
ATOM 2925 C CA . ALA B 1 190 ? -11.844 3.201 -11.797 1 68.75 190 ALA B CA 1
ATOM 2926 C C . ALA B 1 190 ? -10.82 2.373 -12.562 1 68.75 190 ALA B C 1
ATOM 2928 O O . ALA B 1 190 ? -11.188 1.5 -13.359 1 68.75 190 ALA B O 1
ATOM 2929 N N . HIS B 1 191 ? -9.531 2.516 -12.234 1 59.12 191 HIS B N 1
ATOM 2930 C CA . HIS B 1 191 ? -8.523 1.846 -13.039 1 59.12 191 HIS B CA 1
ATOM 2931 C C . HIS B 1 191 ? -7.754 0.816 -12.219 1 59.12 191 HIS B C 1
ATOM 2933 O O . HIS B 1 191 ? -7.609 0.967 -11 1 59.12 191 HIS B O 1
#

pLDDT: mean 96.7, std 4.88, range [57.28, 98.94]

Sequence (382 aa):
MPIVLVRHGATLWSESGRHTGRTDLPLTELGIEQAQALAPLLKGFSPGPVLSSPLLRARKTAELAGFGDRITLDPDLLEWNYGDYEGLTTAEIRKNRPGWDLFTDGAPGGESPAQAFDRANRIAERLRRAPSDALVFAHGHILRLLVAAWLGLPPERARHFALKTATLTLLGSEHEWPALLAMNSLSGPAHMPIVLVRHGATLWSESGRHTGRTDLPLTELGIEQAQALAPLLKGFSPGPVLSSPLLRARKTAELAGFGDRITLDPDLLEWNYGDYEGLTTAEIRKNRPGWDLFTDGAPGGESPAQAFDRANRIAERLRRAPSDALVFAHGHILRLLVAAWLGLPPERARHFALKTATLTLLGSEHEWPALLAMNSLSGPAH

Organism: NCBI:txid412449

Solvent-accessible surface area (backbone atoms only — not comparable to full-atom values): 18778 Å² total; per-residue (Å²): 110,50,34,37,38,30,26,22,27,36,25,74,44,64,73,67,53,24,40,68,28,79,70,69,52,60,52,36,74,66,10,48,53,39,13,43,60,41,24,74,39,46,56,88,65,78,48,59,56,33,38,20,11,70,46,49,30,16,42,49,24,39,33,49,32,70,40,54,92,59,54,43,72,35,78,62,38,42,37,54,43,29,40,76,44,52,67,36,31,67,72,65,52,31,74,81,36,74,85,69,41,57,48,80,66,28,25,63,88,42,33,44,38,66,58,50,36,50,34,19,39,54,51,38,54,52,56,70,67,42,94,51,27,32,36,37,26,24,31,61,65,36,47,21,29,26,52,20,40,51,60,71,44,59,54,54,60,18,62,26,50,51,68,51,62,43,23,35,28,32,33,36,62,46,85,93,36,44,17,46,51,28,25,50,18,92,60,29,89,94,106,109,50,35,37,38,28,25,23,28,36,26,72,44,63,73,70,54,24,40,70,27,78,70,71,53,61,53,36,72,66,10,47,54,38,13,42,60,40,24,74,40,47,56,88,64,78,49,59,56,33,37,20,11,72,47,50,31,17,42,51,24,39,33,49,32,70,39,54,92,59,54,42,72,35,78,60,37,41,36,52,43,29,38,77,44,52,67,37,30,68,72,64,54,31,74,81,35,73,86,70,41,57,49,78,67,28,25,64,86,41,32,45,37,67,59,48,38,50,33,18,37,54,51,38,54,52,55,70,67,43,92,50,29,31,37,38,26,25,29,62,65,36,48,21,28,27,51,19,40,54,58,70,45,60,56,55,60,19,63,26,49,50,67,49,62,42,22,36,29,31,34,37,63,46,85,92,35,42,18,46,52,28,26,50,17,90,61,28,89,95,107

Radius of gyration: 20.72 Å; Cα contacts (8 Å, |Δi|>4): 908; chains: 2; bounding box: 46×58×49 Å

Secondary structure (DSSP, 8-state):
-PEEEEE---BHHHHHTB--SS--PPB-HHHHHHHHTHHHHTTT---S-EEE-SSHHHHHHHIIIIITTTEEE-GGGS----GGGTT-BHHHHHHHSTT--HHHH--TTS--HHHHHHHHHHHHHHHHH-SS-EEEEE-HHHHHHHHHHHHT--GGGGGGB-PPTT-EEEEEEETTEEEEEEEEESS-TT-/-PEEEEE---BHHHHHTB--SS--PPB-HHHHHHHHTHHHHTTT---S-EEE-SSHHHHHHHIIIIIGGGEEE-GGGS----GGGTT-BHHHHHHHSTT--HHHH--TTS--HHHHHHHHHHHHHHHHH-SS-EEEEE-HHHHHHHHHHHHT--GGGGGGB-PPTT-EEEEEEETTEEEEEEEEESS-TT-

Foldseek 3Di:
DKAKEAEFFDFPLVVVQADAFPPQTAHDPRRLVLLLLLQVQCPPPDWDAEEEAPGHRQLSSCVSSPCNVRYDHDPLQGGFFQAPRGGHHPVRVCVVPPPDDCCCANHPRTDHNVRNLVSLLVVLVVCVPDPTYYYYTHHFLSVLSNLCNQQVHRSSCSVVAGADHSFIWMWDDDVVGTDTPDGRDSHHPVD/DKAKEAEFFDFPLVVVQADAFPPQTAHDPRRLVLLLLLQVQCPPPDWDAEEEAPGHRQLSSCVSSPCNVRYDHDPLQGGFFQAPRGGHHPVRVCVVPPPDDCCCANHPRTDHNVRNLVSLLVVLVVCVPDPTYYYYTHHFLSVLSNLCNQQVHRSSCSVVAGADHSFIWMWDDDVVGTDTPDGRDSHHPVD

InterPro domains:
  IPR013078 Histidine phosphatase superfamily, clade-1 [PF00300] (3-184)
  IPR013078 Histidine phosphatase superfamily, clade-1 [SM00855] (2-146)
  IPR013078 Histidine phosphatase superfamily, clade-1 [cd07067] (3-181)
  IPR029033 Histidine phosphatase superfamily [G3DSA:3.40.50.1240] (2-187)
  IPR029033 Histidine phosphatase superfamily [SSF53254] (1-184)
  IPR050275 Phosphoglycerate Mutase/Phosphatase [PTHR48100] (3-157)